Protein AF-0000000074696873 (afdb_homodimer)

pLDDT: mean 76.99, std 21.58, range [28.96, 98.85]

Organism: Acropora cervicornis (NCBI:txid6130)

Solvent-accessible surface area (backbone atoms only — not comparable to full-atom values): 29644 Å² total; per-residue (Å²): 134,85,76,78,78,77,78,72,78,77,78,76,76,78,76,74,78,72,74,72,72,75,68,78,69,75,52,55,65,52,45,53,50,51,39,44,51,41,12,48,31,48,15,49,30,44,26,42,43,36,47,22,47,66,48,51,38,34,47,81,70,32,45,66,37,48,51,47,34,54,52,46,50,48,52,37,67,73,37,89,39,22,52,67,62,44,68,68,33,88,77,33,49,57,56,52,54,50,46,51,54,52,48,53,44,54,75,39,24,31,68,56,38,33,43,54,49,100,84,64,49,74,73,44,72,35,67,70,56,55,52,46,53,53,38,45,50,51,35,51,50,42,40,49,75,49,31,97,60,74,51,74,60,53,74,52,83,72,71,79,78,74,68,63,45,76,52,33,43,66,73,34,38,66,48,45,51,52,38,53,48,52,52,46,55,63,58,58,50,72,65,86,81,60,60,59,22,34,39,55,53,46,47,52,42,52,48,50,46,42,40,40,69,72,50,53,49,56,67,70,60,64,49,56,56,48,47,48,50,47,48,52,52,54,63,44,46,59,55,53,51,53,52,52,49,52,58,53,53,56,57,54,57,55,59,62,59,60,57,63,59,59,73,75,104,134,85,78,78,78,78,79,72,79,77,79,76,76,78,76,74,77,72,73,72,72,74,68,77,69,73,51,52,64,52,45,52,49,52,41,44,51,42,14,49,33,48,14,49,29,43,26,41,43,38,49,21,48,68,50,52,40,34,48,80,71,32,45,67,36,49,51,47,34,54,54,45,51,50,51,37,69,73,38,89,40,22,54,67,62,45,69,68,31,89,76,33,49,56,57,52,54,50,47,51,54,51,49,53,43,52,77,39,24,30,67,56,38,34,44,53,50,100,85,65,48,74,74,44,73,34,67,71,56,54,50,46,52,52,40,46,51,52,34,51,51,42,40,50,75,49,32,96,63,74,52,75,62,59,73,55,85,72,71,80,79,74,66,62,44,76,50,33,42,67,73,33,40,66,48,45,51,52,39,53,48,53,51,46,56,63,59,57,52,72,65,84,83,59,61,58,22,34,38,56,54,45,47,53,44,53,48,51,47,42,41,39,70,72,50,53,50,57,69,71,59,64,49,55,56,46,48,50,50,48,50,53,52,55,62,44,46,60,56,55,52,53,53,52,50,52,57,53,54,56,56,55,58,56,60,65,59,60,60,63,60,61,74,73,108

Sequence (530 aa):
MAYFYSVTPTFLGILLLVSQTKTDSLSVSDCTELLKNFADVVSNFTFCAVSNSRPFRFCIRCKHEYTAVINKHRHIVTGDCHKDLVMAEKNQLVESAFQFVEDLWKSCNCPDCFKTDKHGIPIAVKQEIKTFFHKLQEVELCINNNSKICPFPLVVNISQANTTAKTVCNDCERLYRSLAQSYKNMTNSDSIEYKVCGDVSASMNYTRQCWSKTLKCTKIHTDLVSVLSLTIFFCFLPVIFYTSVKMQGDSKNRNTGSFLVESQNMAYFYSVTPTFLGILLLVSQTKTDSLSVSDCTELLKNFADVVSNFTFCAVSNSRPFRFCIRCKHEYTAVINKHRHIVTGDCHKDLVMAEKNQLVESAFQFVEDLWKSCNCPDCFKTDKHGIPIAVKQEIKTFFHKLQEVELCINNNSKICPFPLVVNISQANTTAKTVCNDCERLYRSLAQSYKNMTNSDSIEYKVCGDVSASMNYTRQCWSKTLKCTKIHTDLVSVLSLTIFFCFLPVIFYTSVKMQGDSKNRNTGSFLVESQN

Structure (mmCIF, N/CA/C/O backbone):
data_AF-0000000074696873-model_v1
#
loop_
_entity.id
_entity.type
_entity.pdbx_description
1 polymer 'Osteopetrosis-associated transmembrane protein 1'
#
loop_
_atom_site.group_PDB
_atom_site.id
_atom_site.type_symbol
_atom_site.label_atom_id
_atom_site.label_alt_id
_atom_site.label_comp_id
_atom_site.label_asym_id
_atom_site.label_entity_id
_atom_site.label_seq_id
_atom_site.pdbx_PDB_ins_code
_atom_site.Cartn_x
_atom_site.Cartn_y
_atom_site.Cartn_z
_atom_site.occupancy
_atom_site.B_iso_or_equiv
_atom_site.auth_seq_id
_atom_site.auth_comp_id
_atom_site.auth_asym_id
_atom_site.auth_atom_id
_atom_site.pdbx_PDB_model_num
ATOM 1 N N . MET A 1 1 ? -65.098 56.856 6.452 1 28.96 1 MET A N 1
ATOM 2 C CA . MET A 1 1 ? -63.984 56.856 7.396 1 28.96 1 MET A CA 1
ATOM 3 C C . MET A 1 1 ? -63.289 55.498 7.418 1 28.96 1 MET A C 1
ATOM 5 O O . MET A 1 1 ? -63.791 54.549 8.022 1 28.96 1 MET A O 1
ATOM 9 N N . ALA A 1 2 ? -62.739 55.103 6.205 1 36.4 2 ALA A N 1
ATOM 10 C CA . ALA A 1 2 ? -61.977 53.894 5.902 1 36.4 2 ALA A CA 1
ATOM 11 C C . ALA A 1 2 ? -60.758 53.771 6.811 1 36.4 2 ALA A C 1
ATOM 13 O O . ALA A 1 2 ? -59.878 54.636 6.8 1 36.4 2 ALA A O 1
ATOM 14 N N . TYR A 1 3 ? -60.97 53.308 8.097 1 32.42 3 TYR A N 1
ATOM 15 C CA . TYR A 1 3 ? -59.918 53.038 9.07 1 32.42 3 TYR A CA 1
ATOM 16 C C . TYR A 1 3 ? -58.901 52.049 8.513 1 32.42 3 TYR A C 1
ATOM 18 O O . TYR A 1 3 ? -59.268 50.971 8.039 1 32.42 3 TYR A O 1
ATOM 26 N N . PHE A 1 4 ? -57.808 52.547 7.914 1 35.45 4 PHE A N 1
ATOM 27 C CA . PHE A 1 4 ? -56.593 51.842 7.522 1 35.45 4 PHE A CA 1
ATOM 28 C C . PHE A 1 4 ? -55.98 51.116 8.713 1 35.45 4 PHE A C 1
ATOM 30 O O . PHE A 1 4 ? -55.536 51.751 9.672 1 35.45 4 PHE A O 1
ATOM 37 N N . TYR A 1 5 ? -56.61 49.97 9.141 1 33.74 5 TYR A N 1
ATOM 38 C CA . TYR A 1 5 ? -55.958 49.134 10.143 1 33.74 5 TYR A CA 1
ATOM 39 C C . TYR A 1 5 ? -54.53 48.801 9.729 1 33.74 5 TYR A C 1
ATOM 41 O O . TYR A 1 5 ? -54.288 48.377 8.596 1 33.74 5 TYR A O 1
ATOM 49 N N . SER A 1 6 ? -53.536 49.556 10.216 1 34.3 6 SER A N 1
ATOM 50 C CA . SER A 1 6 ? -52.108 49.264 10.151 1 34.3 6 SER A CA 1
ATOM 51 C C . SER A 1 6 ? -51.799 47.882 10.716 1 34.3 6 SER A C 1
ATOM 53 O O . SER A 1 6 ? -52.144 47.583 11.861 1 34.3 6 SER A O 1
ATOM 55 N N . VAL A 1 7 ? -51.789 46.8 9.899 1 38.62 7 VAL A N 1
ATOM 56 C CA . VAL A 1 7 ? -51.329 45.445 10.186 1 38.62 7 VAL A CA 1
ATOM 57 C C . VAL A 1 7 ? -49.898 45.487 10.718 1 38.62 7 VAL A C 1
ATOM 59 O O . VAL A 1 7 ? -48.978 45.899 10.008 1 38.62 7 VAL A O 1
ATOM 62 N N . THR A 1 8 ? -49.797 45.842 12.011 1 40.09 8 THR A N 1
ATOM 63 C CA . THR A 1 8 ? -48.463 45.684 12.579 1 40.09 8 THR A CA 1
ATOM 64 C C . THR A 1 8 ? -48.001 44.233 12.48 1 40.09 8 THR A C 1
ATOM 66 O O . THR A 1 8 ? -48.717 43.319 12.895 1 40.09 8 THR A O 1
ATOM 69 N N . PRO A 1 9 ? -47.257 43.794 11.492 1 42.46 9 PRO A N 1
ATOM 70 C CA . PRO A 1 9 ? -46.708 42.437 11.519 1 42.46 9 PRO A CA 1
ATOM 71 C C . PRO A 1 9 ? -45.891 42.155 12.779 1 42.46 9 PRO A C 1
ATOM 73 O O . PRO A 1 9 ? -45.029 42.955 13.151 1 42.46 9 PRO A O 1
ATOM 76 N N . THR A 1 10 ? -46.525 41.643 13.848 1 42.67 10 THR A N 1
ATOM 77 C CA . THR A 1 10 ? -45.775 41.073 14.962 1 42.67 10 THR A CA 1
ATOM 78 C C . THR A 1 10 ? -44.734 40.077 14.46 1 42.67 10 THR A C 1
ATOM 80 O O . THR A 1 10 ? -45.08 39.076 13.829 1 42.67 10 THR A O 1
ATOM 83 N N . PHE A 1 11 ? -43.533 40.516 14.208 1 39.25 11 PHE A N 1
ATOM 84 C CA . PHE A 1 11 ? -42.382 39.638 14.032 1 39.25 11 PHE A CA 1
ATOM 85 C C . PHE A 1 11 ? -42.16 38.781 15.272 1 39.25 11 PHE A C 1
ATOM 87 O O . PHE A 1 11 ? -41.783 39.293 16.328 1 39.25 11 PHE A O 1
ATOM 94 N N . LEU A 1 12 ? -43.023 37.704 15.524 1 42.37 12 LEU A N 1
ATOM 95 C CA . LEU A 1 12 ? -42.655 36.654 16.468 1 42.37 12 LEU A CA 1
ATOM 96 C C . LEU A 1 12 ? -41.22 36.193 16.235 1 42.37 12 LEU A C 1
ATOM 98 O O . LEU A 1 12 ? -40.906 35.635 15.181 1 42.37 12 LEU A O 1
ATOM 102 N N . GLY A 1 13 ? -40.307 36.771 16.975 1 37.04 13 GLY A N 1
ATOM 103 C CA . GLY A 1 13 ? -38.955 36.248 17.089 1 37.04 13 GLY A CA 1
ATOM 104 C C . GLY A 1 13 ? -38.91 34.806 17.558 1 37.04 13 GLY A C 1
ATOM 105 O O . GLY A 1 13 ? -39.305 34.502 18.685 1 37.04 13 GLY A O 1
ATOM 106 N N . ILE A 1 14 ? -39.108 33.789 16.707 1 41.5 14 ILE A N 1
ATOM 107 C CA . ILE A 1 14 ? -38.768 32.402 17.004 1 41.5 14 ILE A CA 1
ATOM 108 C C . ILE A 1 14 ? -37.369 32.332 17.612 1 41.5 14 ILE A C 1
ATOM 110 O O . ILE A 1 14 ? -36.382 32.663 16.951 1 41.5 14 ILE A O 1
ATOM 114 N N . LEU A 1 15 ? -37.338 32.38 18.945 1 40.24 15 LEU A N 1
ATOM 115 C CA . LEU A 1 15 ? -36.139 31.948 19.656 1 40.24 15 LEU A CA 1
ATOM 116 C C . LEU A 1 15 ? -35.831 30.484 19.362 1 40.24 15 LEU A C 1
ATOM 118 O O . LEU A 1 15 ? -36.541 29.59 19.829 1 40.24 15 LEU A O 1
ATOM 122 N N . LEU A 1 16 ? -35.322 30.224 18.238 1 36.91 16 LEU A N 1
ATOM 123 C CA . LEU A 1 16 ? -34.709 28.919 18.019 1 36.91 16 LEU A CA 1
ATOM 124 C C . LEU A 1 16 ? -33.674 28.616 19.098 1 36.91 16 LEU A C 1
ATOM 126 O O . LEU A 1 16 ? -32.626 29.263 19.157 1 36.91 16 LEU A O 1
ATOM 130 N N . LEU A 1 17 ? -34.102 28.058 20.191 1 38.95 17 LEU A N 1
ATOM 131 C CA . LEU A 1 17 ? -33.203 27.337 21.086 1 38.95 17 LEU A CA 1
ATOM 132 C C . LEU A 1 17 ? -32.377 26.312 20.316 1 38.95 17 LEU A C 1
ATOM 134 O O . LEU A 1 17 ? -32.886 25.252 19.942 1 38.95 17 LEU A O 1
ATOM 138 N N . VAL A 1 18 ? -31.353 26.722 19.635 1 37.83 18 VAL A N 1
ATOM 139 C CA . VAL A 1 18 ? -30.325 25.782 19.2 1 37.83 18 VAL A CA 1
ATOM 140 C C . VAL A 1 18 ? -29.732 25.067 20.412 1 37.83 18 VAL A C 1
ATOM 142 O O . VAL A 1 18 ? -29.062 25.688 21.241 1 37.83 18 VAL A O 1
ATOM 145 N N . SER A 1 19 ? -30.39 23.998 20.899 1 39.8 19 SER A N 1
ATOM 146 C CA . SER A 1 19 ? -29.649 23.055 21.73 1 39.8 19 SER A CA 1
ATOM 147 C C . SER A 1 19 ? -28.241 22.831 21.19 1 39.8 19 SER A C 1
ATOM 149 O O . SER A 1 19 ? -28.068 22.435 20.036 1 39.8 19 SER A O 1
ATOM 151 N N . GLN A 1 20 ? -27.348 23.495 21.737 1 36.39 20 GLN A N 1
ATOM 152 C CA . GLN A 1 20 ? -25.958 23.094 21.549 1 36.39 20 GLN A CA 1
ATOM 153 C C . GLN A 1 20 ? -25.759 21.62 21.891 1 36.39 20 GLN A C 1
ATOM 155 O O . GLN A 1 20 ? -25.844 21.231 23.058 1 36.39 20 GLN A O 1
ATOM 160 N N . THR A 1 21 ? -26.235 20.678 21.133 1 37.03 21 THR A N 1
ATOM 161 C CA . THR A 1 21 ? -25.649 19.357 21.326 1 37.03 21 THR A CA 1
ATOM 162 C C . THR A 1 21 ? -24.139 19.459 21.525 1 37.03 21 THR A C 1
ATOM 164 O O . THR A 1 21 ? -23.446 20.101 20.734 1 37.03 21 THR A O 1
ATOM 167 N N . LYS A 1 22 ? -23.755 19.485 22.724 1 39.57 22 LYS A N 1
ATOM 168 C CA . LYS A 1 22 ? -22.362 19.259 23.099 1 39.57 22 LYS A CA 1
ATOM 169 C C . LYS A 1 22 ? -21.73 18.171 22.236 1 39.57 22 LYS A C 1
ATOM 171 O O . LYS A 1 22 ? -22.064 16.992 22.372 1 39.57 22 LYS A O 1
ATOM 176 N N . THR A 1 23 ? -21.558 18.215 20.993 1 39.39 23 THR A N 1
ATOM 177 C CA . THR A 1 23 ? -20.694 17.255 20.315 1 39.39 23 THR A CA 1
ATOM 178 C C . THR A 1 23 ? -19.443 16.976 21.143 1 39.39 23 THR A C 1
ATOM 180 O O . THR A 1 23 ? -18.711 17.9 21.504 1 39.39 23 THR A O 1
ATOM 183 N N . ASP A 1 24 ? -19.507 16.154 22.058 1 38.58 24 ASP A N 1
ATOM 184 C CA . ASP A 1 24 ? -18.301 15.641 22.7 1 38.58 24 ASP A CA 1
ATOM 185 C C . ASP A 1 24 ? -17.112 15.674 21.743 1 38.58 24 ASP A C 1
ATOM 187 O O . ASP A 1 24 ? -17.104 14.971 20.73 1 38.58 24 ASP A O 1
ATOM 191 N N . SER A 1 25 ? -16.558 16.75 21.395 1 45.12 25 SER A N 1
ATOM 192 C CA . SER A 1 25 ? -15.368 17.038 20.601 1 45.12 25 SER A CA 1
ATOM 193 C C . SER A 1 25 ? -14.291 15.979 20.814 1 45.12 25 SER A C 1
ATOM 195 O O . SER A 1 25 ? -13.885 15.719 21.948 1 45.12 25 SER A O 1
ATOM 197 N N . LEU A 1 26 ? -14.398 14.808 20.168 1 52.63 26 LEU A N 1
ATOM 198 C CA . LEU A 1 26 ? -13.314 13.835 20.245 1 52.63 26 LEU A CA 1
ATOM 199 C C . LEU A 1 26 ? -11.975 14.529 20.471 1 52.63 26 LEU A C 1
ATOM 201 O O . LEU A 1 26 ? -11.675 15.534 19.823 1 52.63 26 LEU A O 1
ATOM 205 N N . SER A 1 27 ? -11.338 14.235 21.613 1 59.91 27 SER A N 1
ATOM 206 C CA . SER A 1 27 ? -10.028 14.754 21.992 1 59.91 27 SER A CA 1
ATOM 207 C C . SER A 1 27 ? -8.971 14.397 20.953 1 59.91 27 SER A C 1
ATOM 209 O O . SER A 1 27 ? -9.175 13.497 20.136 1 59.91 27 SER A O 1
ATOM 211 N N . VAL A 1 28 ? -8.064 15.203 20.625 1 60.46 28 VAL A N 1
ATOM 212 C CA . VAL A 1 28 ? -6.866 14.988 19.819 1 60.46 28 VAL A CA 1
ATOM 213 C C . VAL A 1 28 ? -6.351 13.566 20.028 1 60.46 28 VAL A C 1
ATOM 215 O O . VAL A 1 28 ? -5.946 12.899 19.073 1 60.46 28 VAL A O 1
ATOM 218 N N . SER A 1 29 ? -6.62 13.075 21.185 1 69.76 29 SER A N 1
ATOM 219 C CA . SER A 1 29 ? -6.137 11.743 21.533 1 69.76 29 SER A CA 1
ATOM 220 C C . SER A 1 29 ? -6.958 10.659 20.842 1 69.76 29 SER A C 1
ATOM 222 O O . SER A 1 29 ? -6.414 9.643 20.406 1 69.76 29 SER A O 1
ATOM 224 N N . ASP A 1 30 ? -8.173 10.971 20.617 1 80.14 30 ASP A N 1
ATOM 225 C CA . ASP A 1 30 ? -9.039 9.964 20.01 1 80.14 30 ASP A CA 1
ATOM 226 C C . ASP A 1 30 ? -8.712 9.78 18.53 1 80.14 30 ASP A C 1
ATOM 228 O O . ASP A 1 30 ? -8.649 8.652 18.038 1 80.14 30 ASP A O 1
ATOM 232 N N . CYS A 1 31 ? -8.345 10.763 17.854 1 86.92 31 CYS A N 1
ATOM 233 C CA . CYS A 1 31 ? -8.071 10.682 16.424 1 86.92 31 CYS A CA 1
ATOM 234 C C . CYS A 1 31 ? -6.7 10.069 16.164 1 86.92 31 CYS A C 1
ATOM 236 O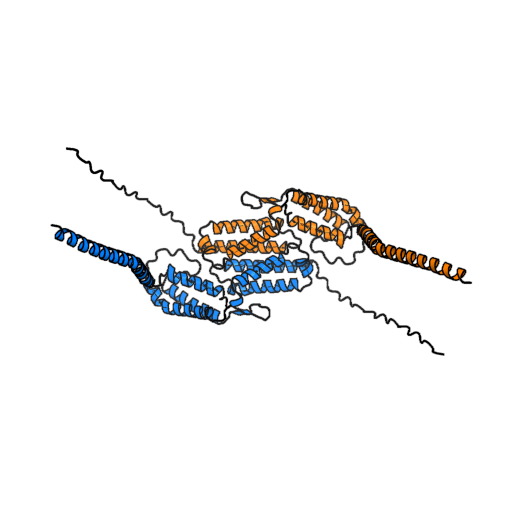 O . CYS A 1 31 ? -6.517 9.335 15.192 1 86.92 31 CYS A O 1
ATOM 238 N N . THR A 1 32 ? -5.81 10.391 17.104 1 88.27 32 THR A N 1
ATOM 239 C CA . THR A 1 32 ? -4.491 9.776 17.002 1 88.27 32 THR A CA 1
ATOM 240 C C . THR A 1 32 ? -4.588 8.26 17.15 1 88.27 32 THR A C 1
ATOM 242 O O . THR A 1 32 ? -3.916 7.517 16.433 1 88.27 32 THR A O 1
ATOM 245 N N . GLU A 1 33 ? -5.424 7.866 18.08 1 92.13 33 GLU A N 1
ATOM 246 C CA . GLU A 1 33 ? -5.616 6.433 18.277 1 92.13 33 GLU A CA 1
ATOM 247 C C . GLU A 1 33 ? -6.286 5.794 17.064 1 92.13 33 GLU A C 1
ATOM 249 O O . GLU A 1 33 ? -5.914 4.695 16.649 1 92.13 33 GLU A O 1
ATOM 254 N N . LEU A 1 34 ? -7.264 6.465 16.561 1 94.47 34 LEU A N 1
ATOM 255 C CA . LEU A 1 34 ? -7.948 5.981 15.367 1 94.47 34 LEU A CA 1
ATOM 256 C C . LEU A 1 34 ? -6.976 5.854 14.199 1 94.47 34 LEU A C 1
ATOM 258 O O . LEU A 1 34 ? -7.019 4.872 13.454 1 94.47 34 LEU A O 1
ATOM 262 N N . LEU A 1 35 ? -6.091 6.799 14.053 1 94.71 35 LEU A N 1
ATOM 263 C CA . LEU A 1 35 ? -5.072 6.784 13.009 1 94.71 35 LEU A CA 1
ATOM 264 C C . LEU A 1 35 ? -4.126 5.601 13.19 1 94.71 35 LEU A C 1
ATOM 266 O O . LEU A 1 35 ? -3.806 4.904 12.225 1 94.71 35 LEU A O 1
ATOM 270 N N . LYS A 1 36 ? -3.695 5.386 14.378 1 96.4 36 LYS A N 1
ATOM 271 C CA . LYS A 1 36 ? -2.796 4.272 14.667 1 96.4 36 LYS A CA 1
ATOM 272 C C . LYS A 1 36 ? -3.472 2.934 14.384 1 96.4 36 LYS A C 1
ATOM 274 O O . LYS A 1 36 ? -2.837 2.008 13.874 1 96.4 36 LYS A O 1
ATOM 279 N N . ASN A 1 37 ? -4.722 2.846 14.754 1 97.41 37 ASN A N 1
ATOM 280 C CA . ASN A 1 37 ? -5.471 1.628 14.464 1 97.41 37 ASN A CA 1
ATOM 281 C C . ASN A 1 37 ? -5.581 1.382 12.962 1 97.41 37 ASN A C 1
ATOM 283 O O . ASN A 1 37 ? -5.464 0.243 12.505 1 97.41 37 ASN A O 1
ATOM 287 N N . PHE A 1 38 ? -5.864 2.467 12.278 1 98.13 38 PHE A N 1
ATOM 288 C CA . PHE A 1 38 ? -5.911 2.333 10.827 1 98.13 38 PHE A CA 1
ATOM 289 C C . PHE A 1 38 ? -4.552 1.916 10.277 1 98.13 38 PHE A C 1
ATOM 291 O O . PHE A 1 38 ? -4.471 1.071 9.382 1 98.13 38 PHE A O 1
ATOM 298 N N . ALA A 1 39 ? -3.477 2.508 10.763 1 98.61 39 ALA A N 1
ATOM 299 C CA . ALA A 1 39 ? -2.124 2.125 10.367 1 98.61 39 ALA A CA 1
ATOM 300 C C . ALA A 1 39 ? -1.885 0.636 10.6 1 98.61 39 ALA A C 1
ATOM 302 O O . ALA A 1 39 ? -1.285 -0.042 9.763 1 98.61 39 ALA A O 1
ATOM 303 N N . ASP A 1 40 ? -2.362 0.091 11.662 1 98.71 40 ASP A N 1
ATOM 304 C CA . ASP A 1 40 ? -2.188 -1.314 12.018 1 98.71 40 ASP A CA 1
ATOM 305 C C . ASP A 1 40 ? -2.898 -2.225 11.019 1 98.71 40 ASP A C 1
ATOM 307 O O . ASP A 1 40 ? -2.316 -3.198 10.535 1 98.71 40 ASP A O 1
ATOM 311 N N . VAL A 1 41 ? -4.1 -1.878 10.734 1 98.78 41 VAL A N 1
ATOM 312 C CA . VAL A 1 41 ? -4.884 -2.79 9.907 1 98.78 41 VAL A CA 1
ATOM 313 C C . VAL A 1 41 ? -4.379 -2.745 8.467 1 98.78 41 VAL A C 1
ATOM 315 O O . VAL A 1 41 ? -4.364 -3.766 7.775 1 98.78 41 VAL A O 1
ATOM 318 N N . VAL A 1 42 ? -3.981 -1.599 7.962 1 98.84 42 VAL A N 1
ATOM 319 C CA . VAL A 1 42 ? -3.46 -1.526 6.601 1 98.84 42 VAL A CA 1
ATOM 320 C C . VAL A 1 42 ? -2.115 -2.244 6.523 1 98.84 42 VAL A C 1
ATOM 322 O O . VAL A 1 42 ? -1.818 -2.913 5.53 1 98.84 42 VAL A O 1
ATOM 325 N N .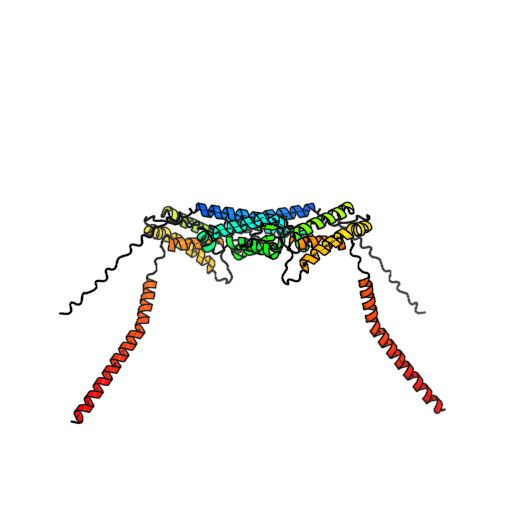 SER A 1 43 ? -1.3 -2.054 7.536 1 98.83 43 SER A N 1
ATOM 326 C CA . SER A 1 43 ? -0.033 -2.773 7.62 1 98.83 43 SER A CA 1
ATOM 327 C C . SER A 1 43 ? -0.252 -4.282 7.604 1 98.83 43 SER A C 1
ATOM 329 O O . SER A 1 43 ? 0.447 -5.008 6.895 1 98.83 43 SER A O 1
ATOM 331 N N . ASN A 1 44 ? -1.182 -4.781 8.346 1 98.79 44 ASN A N 1
ATOM 332 C CA . ASN A 1 44 ? -1.496 -6.205 8.39 1 98.79 44 ASN A CA 1
ATOM 333 C C . ASN A 1 44 ? -1.988 -6.712 7.038 1 98.79 44 ASN A C 1
ATOM 335 O O . ASN A 1 44 ? -1.646 -7.821 6.623 1 98.79 44 ASN A O 1
ATOM 339 N N . PHE A 1 45 ? -2.839 -5.928 6.449 1 98.85 45 PHE A N 1
ATOM 340 C CA . PHE A 1 45 ? -3.299 -6.289 5.113 1 98.85 45 PHE A CA 1
ATOM 341 C C . PHE A 1 45 ? -2.124 -6.417 4.152 1 98.85 45 PHE A C 1
ATOM 343 O O . PHE A 1 45 ? -2.06 -7.362 3.363 1 98.85 45 PHE A O 1
ATOM 350 N N . THR A 1 46 ? -1.199 -5.439 4.172 1 98.77 46 THR A N 1
ATOM 351 C CA . THR A 1 46 ? -0.045 -5.428 3.279 1 98.77 46 THR A CA 1
ATOM 352 C C . THR A 1 46 ? 0.835 -6.651 3.518 1 98.77 46 THR A C 1
ATOM 354 O O . THR A 1 46 ? 1.281 -7.297 2.567 1 98.77 46 THR A O 1
ATOM 357 N N . PHE A 1 47 ? 1.04 -6.986 4.763 1 98.73 47 PHE A N 1
ATOM 358 C CA . PHE A 1 47 ? 1.8 -8.182 5.11 1 98.73 47 PHE A CA 1
ATOM 359 C C . PHE A 1 47 ? 1.118 -9.433 4.569 1 98.73 47 PHE A C 1
ATOM 361 O O . PHE A 1 47 ? 1.771 -10.296 3.979 1 98.73 47 PHE A O 1
ATOM 368 N N . CYS A 1 48 ? -0.176 -9.484 4.803 1 98.57 48 CYS A N 1
ATOM 369 C CA . CYS A 1 48 ? -0.947 -10.641 4.364 1 98.57 48 CYS A CA 1
ATOM 370 C C . CYS A 1 48 ? -0.882 -10.798 2.85 1 98.57 48 CYS A C 1
ATOM 372 O O . CYS A 1 48 ? -0.664 -11.901 2.345 1 98.57 48 CYS A O 1
ATOM 374 N N . ALA A 1 49 ? -1.119 -9.68 2.151 1 98.2 49 ALA A N 1
ATOM 375 C CA . ALA A 1 49 ? -1.153 -9.694 0.691 1 98.2 49 ALA A CA 1
ATOM 376 C C . ALA A 1 49 ? 0.155 -10.232 0.117 1 98.2 49 ALA A C 1
ATOM 378 O O . ALA A 1 49 ? 0.149 -11.161 -0.694 1 98.2 49 ALA A O 1
ATOM 379 N N . VAL A 1 50 ? 1.287 -9.705 0.575 1 97.28 50 VAL A N 1
ATOM 380 C CA . VAL A 1 50 ? 2.586 -10.08 0.027 1 97.28 50 VAL A CA 1
ATOM 381 C C . VAL A 1 50 ? 2.937 -11.503 0.455 1 97.28 50 VAL A C 1
ATOM 383 O O . VAL A 1 50 ? 3.434 -12.296 -0.349 1 97.28 50 VAL A O 1
ATOM 386 N N . SER A 1 51 ? 2.616 -11.917 1.672 1 96.07 51 SER A N 1
ATOM 387 C CA . SER A 1 51 ? 2.971 -13.231 2.199 1 96.07 51 SER A CA 1
ATOM 388 C C . SER A 1 51 ? 2.196 -14.338 1.492 1 96.07 51 SER A C 1
ATOM 390 O O . SER A 1 51 ? 2.657 -15.479 1.423 1 96.07 51 SER A O 1
ATOM 392 N N . ASN A 1 52 ? 1.03 -13.929 0.989 1 94.76 52 ASN A N 1
ATOM 393 C CA . ASN A 1 52 ? 0.192 -14.942 0.357 1 94.76 52 ASN A CA 1
ATOM 394 C C . ASN A 1 52 ? 0.208 -14.815 -1.164 1 94.76 52 ASN A C 1
ATOM 396 O O . ASN A 1 52 ? -0.708 -15.287 -1.84 1 94.76 52 ASN A O 1
ATOM 400 N N . SER A 1 53 ? 1.242 -14.171 -1.615 1 93.43 53 SER A N 1
ATOM 401 C CA . SER A 1 53 ? 1.37 -14.004 -3.059 1 93.43 53 SER A CA 1
ATOM 402 C C . SER A 1 53 ? 1.953 -15.253 -3.711 1 93.43 53 SER A C 1
ATOM 404 O O . SER A 1 53 ? 1.836 -15.438 -4.924 1 93.43 53 SER A O 1
ATOM 406 N N . ARG A 1 54 ? 2.608 -16.18 -2.887 1 87.38 54 ARG A N 1
ATOM 407 C CA . ARG A 1 54 ? 3.172 -17.42 -3.411 1 87.38 54 ARG A CA 1
ATOM 408 C C . ARG A 1 54 ? 3.034 -18.555 -2.402 1 87.38 54 ARG A C 1
ATOM 410 O O . ARG A 1 54 ? 3.642 -18.518 -1.33 1 87.38 54 ARG A O 1
ATOM 417 N N . PRO A 1 55 ? 2.416 -19.594 -2.681 1 87.42 55 PRO A N 1
ATOM 418 C CA . PRO A 1 55 ? 1.439 -19.637 -3.77 1 87.42 55 PRO A CA 1
ATOM 419 C C . PRO A 1 55 ? 0.306 -18.629 -3.586 1 87.42 55 PRO A C 1
ATOM 421 O O . PRO A 1 55 ? -0.048 -18.293 -2.454 1 87.42 55 PRO A O 1
ATOM 424 N N . PHE A 1 56 ? -0.232 -18.177 -4.678 1 91.21 56 PHE A N 1
ATOM 425 C CA . PHE A 1 56 ? -1.25 -17.134 -4.643 1 91.21 56 PHE A CA 1
ATOM 426 C C . PHE A 1 56 ? -2.526 -17.644 -3.983 1 91.21 56 PHE A C 1
ATOM 428 O O . PHE A 1 56 ? -3.196 -18.53 -4.518 1 91.21 56 PHE A O 1
ATOM 435 N N . ARG A 1 57 ? -2.802 -17.178 -2.821 1 93.45 57 ARG A N 1
ATOM 436 C CA . ARG A 1 57 ? -4.016 -17.444 -2.056 1 93.45 57 ARG A CA 1
ATOM 437 C C . ARG A 1 57 ? -4.467 -16.202 -1.295 1 93.45 57 ARG A C 1
ATOM 439 O O . ARG A 1 57 ? -4.915 -16.298 -0.15 1 93.45 57 ARG A O 1
ATOM 446 N N . PHE A 1 58 ? -4.2 -15.103 -1.906 1 96.14 58 PHE A N 1
ATOM 447 C CA . PHE A 1 58 ? -4.357 -13.775 -1.325 1 96.14 58 PHE A CA 1
ATOM 448 C C . PHE A 1 58 ? -5.82 -13.493 -1.005 1 96.14 58 PHE A C 1
ATOM 450 O O . PHE A 1 58 ? -6.145 -13.051 0.099 1 96.14 58 PHE A O 1
ATOM 457 N N . CYS A 1 59 ? -6.767 -13.765 -1.889 1 96.98 59 CYS A N 1
ATOM 458 C CA . CYS A 1 59 ? -8.154 -13.341 -1.728 1 96.98 59 CYS A CA 1
ATOM 459 C C . CYS A 1 59 ? -8.803 -14.039 -0.538 1 96.98 59 CYS A C 1
ATOM 461 O O . CYS A 1 59 ? -9.298 -13.38 0.378 1 96.98 59 CYS A O 1
ATOM 463 N N . ILE A 1 60 ? -8.695 -15.317 -0.509 1 97.26 60 ILE A N 1
ATOM 464 C CA . ILE A 1 60 ? -9.399 -16.087 0.511 1 97.26 60 ILE A CA 1
ATOM 465 C C . ILE A 1 60 ? -8.691 -15.934 1.855 1 97.26 60 ILE A C 1
ATOM 467 O O . ILE A 1 60 ? -9.34 -15.807 2.895 1 97.26 60 ILE A O 1
ATOM 471 N N . ARG A 1 61 ? -7.387 -15.841 1.845 1 97.36 61 ARG A N 1
ATOM 472 C CA . ARG A 1 61 ? -6.624 -15.85 3.089 1 97.36 61 ARG A CA 1
ATOM 473 C C . ARG A 1 61 ? -6.609 -14.468 3.733 1 97.36 61 ARG A C 1
ATOM 475 O O . ARG A 1 61 ? -6.367 -14.339 4.935 1 97.36 61 ARG A O 1
ATOM 482 N N . CYS A 1 62 ? -6.858 -13.385 2.962 1 98.31 62 CYS A N 1
ATOM 483 C CA . CYS A 1 62 ? -6.693 -12.042 3.506 1 98.31 62 CYS A CA 1
ATOM 484 C C . CYS A 1 62 ? -8.028 -11.31 3.567 1 98.31 62 CYS A C 1
ATOM 486 O O . CYS A 1 62 ? -8.065 -10.079 3.605 1 98.31 62 CYS A O 1
ATOM 488 N N . LYS A 1 63 ? -9.128 -12.107 3.54 1 98.24 63 LYS A N 1
ATOM 489 C CA . LYS A 1 63 ? -10.468 -11.535 3.627 1 98.24 63 LYS A CA 1
ATOM 490 C C . LYS A 1 63 ? -10.639 -10.727 4.909 1 98.24 63 LYS A C 1
ATOM 492 O O . LYS A 1 63 ? -11.193 -9.626 4.886 1 98.24 63 LYS A O 1
ATOM 497 N N . HIS A 1 64 ? -10.163 -11.259 6.043 1 98.08 64 HIS A N 1
ATOM 498 C CA . HIS A 1 64 ? -10.328 -10.6 7.333 1 98.08 64 HIS A CA 1
ATOM 499 C C . HIS A 1 64 ? -9.54 -9.296 7.39 1 98.08 64 HIS A C 1
ATOM 501 O O . HIS A 1 64 ? -10.036 -8.287 7.898 1 98.08 64 HIS A O 1
ATOM 507 N N . GLU A 1 65 ? -8.306 -9.305 6.917 1 98.57 65 GLU A N 1
ATOM 508 C CA . GLU A 1 65 ? -7.479 -8.103 6.886 1 98.57 65 GLU A CA 1
ATOM 509 C C . GLU A 1 65 ? -8.095 -7.031 5.991 1 98.57 65 GLU A C 1
ATOM 511 O O . GLU A 1 65 ? -8.085 -5.847 6.334 1 98.57 65 GLU A O 1
ATOM 516 N N . TYR A 1 66 ? -8.658 -7.488 4.897 1 98.46 66 TYR A N 1
ATOM 517 C CA . TYR A 1 66 ? -9.315 -6.555 3.988 1 98.46 66 TYR A CA 1
ATOM 518 C C . TYR A 1 66 ? -10.505 -5.883 4.662 1 98.46 66 TYR A C 1
ATOM 520 O O . TYR A 1 66 ? -10.64 -4.658 4.622 1 98.46 66 TYR A O 1
ATOM 528 N N . THR A 1 67 ? -11.332 -6.66 5.241 1 98.22 67 THR A N 1
ATOM 529 C CA . THR A 1 67 ? -12.537 -6.16 5.894 1 98.22 67 THR A CA 1
ATOM 530 C C . THR A 1 67 ? -12.18 -5.207 7.031 1 98.22 67 THR A C 1
ATOM 532 O O . THR A 1 67 ? -12.871 -4.211 7.253 1 98.22 67 THR A O 1
ATOM 535 N N . ALA A 1 68 ? -11.116 -5.478 7.73 1 98.4 68 ALA A N 1
ATOM 536 C CA . ALA A 1 68 ? -10.67 -4.621 8.825 1 98.4 68 ALA A CA 1
ATOM 537 C C . ALA A 1 68 ? -10.301 -3.23 8.318 1 98.4 68 ALA A C 1
ATOM 539 O O . ALA A 1 68 ? -10.622 -2.224 8.957 1 98.4 68 ALA A O 1
ATOM 540 N N . VAL A 1 69 ? -9.621 -3.184 7.172 1 98.66 69 VAL A N 1
ATOM 541 C CA . VAL A 1 69 ? -9.223 -1.899 6.607 1 98.66 69 VAL A CA 1
ATOM 542 C C . VAL A 1 69 ? -10.465 -1.098 6.221 1 98.66 69 VAL A C 1
ATOM 544 O O . VAL A 1 69 ? -10.559 0.095 6.52 1 98.66 69 VAL A O 1
ATOM 547 N N . ILE A 1 70 ? -11.418 -1.784 5.555 1 97.88 70 ILE A N 1
ATOM 548 C CA . ILE A 1 70 ? -12.636 -1.121 5.1 1 97.88 70 ILE A CA 1
ATOM 549 C C . ILE A 1 70 ? -13.385 -0.54 6.297 1 97.88 70 ILE A C 1
ATOM 551 O O . ILE A 1 70 ? -13.814 0.616 6.267 1 97.88 70 ILE A O 1
ATOM 555 N N . ASN A 1 71 ? -13.533 -1.313 7.29 1 96.79 71 ASN A N 1
ATOM 556 C CA . ASN A 1 71 ? -14.282 -0.886 8.467 1 96.79 71 ASN A CA 1
ATOM 557 C C . ASN A 1 71 ? -13.608 0.292 9.163 1 96.79 71 ASN A C 1
ATOM 559 O O . ASN A 1 71 ? -14.275 1.25 9.558 1 96.79 71 ASN A O 1
ATOM 563 N N . LYS A 1 72 ? -12.29 0.223 9.348 1 97.63 72 LYS A N 1
ATOM 564 C CA . LYS A 1 72 ? -11.58 1.302 10.029 1 97.63 72 LYS A CA 1
ATOM 565 C C . LYS A 1 72 ? -11.615 2.588 9.209 1 97.63 72 LYS A C 1
ATOM 567 O O . LYS A 1 72 ? -11.735 3.682 9.764 1 97.63 72 LYS A O 1
ATOM 572 N N . HIS A 1 73 ? -11.473 2.435 7.901 1 97.01 73 HIS A N 1
ATOM 573 C CA . HIS A 1 73 ? -11.555 3.604 7.033 1 97.01 73 HIS A CA 1
ATOM 574 C C . HIS A 1 73 ? -12.934 4.25 7.108 1 97.01 73 HIS A C 1
ATOM 576 O O . HIS A 1 73 ? -13.047 5.476 7.171 1 97.01 73 HIS A O 1
ATOM 582 N N . ARG A 1 74 ? -13.96 3.42 7.091 1 95.39 74 ARG A N 1
ATOM 583 C CA . ARG A 1 74 ? -15.326 3.919 7.208 1 95.39 74 ARG A CA 1
ATOM 584 C C . ARG A 1 74 ? -15.517 4.69 8.51 1 95.39 74 ARG A C 1
ATOM 586 O O . ARG A 1 74 ? -16.164 5.739 8.527 1 95.39 74 ARG A O 1
ATOM 593 N N . HIS A 1 75 ? -14.958 4.194 9.561 1 95 75 HIS A N 1
ATOM 594 C CA . HIS A 1 75 ? -15.046 4.867 10.852 1 95 75 HIS A CA 1
ATOM 595 C C . HIS A 1 75 ? -14.383 6.239 10.805 1 95 75 HIS A C 1
ATOM 597 O O . HIS A 1 75 ? -14.868 7.189 11.424 1 95 75 HIS A O 1
ATOM 603 N N . ILE A 1 76 ? -13.338 6.388 10.072 1 94.39 76 ILE A N 1
ATOM 604 C CA . ILE A 1 76 ? -12.613 7.649 9.953 1 94.39 76 ILE A CA 1
ATOM 605 C C . ILE A 1 76 ? -13.436 8.641 9.134 1 94.39 76 ILE A C 1
ATOM 607 O O . ILE A 1 76 ? -13.639 9.783 9.553 1 94.39 76 ILE A O 1
ATOM 611 N N . VAL A 1 77 ? -13.954 8.181 8.025 1 93.33 77 VAL A N 1
ATOM 612 C CA . VAL A 1 77 ? -14.546 9.107 7.065 1 93.33 77 VAL A CA 1
ATOM 613 C C . VAL A 1 77 ? -15.956 9.484 7.514 1 93.33 77 VAL A C 1
ATOM 615 O O . VAL A 1 77 ? -16.487 10.522 7.11 1 93.33 77 VAL A O 1
ATOM 618 N N . THR A 1 78 ? -16.568 8.624 8.321 1 92.18 78 THR A N 1
ATOM 619 C CA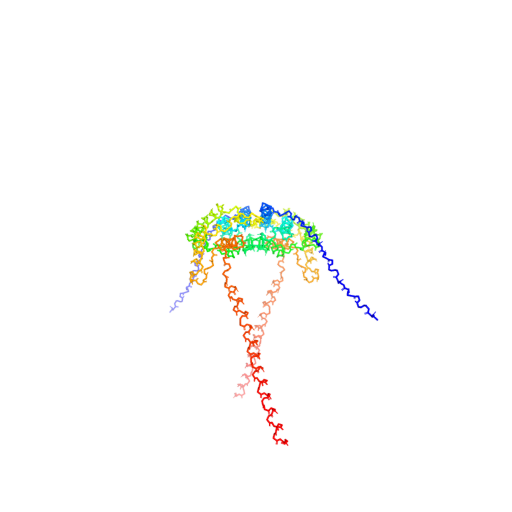 . THR A 1 78 ? -17.918 8.929 8.782 1 92.18 78 THR A CA 1
ATOM 620 C C . THR A 1 78 ? -17.887 9.537 10.181 1 92.18 78 THR A C 1
ATOM 622 O O . THR A 1 78 ? -18.92 9.961 10.702 1 92.18 78 THR A O 1
ATOM 625 N N . GLY A 1 79 ? -16.721 9.556 10.732 1 89.6 79 GLY A N 1
ATOM 626 C CA . GLY A 1 79 ? -16.62 10.019 12.107 1 89.6 79 GLY A CA 1
ATOM 627 C C . GLY A 1 79 ? -16.1 11.44 12.221 1 89.6 79 GLY A C 1
ATOM 628 O O . GLY A 1 79 ? -15.878 12.108 11.209 1 89.6 79 GLY A O 1
ATOM 629 N N . ASP A 1 80 ? -15.857 11.899 13.446 1 85.84 80 ASP A N 1
ATOM 630 C CA . ASP A 1 80 ? -15.468 13.265 13.781 1 85.84 80 ASP A CA 1
ATOM 631 C C . ASP A 1 80 ? -14.015 13.533 13.393 1 85.84 80 ASP A C 1
ATOM 633 O O . ASP A 1 80 ? -13.605 14.688 13.262 1 85.84 80 ASP A O 1
ATOM 637 N N . CYS A 1 81 ? -13.328 12.458 13.092 1 87.61 81 CYS A N 1
ATOM 638 C CA . CYS A 1 81 ? -11.903 12.632 12.833 1 87.61 81 CYS A CA 1
ATOM 639 C C . CYS A 1 81 ? -11.638 12.812 11.343 1 87.61 81 CYS A C 1
ATOM 641 O O . CYS A 1 81 ? -10.493 13.01 10.932 1 87.61 81 CYS A O 1
ATOM 643 N N . HIS A 1 82 ? -12.647 12.775 10.533 1 89.67 82 HIS A N 1
ATOM 644 C CA . HIS A 1 82 ? -12.496 12.884 9.086 1 89.67 82 HIS A CA 1
ATOM 645 C C . HIS A 1 82 ? -11.75 14.158 8.704 1 89.67 82 HIS A C 1
ATOM 647 O O . HIS A 1 82 ? -10.832 14.122 7.881 1 89.67 82 HIS A O 1
ATOM 653 N N . LYS A 1 83 ? -12.121 15.244 9.267 1 82.82 83 LYS A N 1
ATOM 654 C CA . LYS A 1 83 ? -11.538 16.543 8.942 1 82.82 83 LYS A CA 1
ATOM 655 C C . LYS A 1 83 ? -10.047 16.574 9.267 1 82.82 83 LYS A C 1
ATOM 657 O O . LYS A 1 83 ? -9.239 17.024 8.453 1 82.82 83 LYS A O 1
ATOM 662 N N . ASP A 1 84 ? -9.705 16.011 10.328 1 82.27 84 ASP A N 1
ATOM 663 C CA . ASP A 1 84 ? -8.328 16.091 10.807 1 82.27 84 ASP A CA 1
ATOM 664 C C . ASP A 1 84 ? -7.439 15.073 10.096 1 82.27 84 ASP A C 1
ATOM 666 O O . ASP A 1 84 ? -6.287 15.367 9.772 1 82.27 84 ASP A O 1
ATOM 670 N N . LEU A 1 85 ? -7.971 13.944 9.882 1 86.81 85 LEU A N 1
ATOM 671 C CA . LEU A 1 85 ? -7.129 12.847 9.415 1 86.81 85 LEU A CA 1
ATOM 672 C C . LEU A 1 85 ? -7.114 12.786 7.891 1 86.81 85 LEU A C 1
ATOM 674 O O . LEU A 1 85 ? -6.174 12.254 7.296 1 86.81 85 LEU A O 1
ATOM 678 N N . VAL A 1 86 ? -8.151 13.301 7.248 1 85.53 86 VAL A N 1
ATOM 679 C CA . VAL A 1 86 ? -8.248 13.135 5.801 1 85.53 86 VAL A CA 1
ATOM 680 C C . VAL A 1 86 ? -8.298 14.503 5.126 1 85.53 86 VAL A C 1
ATOM 682 O O . VAL A 1 86 ? -7.444 14.824 4.295 1 85.53 86 VAL A O 1
ATOM 685 N N . MET A 1 87 ? -9.045 15.404 5.588 1 77.41 87 MET A N 1
ATOM 686 C CA . MET A 1 87 ? -9.299 16.651 4.872 1 77.41 87 MET A CA 1
ATOM 687 C C . MET A 1 87 ? -8.159 17.642 5.084 1 77.41 87 MET A C 1
ATOM 689 O O . MET A 1 87 ? -7.796 18.382 4.168 1 77.41 87 MET A O 1
ATOM 693 N N . ALA A 1 88 ? -7.618 17.645 6.242 1 73.09 88 ALA A N 1
ATOM 694 C CA . ALA A 1 88 ? -6.602 18.632 6.601 1 73.09 88 ALA A CA 1
ATOM 695 C C . ALA A 1 88 ? -5.23 18.224 6.071 1 73.09 88 ALA A C 1
ATOM 697 O O . ALA A 1 88 ? -4.285 19.015 6.103 1 73.09 88 ALA A O 1
ATOM 698 N N . GLU A 1 89 ? -5.209 17.009 5.542 1 73.42 89 GLU A N 1
ATOM 699 C CA . GLU A 1 89 ? -3.91 16.493 5.119 1 73.42 89 GLU A CA 1
ATOM 700 C C . GLU A 1 89 ? -3.734 16.612 3.608 1 73.42 89 GLU A C 1
ATOM 702 O O . GLU A 1 89 ? -4.422 15.934 2.842 1 73.42 89 GLU A O 1
ATOM 707 N N . LYS A 1 90 ? -2.836 17.359 3.183 1 75.59 90 LYS A N 1
ATOM 708 C CA . LYS A 1 90 ? -2.619 17.652 1.769 1 75.59 90 LYS A CA 1
ATOM 709 C C . LYS A 1 90 ? -2.129 16.416 1.021 1 75.59 90 LYS A C 1
ATOM 711 O O . LYS A 1 90 ? -2.503 16.193 -0.132 1 75.59 90 LYS A O 1
ATOM 716 N N . ASN A 1 91 ? -1.391 15.673 1.661 1 83.65 91 ASN A N 1
ATOM 717 C CA . ASN A 1 91 ? -0.773 14.546 0.97 1 83.65 91 ASN A CA 1
ATOM 718 C C . ASN A 1 91 ? -1.67 13.313 0.994 1 83.65 91 ASN A C 1
ATOM 720 O O . ASN A 1 91 ? -1.396 12.327 0.308 1 83.65 91 ASN A O 1
ATOM 724 N N . GLN A 1 92 ? -2.734 13.326 1.758 1 87.65 92 GLN A N 1
ATOM 725 C CA . GLN A 1 92 ? -3.805 12.335 1.774 1 87.65 92 GLN A CA 1
ATOM 726 C C . GLN A 1 92 ? -3.245 10.922 1.911 1 87.65 92 GLN A C 1
ATOM 728 O O . GLN A 1 92 ? -3.619 10.024 1.153 1 87.65 92 GLN A O 1
ATOM 733 N N . LEU A 1 93 ? -2.377 10.695 2.871 1 94.32 93 LEU A N 1
ATOM 734 C CA . LEU A 1 93 ? -1.723 9.405 3.064 1 94.32 93 LEU A CA 1
ATOM 735 C C . LEU A 1 93 ? -2.735 8.336 3.461 1 94.32 93 LEU A C 1
ATOM 737 O O . LEU A 1 93 ? -2.651 7.194 3.002 1 94.32 93 LEU A O 1
ATOM 741 N N . VAL A 1 94 ? -3.711 8.702 4.306 1 95.5 94 VAL A N 1
ATOM 742 C CA . VAL A 1 94 ? -4.743 7.761 4.731 1 95.5 94 VAL A CA 1
ATOM 743 C C . VAL A 1 94 ? -5.53 7.274 3.516 1 95.5 94 VAL A C 1
ATOM 745 O O . VAL A 1 94 ? -5.729 6.07 3.341 1 95.5 94 VAL A O 1
ATOM 748 N N . GLU A 1 95 ? -5.884 8.179 2.636 1 96.1 95 GLU A N 1
ATOM 749 C CA . GLU A 1 95 ? -6.634 7.826 1.434 1 96.1 95 GLU A CA 1
ATOM 750 C C . GLU A 1 95 ? -5.78 7.005 0.472 1 96.1 95 GLU A C 1
ATOM 752 O O . GLU A 1 95 ? -6.274 6.071 -0.162 1 96.1 95 GLU A O 1
ATOM 757 N N . SER A 1 96 ? -4.543 7.411 0.328 1 97 96 SER A N 1
ATOM 758 C CA . SER A 1 96 ? -3.647 6.679 -0.561 1 97 96 SER A CA 1
ATOM 759 C C . SER A 1 96 ? -3.488 5.229 -0.116 1 97 96 SER A C 1
ATOM 761 O O . SER A 1 96 ? -3.48 4.317 -0.944 1 97 96 SER A O 1
ATOM 763 N N . ALA A 1 97 ? -3.346 5.026 1.206 1 97.92 97 ALA A N 1
ATOM 764 C CA . ALA A 1 97 ? -3.235 3.672 1.741 1 97.92 97 ALA A CA 1
ATOM 765 C C . ALA A 1 97 ? -4.522 2.884 1.509 1 97.92 97 ALA A C 1
ATOM 767 O O . ALA A 1 97 ? -4.479 1.71 1.132 1 97.92 97 ALA A O 1
ATOM 768 N N . PHE A 1 98 ? -5.63 3.565 1.716 1 98.15 98 PHE A N 1
ATOM 769 C CA . PHE A 1 98 ? -6.917 2.915 1.5 1 98.15 98 PHE A CA 1
ATOM 770 C C . PHE A 1 98 ? -7.096 2.542 0.033 1 98.15 98 PHE A C 1
ATOM 772 O O . PHE A 1 98 ? -7.548 1.44 -0.283 1 98.15 98 PHE A O 1
ATOM 779 N N . GLN A 1 99 ? -6.729 3.407 -0.822 1 97.62 99 GLN A N 1
ATOM 780 C CA . GLN A 1 99 ? -6.848 3.165 -2.256 1 97.62 99 GLN A CA 1
ATOM 781 C C . GLN A 1 99 ? -5.955 2.008 -2.694 1 97.62 99 GLN A C 1
ATOM 783 O O . GLN A 1 99 ? -6.334 1.218 -3.561 1 97.62 99 GLN A O 1
ATOM 788 N N . PHE A 1 100 ? -4.8 1.988 -2.178 1 98.06 100 PHE A N 1
ATOM 789 C CA . PHE A 1 100 ? -3.923 0.86 -2.471 1 98.06 100 PHE A CA 1
ATOM 790 C C . PHE A 1 100 ? -4.616 -0.46 -2.153 1 98.06 100 PHE A C 1
ATOM 792 O O . PHE A 1 100 ? -4.588 -1.391 -2.96 1 98.06 100 PHE A O 1
ATOM 799 N N . VAL A 1 101 ? -5.25 -0.585 -0.977 1 98.43 101 VAL A N 1
ATOM 800 C CA . VAL A 1 101 ? -5.93 -1.795 -0.527 1 98.43 101 VAL A CA 1
ATOM 801 C C . VAL A 1 101 ? -7.076 -2.129 -1.48 1 98.43 101 VAL A C 1
ATOM 803 O O . VAL A 1 101 ? -7.194 -3.265 -1.944 1 98.43 101 VAL A O 1
ATOM 806 N N . GLU A 1 102 ? -7.863 -1.134 -1.798 1 97.41 102 GLU A N 1
ATOM 807 C CA . GLU A 1 102 ? -9.028 -1.347 -2.651 1 97.41 102 GLU A CA 1
ATOM 808 C C . GLU A 1 102 ? -8.614 -1.762 -4.059 1 97.41 102 GLU A C 1
ATOM 810 O O . GLU A 1 102 ? -9.188 -2.69 -4.633 1 97.41 102 GLU A O 1
ATOM 815 N N . ASP A 1 103 ? -7.653 -1.09 -4.562 1 96.89 103 ASP A N 1
ATOM 816 C CA . ASP A 1 103 ? -7.193 -1.372 -5.919 1 96.89 103 ASP A CA 1
ATOM 817 C C . ASP A 1 103 ? -6.598 -2.775 -6.017 1 96.89 103 ASP A C 1
ATOM 819 O O . ASP A 1 103 ? -6.824 -3.483 -7.001 1 96.89 103 ASP A O 1
ATOM 823 N N . LEU A 1 104 ? -5.798 -3.123 -5.05 1 97.45 104 LEU A N 1
ATOM 824 C CA . LEU A 1 104 ? -5.193 -4.451 -5.061 1 97.45 104 LEU A CA 1
ATOM 825 C C . LEU A 1 104 ? -6.263 -5.536 -4.992 1 97.45 104 LEU A C 1
ATOM 827 O O . LEU A 1 104 ? -6.203 -6.521 -5.732 1 97.45 104 LEU A O 1
ATOM 831 N N . TRP A 1 105 ? -7.247 -5.361 -4.142 1 96.89 105 TRP A N 1
ATOM 832 C CA . TRP A 1 105 ? -8.339 -6.311 -3.954 1 96.89 105 TRP A CA 1
ATOM 833 C C . TRP A 1 105 ? -9.126 -6.498 -5.246 1 96.89 105 TRP A C 1
ATOM 835 O O . TRP A 1 105 ? -9.427 -7.628 -5.639 1 96.89 105 TRP A O 1
ATOM 845 N N . LYS A 1 106 ? -9.359 -5.429 -5.959 1 95.41 106 LYS A N 1
ATOM 846 C CA . LYS A 1 106 ? -10.15 -5.449 -7.185 1 95.41 106 LYS A CA 1
ATOM 847 C C . LYS A 1 106 ? -9.331 -5.977 -8.36 1 95.41 106 LYS A C 1
ATOM 849 O O . LYS A 1 106 ? -9.838 -6.74 -9.184 1 95.41 106 LYS A O 1
ATOM 854 N N . SER A 1 107 ? -8.101 -5.577 -8.398 1 93.71 107 SER A N 1
ATOM 855 C CA . SER A 1 107 ? -7.265 -5.968 -9.528 1 93.71 107 SER A CA 1
ATOM 856 C C . SER A 1 107 ? -6.988 -7.468 -9.519 1 93.71 107 SER A C 1
ATOM 858 O O . SER A 1 107 ? -6.721 -8.061 -10.566 1 93.71 107 SER A O 1
ATOM 860 N N . CYS A 1 108 ? -7.109 -8.081 -8.359 1 94.53 108 CYS A N 1
ATOM 861 C CA . CYS A 1 108 ? -6.888 -9.517 -8.235 1 94.53 108 CYS A CA 1
ATOM 862 C C . CYS A 1 108 ? -8.2 -10.283 -8.351 1 94.53 108 CYS A C 1
ATOM 864 O O . CYS A 1 108 ? -8.256 -11.478 -8.052 1 94.53 108 CYS A O 1
ATOM 866 N N . ASN A 1 109 ? -9.305 -9.542 -8.674 1 93.21 109 ASN A N 1
ATOM 867 C CA . ASN A 1 109 ? -10.632 -10.122 -8.847 1 93.21 109 ASN A CA 1
ATOM 868 C C . ASN A 1 109 ? -11.114 -10.811 -7.573 1 93.21 109 ASN A C 1
ATOM 870 O O . ASN A 1 109 ? -11.76 -11.858 -7.635 1 93.21 109 ASN A O 1
ATOM 874 N N . CYS A 1 110 ? -10.777 -10.332 -6.429 1 95.87 110 CYS A N 1
ATOM 875 C CA . CYS A 1 110 ? -11.134 -10.959 -5.161 1 95.87 110 CYS A CA 1
ATOM 876 C C . CYS A 1 110 ? -12.635 -10.872 -4.913 1 95.87 110 CYS A C 1
ATOM 878 O O . CYS A 1 110 ? -13.22 -11.765 -4.297 1 95.87 110 CYS A O 1
ATOM 880 N N . PRO A 1 111 ? -13.307 -9.779 -5.367 1 94.98 111 PRO A N 1
ATOM 881 C CA . PRO A 1 111 ? -14.758 -9.742 -5.17 1 94.98 111 PRO A CA 1
ATOM 882 C C . PRO A 1 111 ? -15.467 -10.951 -5.777 1 94.98 111 PRO A C 1
ATOM 884 O O . PRO A 1 111 ? -16.518 -11.368 -5.282 1 94.98 111 PRO A O 1
ATOM 887 N N . ASP A 1 112 ? -14.899 -11.555 -6.733 1 93.71 112 ASP A N 1
ATOM 888 C CA . ASP A 1 112 ? -15.523 -12.67 -7.437 1 93.71 112 ASP A CA 1
ATOM 889 C C . ASP A 1 112 ? -15.373 -13.97 -6.65 1 93.71 112 ASP A C 1
ATOM 891 O O . ASP A 1 112 ? -15.99 -14.982 -6.988 1 93.71 112 ASP A O 1
ATOM 895 N N . CYS A 1 113 ? -14.674 -13.886 -5.625 1 95.92 113 CYS A N 1
ATOM 896 C CA . CYS A 1 113 ? -14.459 -15.073 -4.805 1 95.92 113 CYS A CA 1
ATOM 897 C C . CYS A 1 113 ? -15.548 -15.21 -3.747 1 95.92 113 CYS A C 1
ATOM 899 O O . CYS A 1 113 ? -15.722 -16.281 -3.164 1 95.92 113 CYS A O 1
ATOM 901 N N . PHE A 1 114 ? -16.272 -14.118 -3.504 1 96.88 114 PHE A N 1
ATOM 902 C CA . PHE A 1 114 ? -17.107 -14.084 -2.309 1 96.88 114 PHE A CA 1
ATOM 903 C C . PHE A 1 114 ? -18.528 -13.657 -2.653 1 96.88 114 PHE A C 1
ATOM 905 O O . PHE A 1 114 ? -18.75 -12.958 -3.643 1 96.88 114 PHE A O 1
ATOM 912 N N . LYS A 1 115 ? -19.429 -14.147 -1.807 1 96.03 115 LYS A N 1
ATOM 913 C CA . LYS A 1 115 ? -20.698 -13.446 -1.631 1 96.03 115 LYS A CA 1
ATOM 914 C C . LYS A 1 115 ? -20.516 -12.178 -0.801 1 96.03 115 LYS A C 1
ATOM 916 O O . LYS A 1 115 ? -19.841 -12.197 0.23 1 96.03 115 LYS A O 1
ATOM 921 N N . THR A 1 116 ? -21.046 -11.063 -1.26 1 93.39 116 THR A N 1
ATOM 922 C CA . THR A 1 116 ? -20.815 -9.788 -0.589 1 93.39 116 THR A CA 1
ATOM 923 C C . THR A 1 116 ? -22.117 -9.234 -0.019 1 93.39 116 THR A C 1
ATOM 925 O O . THR A 1 116 ? -23.205 -9.606 -0.465 1 93.39 116 THR A O 1
ATOM 928 N N . ASP A 1 117 ? -21.992 -8.435 0.969 1 92.93 117 ASP A N 1
ATOM 929 C CA . ASP A 1 117 ? -23.158 -7.732 1.495 1 92.93 117 ASP A CA 1
ATOM 930 C C . ASP A 1 117 ? -23.508 -6.525 0.628 1 92.93 117 ASP A C 1
ATOM 932 O O . ASP A 1 117 ? -22.966 -6.362 -0.467 1 92.93 117 ASP A O 1
ATOM 936 N N . LYS A 1 118 ? -24.487 -5.73 1.114 1 89.91 118 LYS A N 1
ATOM 937 C CA . LYS A 1 118 ? -24.987 -4.588 0.355 1 89.91 118 LYS A CA 1
ATOM 938 C C . LYS A 1 118 ? -23.888 -3.553 0.131 1 89.91 118 LYS A C 1
ATOM 940 O O . LYS A 1 118 ? -23.951 -2.768 -0.818 1 89.91 118 LYS A O 1
ATOM 945 N N . HIS A 1 119 ? -22.809 -3.664 0.96 1 87.01 119 HIS A N 1
ATOM 946 C CA . HIS A 1 119 ? -21.744 -2.671 0.872 1 87.01 119 HIS A CA 1
ATOM 947 C C . HIS A 1 119 ? -20.512 -3.243 0.178 1 87.01 119 HIS A C 1
ATOM 949 O O . HIS A 1 119 ? -19.466 -2.592 0.124 1 87.01 119 HIS A O 1
ATOM 955 N N . GLY A 1 120 ? -20.621 -4.476 -0.3 1 87.19 120 GLY A N 1
ATOM 956 C CA . GLY A 1 120 ? -19.503 -5.068 -1.018 1 87.19 120 GLY A CA 1
ATOM 957 C C . GLY A 1 120 ? -18.513 -5.769 -0.107 1 87.19 120 GLY A C 1
ATOM 958 O O . GLY A 1 120 ? -17.427 -6.157 -0.543 1 87.19 120 GLY A O 1
ATOM 959 N N . ILE A 1 121 ? -18.819 -5.917 1.138 1 93.39 121 ILE A N 1
ATOM 960 C CA . ILE A 1 121 ? -17.962 -6.59 2.109 1 93.39 121 ILE A CA 1
ATOM 961 C C . ILE A 1 121 ? -18.099 -8.103 1.956 1 93.39 121 ILE A C 1
ATOM 963 O O . ILE A 1 121 ? -19.213 -8.633 1.933 1 93.39 121 ILE A O 1
ATOM 967 N N . PRO A 1 122 ? -16.998 -8.779 1.827 1 96.81 122 PRO A N 1
ATOM 968 C CA . PRO A 1 122 ? -17.066 -10.234 1.672 1 96.81 122 PRO A CA 1
ATOM 969 C C . PRO A 1 122 ? -17.628 -10.933 2.908 1 96.81 122 PRO A C 1
ATOM 971 O O . PRO A 1 122 ? -17.175 -10.676 4.027 1 96.81 122 PRO A O 1
ATOM 974 N N . ILE A 1 123 ? -18.595 -11.776 2.686 1 95.73 123 ILE A N 1
ATOM 975 C CA . ILE A 1 123 ? -19.244 -12.495 3.777 1 95.73 123 ILE A CA 1
ATOM 976 C C . ILE A 1 123 ? -18.766 -13.945 3.797 1 95.73 123 ILE A C 1
ATOM 978 O O . ILE A 1 123 ? -18.288 -14.434 4.824 1 95.73 123 ILE A O 1
ATOM 982 N N . ALA A 1 124 ? -18.913 -14.656 2.614 1 96.46 124 ALA A N 1
ATOM 983 C CA . ALA A 1 124 ? -18.559 -16.071 2.537 1 96.46 124 ALA A CA 1
ATOM 984 C C . ALA A 1 124 ? -18.024 -16.428 1.153 1 96.46 124 ALA A C 1
ATOM 986 O O . ALA A 1 124 ? -18.4 -15.807 0.156 1 96.46 124 ALA A O 1
ATOM 987 N N . VAL A 1 125 ? -17.173 -17.398 1.16 1 97.28 125 VAL A N 1
ATOM 988 C CA . VAL A 1 125 ? -16.666 -17.905 -0.111 1 97.28 125 VAL A CA 1
ATOM 989 C C . VAL A 1 125 ? -17.802 -18.55 -0.901 1 97.28 125 VAL A C 1
ATOM 991 O O . VAL A 1 125 ? -18.621 -19.281 -0.338 1 97.28 125 VAL A O 1
ATOM 994 N N . LYS A 1 126 ? -17.871 -18.268 -2.178 1 96.03 126 LYS A N 1
ATOM 995 C CA . LYS A 1 126 ? -18.883 -18.871 -3.041 1 96.03 126 LYS A CA 1
ATOM 996 C C . LYS A 1 126 ? -18.731 -20.389 -3.088 1 96.03 126 LYS A C 1
ATOM 998 O O . LYS A 1 126 ? -17.612 -20.907 -3.066 1 96.03 126 LYS A O 1
ATOM 1003 N N . GLN A 1 127 ? -19.798 -21.118 -3.244 1 95.28 127 GLN A N 1
ATOM 1004 C CA . GLN A 1 127 ? -19.805 -22.577 -3.227 1 95.28 127 GLN A CA 1
ATOM 1005 C C . GLN A 1 127 ? -19.005 -23.145 -4.395 1 95.28 127 GLN A C 1
ATOM 1007 O O . GLN A 1 127 ? -18.333 -24.169 -4.254 1 95.28 127 GLN A O 1
ATOM 1012 N N . GLU A 1 128 ? -19.129 -22.527 -5.531 1 94.12 128 GLU A N 1
ATOM 1013 C CA . GLU A 1 128 ? -18.407 -23.009 -6.704 1 94.12 128 GLU A CA 1
ATOM 1014 C C . GLU A 1 128 ? -16.898 -22.955 -6.484 1 94.12 128 GLU A C 1
ATOM 1016 O O . GLU A 1 128 ? -16.162 -23.812 -6.977 1 94.12 128 GLU A O 1
ATOM 1021 N N . ILE A 1 129 ? -16.485 -21.932 -5.726 1 96.01 129 ILE A N 1
ATOM 1022 C CA . ILE A 1 129 ? -15.065 -21.782 -5.427 1 96.01 129 ILE A CA 1
ATOM 1023 C C . ILE A 1 129 ? -14.623 -22.875 -4.457 1 96.01 129 ILE A C 1
ATOM 1025 O O . ILE A 1 129 ? -13.553 -23.466 -4.623 1 96.01 129 ILE A O 1
ATOM 1029 N N . LYS A 1 130 ? -15.394 -23.149 -3.444 1 96.67 130 LYS A N 1
ATOM 1030 C CA . LYS A 1 130 ? -15.103 -24.23 -2.507 1 96.67 130 LYS A CA 1
ATOM 1031 C C . LYS A 1 130 ? -14.969 -25.566 -3.232 1 96.67 130 LYS A C 1
ATOM 1033 O O . LYS A 1 130 ? -14.056 -26.343 -2.948 1 96.67 130 LYS A O 1
ATOM 1038 N N . THR A 1 131 ? -15.866 -25.788 -4.122 1 96.57 131 THR A N 1
ATOM 1039 C CA . THR A 1 131 ? -15.854 -27.026 -4.894 1 96.57 131 THR A CA 1
ATOM 1040 C C . THR A 1 131 ? -14.575 -27.137 -5.718 1 96.57 131 THR A C 1
ATOM 1042 O O . THR A 1 131 ? -13.97 -28.208 -5.794 1 96.57 131 THR A O 1
ATOM 1045 N N . PHE A 1 132 ? -14.25 -26.021 -6.338 1 96.36 132 PHE A N 1
ATOM 1046 C CA . PHE A 1 132 ? -13.02 -25.995 -7.121 1 96.36 132 PHE A CA 1
ATOM 1047 C C . PHE A 1 132 ? -11.825 -26.397 -6.264 1 96.36 132 PHE A C 1
ATOM 1049 O O . PHE A 1 132 ? -11.012 -27.228 -6.675 1 96.36 132 PHE A O 1
ATOM 1056 N N . PHE A 1 133 ? -11.688 -25.836 -5.123 1 96.66 133 PHE A N 1
ATOM 1057 C CA . PHE A 1 133 ? -10.511 -26.087 -4.3 1 96.66 133 PHE A CA 1
ATOM 1058 C C . PHE A 1 133 ? -10.54 -27.5 -3.729 1 96.66 133 PHE A C 1
ATOM 1060 O O . PHE A 1 133 ? -9.491 -28.104 -3.499 1 96.66 133 PHE A O 1
ATOM 1067 N N . HIS A 1 134 ? -11.703 -28.114 -3.515 1 96.86 134 HIS A N 1
ATOM 1068 C CA . HIS A 1 134 ? -11.781 -29.526 -3.156 1 96.86 134 HIS A CA 1
ATOM 1069 C C . HIS A 1 134 ? -11.224 -30.409 -4.267 1 96.86 134 HIS A C 1
ATOM 1071 O O . HIS A 1 134 ? -10.459 -31.339 -4.002 1 96.86 134 HIS A O 1
ATOM 1077 N N . LYS A 1 135 ? -11.638 -30.073 -5.501 1 97.26 135 LYS A N 1
ATOM 1078 C CA . LYS A 1 135 ? -11.13 -30.821 -6.647 1 97.26 135 LYS A CA 1
ATOM 1079 C C . LYS A 1 135 ? -9.623 -30.64 -6.799 1 97.26 135 LYS A C 1
ATOM 1081 O O . LYS A 1 135 ? -8.91 -31.586 -7.139 1 97.26 135 LYS A O 1
ATOM 1086 N N . LEU A 1 136 ? -9.22 -29.408 -6.598 1 95.74 136 LEU A N 1
ATOM 1087 C CA . LEU A 1 136 ? -7.788 -29.139 -6.673 1 95.74 136 LEU A CA 1
ATOM 1088 C C . LEU A 1 136 ? -7.022 -29.993 -5.668 1 95.74 136 LEU A C 1
ATOM 1090 O O . LEU A 1 136 ? -5.966 -30.541 -5.991 1 95.74 136 LEU A O 1
ATOM 1094 N N . GLN A 1 137 ? -7.523 -30.058 -4.458 1 94.28 137 GLN A N 1
ATOM 1095 C CA . GLN A 1 137 ? -6.885 -30.854 -3.416 1 94.28 137 GLN A CA 1
ATOM 1096 C C . GLN A 1 137 ? -6.779 -32.319 -3.83 1 94.28 137 GLN A C 1
ATOM 1098 O O . GLN A 1 137 ? -5.774 -32.977 -3.551 1 94.28 137 GLN A O 1
ATOM 1103 N N . GLU A 1 138 ? -7.752 -32.832 -4.506 1 94.57 138 GLU A N 1
ATOM 1104 C CA . GLU A 1 138 ? -7.743 -34.209 -4.99 1 94.57 138 GLU A CA 1
ATOM 1105 C C . GLU A 1 138 ? -6.657 -34.418 -6.041 1 94.57 138 GLU A C 1
ATOM 1107 O O . GLU A 1 138 ? -5.968 -35.44 -6.034 1 94.57 138 GLU A O 1
ATOM 1112 N N . VAL A 1 139 ? -6.572 -33.474 -6.904 1 93.03 139 VAL A N 1
ATOM 1113 C CA . VAL A 1 139 ? -5.545 -33.548 -7.938 1 93.03 139 VAL A CA 1
ATOM 1114 C C . VAL A 1 139 ? -4.16 -33.509 -7.295 1 93.03 139 VAL A C 1
ATOM 1116 O O . VAL A 1 139 ? -3.279 -34.293 -7.655 1 93.03 139 VAL A O 1
ATOM 1119 N N . GLU A 1 140 ? -4 -32.596 -6.373 1 89.63 140 GLU A N 1
ATOM 1120 C CA . GLU A 1 140 ? -2.713 -32.458 -5.698 1 89.63 140 GLU A CA 1
ATOM 1121 C C . GLU A 1 140 ? -2.344 -33.734 -4.945 1 89.63 140 GLU A C 1
ATOM 1123 O O . GLU A 1 140 ? -1.187 -34.156 -4.959 1 89.63 140 GLU A O 1
ATOM 1128 N N . LEU A 1 141 ? -3.274 -34.282 -4.279 1 89.24 141 LEU A N 1
ATOM 1129 C CA . LEU A 1 141 ? -3.039 -35.528 -3.557 1 89.24 141 LEU A CA 1
ATOM 1130 C C . LEU A 1 141 ? -2.659 -36.649 -4.518 1 89.24 141 LEU A C 1
ATOM 1132 O O . LEU A 1 141 ? -1.772 -37.453 -4.22 1 89.24 141 LEU A O 1
ATOM 1136 N N . CYS A 1 142 ? -3.367 -36.721 -5.667 1 90.16 142 CYS A N 1
ATOM 1137 C CA . CYS A 1 142 ? -3.059 -37.732 -6.672 1 90.16 142 CYS A CA 1
ATOM 1138 C C . CYS A 1 142 ? -1.635 -37.57 -7.19 1 90.16 142 CYS A C 1
ATOM 1140 O O . CYS A 1 142 ? -0.88 -38.542 -7.258 1 90.16 142 CYS A O 1
ATOM 1142 N N . ILE A 1 143 ? -1.288 -36.378 -7.531 1 87.18 143 ILE A N 1
ATOM 1143 C CA . ILE A 1 143 ? 0.035 -36.106 -8.08 1 87.18 143 ILE A CA 1
ATOM 1144 C C . ILE A 1 143 ? 1.102 -36.418 -7.033 1 87.18 143 ILE A C 1
ATOM 1146 O O . ILE A 1 143 ? 2.132 -37.019 -7.348 1 87.18 143 ILE A O 1
ATOM 1150 N N . ASN A 1 144 ? 0.844 -35.959 -5.81 1 84.24 144 ASN A N 1
ATOM 1151 C CA . ASN A 1 144 ? 1.796 -36.213 -4.734 1 84.24 144 ASN A CA 1
ATOM 1152 C C . ASN A 1 144 ? 1.989 -37.708 -4.498 1 84.24 144 ASN A C 1
ATOM 1154 O O . ASN A 1 144 ? 3.091 -38.152 -4.17 1 84.24 144 ASN A O 1
ATOM 1158 N N . ASN A 1 145 ? 0.944 -38.425 -4.586 1 84.43 145 ASN A N 1
ATOM 1159 C CA . ASN A 1 145 ? 1.005 -39.863 -4.347 1 84.43 145 ASN A CA 1
ATOM 1160 C C . ASN A 1 145 ? 1.705 -40.592 -5.49 1 84.43 145 ASN A C 1
ATOM 1162 O O . ASN A 1 145 ? 2.239 -41.686 -5.3 1 84.43 145 ASN A O 1
ATOM 1166 N N . ASN A 1 146 ? 1.67 -39.964 -6.676 1 81.83 146 ASN A N 1
ATOM 1167 C CA . ASN A 1 146 ? 2.199 -40.656 -7.846 1 81.83 146 ASN A CA 1
ATOM 1168 C C . ASN A 1 146 ? 3.509 -40.033 -8.321 1 81.83 146 ASN A C 1
ATOM 1170 O O . ASN A 1 146 ? 4.148 -40.546 -9.241 1 81.83 146 ASN A O 1
ATOM 1174 N N . SER A 1 147 ? 3.728 -38.808 -7.86 1 72.54 147 SER A N 1
ATOM 1175 C CA . SER A 1 147 ? 4.962 -38.147 -8.272 1 72.54 147 SER A CA 1
ATOM 1176 C C . SER A 1 147 ? 5.644 -37.464 -7.092 1 72.54 147 SER A C 1
ATOM 1178 O O . SER A 1 147 ? 4.987 -37.092 -6.118 1 72.54 147 SER A O 1
ATOM 1180 N N . LYS A 1 148 ? 6.798 -37.658 -6.713 1 62.34 148 LYS A N 1
ATOM 1181 C CA . LYS A 1 148 ? 7.466 -36.919 -5.644 1 62.34 148 LYS A CA 1
ATOM 1182 C C . LYS A 1 148 ? 7.739 -35.477 -6.061 1 62.34 148 LYS A C 1
ATOM 1184 O O . LYS A 1 148 ? 8.576 -34.8 -5.46 1 62.34 148 LYS A O 1
ATOM 1189 N N . ILE A 1 149 ? 7.121 -35.043 -7.209 1 57.12 149 ILE A N 1
ATOM 1190 C CA . ILE A 1 149 ? 7.687 -33.854 -7.836 1 57.12 149 ILE A CA 1
ATOM 1191 C C . ILE A 1 149 ? 6.821 -32.638 -7.513 1 57.12 149 ILE A C 1
ATOM 1193 O O . ILE A 1 149 ? 7.34 -31.545 -7.271 1 57.12 149 ILE A O 1
ATOM 1197 N N . CYS A 1 150 ? 5.473 -32.629 -7.837 1 52.82 150 CYS A N 1
ATOM 1198 C CA . CYS A 1 150 ? 4.837 -31.34 -8.089 1 52.82 150 CYS A CA 1
ATOM 1199 C C . CYS A 1 150 ? 4.599 -30.585 -6.786 1 52.82 150 CYS A C 1
ATOM 1201 O O . CYS A 1 150 ? 3.673 -30.904 -6.039 1 52.82 150 CYS A O 1
ATOM 1203 N N . PRO A 1 151 ? 5.833 -30.206 -6.235 1 49.89 151 PRO A N 1
ATOM 1204 C CA . PRO A 1 151 ? 5.463 -29.388 -5.078 1 49.89 151 PRO A CA 1
ATOM 1205 C C . PRO A 1 151 ? 4.584 -28.198 -5.453 1 49.89 151 PRO A C 1
ATOM 1207 O O . PRO A 1 151 ? 4.991 -27.353 -6.255 1 49.89 151 PRO A O 1
ATOM 1210 N N . PHE A 1 152 ? 3.374 -28.397 -5.955 1 46.39 152 PHE A N 1
ATOM 1211 C CA . PHE A 1 152 ? 2.55 -27.229 -6.241 1 46.39 152 PHE A CA 1
ATOM 1212 C C . PHE A 1 152 ? 3.067 -26.005 -5.495 1 46.39 152 PHE A C 1
ATOM 1214 O O . PHE A 1 152 ? 3.666 -26.131 -4.424 1 46.39 152 PHE A O 1
ATOM 1221 N N . PRO A 1 153 ? 3.006 -24.737 -5.382 1 49.29 153 PRO A N 1
ATOM 1222 C CA . PRO A 1 153 ? 3.366 -23.317 -5.371 1 49.29 153 PRO A CA 1
ATOM 1223 C C . PRO A 1 153 ? 4.866 -23.088 -5.541 1 49.29 153 PRO A C 1
ATOM 1225 O O . PRO A 1 153 ? 5.277 -22.101 -6.157 1 49.29 153 PRO A O 1
ATOM 1228 N N . LEU A 1 154 ? 5.815 -23.346 -4.603 1 45.64 154 LEU A N 1
ATOM 1229 C CA . LEU A 1 154 ? 7.221 -23.019 -4.818 1 45.64 154 LEU A CA 1
ATOM 1230 C C . LEU A 1 154 ? 7.818 -23.887 -5.92 1 45.64 154 LEU A C 1
ATOM 1232 O O . LEU A 1 154 ? 7.911 -25.107 -5.774 1 45.64 154 LEU A O 1
ATOM 1236 N N . VAL A 1 155 ? 7.55 -23.57 -7.083 1 41.91 155 VAL A N 1
ATOM 1237 C CA . VAL A 1 155 ? 7.985 -24.404 -8.198 1 41.91 155 VAL A CA 1
ATOM 1238 C C . VAL A 1 155 ? 9.443 -24.812 -8.001 1 41.91 155 VAL A C 1
ATOM 1240 O O . VAL A 1 155 ? 10.339 -23.964 -8.017 1 41.91 155 VAL A O 1
ATOM 1243 N N . VAL A 1 156 ? 9.8 -25.681 -7.144 1 37.71 156 VAL A N 1
ATOM 1244 C CA . VAL A 1 156 ? 11.079 -26.345 -6.913 1 37.71 156 VAL A CA 1
ATOM 1245 C C . VAL A 1 156 ? 11.669 -26.807 -8.244 1 37.71 156 VAL A C 1
ATOM 1247 O O . VAL A 1 156 ? 10.934 -27.196 -9.154 1 37.71 156 VAL A O 1
ATOM 1250 N N . ASN A 1 157 ? 12.837 -26.228 -8.462 1 36.32 157 ASN A N 1
ATOM 1251 C CA . ASN A 1 157 ? 13.746 -26.779 -9.461 1 36.32 157 ASN A CA 1
ATOM 1252 C C . ASN A 1 157 ? 13.683 -28.303 -9.497 1 36.32 157 ASN A C 1
ATOM 1254 O O . ASN A 1 157 ? 14.154 -28.97 -8.574 1 36.32 157 ASN A O 1
ATOM 1258 N N . ILE A 1 158 ? 12.671 -28.861 -10.005 1 36.16 158 ILE A N 1
ATOM 1259 C CA . ILE A 1 158 ? 12.528 -30.302 -10.179 1 36.16 158 ILE A CA 1
ATOM 1260 C C . ILE A 1 158 ? 13.748 -30.857 -10.911 1 36.16 158 ILE A C 1
ATOM 1262 O O . ILE A 1 158 ? 13.974 -30.54 -12.082 1 36.16 158 ILE A O 1
ATOM 1266 N N . SER A 1 159 ? 14.894 -30.922 -10.265 1 36.06 159 SER A N 1
ATOM 1267 C CA . SER A 1 159 ? 15.865 -31.83 -10.866 1 36.06 159 SER A CA 1
ATOM 1268 C C . SER A 1 159 ? 15.181 -33.056 -11.461 1 36.06 159 SER A C 1
ATOM 1270 O O . SER A 1 159 ? 14.003 -33.305 -11.198 1 36.06 159 SER A O 1
ATOM 1272 N N . GLN A 1 160 ? 16.016 -34.305 -11.574 1 36.9 160 GLN A N 1
ATOM 1273 C CA . GLN A 1 160 ? 16.227 -35.539 -12.324 1 36.9 160 GLN A CA 1
ATOM 1274 C C . GLN A 1 160 ? 15.151 -36.571 -11.998 1 36.9 160 GLN A C 1
ATOM 1276 O O . GLN A 1 160 ? 15.352 -37.77 -12.201 1 36.9 160 GLN A O 1
ATOM 1281 N N . ALA A 1 161 ? 14.225 -36.341 -11.04 1 40.15 161 ALA A N 1
ATOM 1282 C CA . ALA A 1 161 ? 13.773 -37.69 -10.709 1 40.15 161 ALA A CA 1
ATOM 1283 C C . ALA A 1 161 ? 13.083 -38.346 -11.901 1 40.15 161 ALA A C 1
ATOM 1285 O O . ALA A 1 161 ? 12.189 -37.755 -12.512 1 40.15 161 ALA A O 1
ATOM 1286 N N . ASN A 1 162 ? 13.706 -39.166 -12.635 1 38.48 162 ASN A N 1
ATOM 1287 C CA . ASN A 1 162 ? 13.432 -40.206 -13.621 1 38.48 162 ASN A CA 1
ATOM 1288 C C . ASN A 1 162 ? 12.085 -40.877 -13.368 1 38.48 162 ASN A C 1
ATOM 1290 O O . ASN A 1 162 ? 11.779 -41.91 -13.966 1 38.48 162 ASN A O 1
ATOM 1294 N N . THR A 1 163 ? 11.699 -40.923 -12.05 1 43.79 163 THR A N 1
ATOM 1295 C CA . THR A 1 163 ? 10.7 -41.981 -11.952 1 43.79 163 THR A CA 1
ATOM 1296 C C . THR A 1 163 ? 9.547 -41.728 -12.919 1 43.79 163 THR A C 1
ATOM 1298 O O . THR A 1 163 ? 9.359 -40.603 -13.388 1 43.79 163 THR A O 1
ATOM 1301 N N . THR A 1 164 ? 8.376 -42.623 -13.057 1 47.57 164 THR A N 1
ATOM 1302 C CA . THR A 1 164 ? 7.297 -43.095 -13.917 1 47.57 164 THR A CA 1
ATOM 1303 C C . THR A 1 164 ? 6.285 -41.983 -14.176 1 47.57 164 THR A C 1
ATOM 1305 O O . THR A 1 164 ? 5.298 -41.852 -13.449 1 47.57 164 THR A O 1
ATOM 1308 N N . ALA A 1 165 ? 6.619 -40.68 -14.361 1 52.6 165 ALA A N 1
ATOM 1309 C CA . ALA A 1 165 ? 5.83 -39.591 -14.931 1 52.6 165 ALA A CA 1
ATOM 1310 C C . ALA A 1 165 ? 4.702 -40.132 -15.805 1 52.6 165 ALA A C 1
ATOM 1312 O O . ALA A 1 165 ? 3.595 -39.588 -15.807 1 52.6 165 ALA A O 1
ATOM 1313 N N . LYS A 1 166 ? 5.08 -41.165 -16.587 1 56.83 166 LYS A N 1
ATOM 1314 C CA . LYS A 1 166 ? 4.121 -41.746 -17.523 1 56.83 166 LYS A CA 1
ATOM 1315 C C . LYS A 1 166 ? 2.88 -42.253 -16.794 1 56.83 166 LYS A C 1
ATOM 1317 O O . LYS A 1 166 ? 1.759 -42.09 -17.279 1 56.83 166 LYS A O 1
ATOM 1322 N N . THR A 1 167 ? 3.113 -42.609 -15.365 1 79.35 167 THR A N 1
ATOM 1323 C CA . THR A 1 167 ? 1.961 -43.212 -14.704 1 79.35 167 THR A CA 1
ATOM 1324 C C . THR A 1 167 ? 1.106 -42.145 -14.027 1 79.35 167 THR A C 1
ATOM 1326 O O . THR A 1 167 ? -0.118 -42.275 -13.956 1 79.35 167 THR A O 1
ATOM 1329 N N . VAL A 1 168 ? 1.624 -40.92 -13.714 1 85.97 168 VAL A N 1
ATOM 1330 C CA . VAL A 1 168 ? 0.861 -39.877 -13.036 1 85.97 168 VAL A CA 1
ATOM 1331 C C . VAL A 1 168 ? -0.173 -39.289 -13.993 1 85.97 168 VAL A C 1
ATOM 1333 O O . VAL A 1 168 ? -1.308 -39.012 -13.596 1 85.97 168 VAL A O 1
ATOM 1336 N N . CYS A 1 169 ? 0.221 -39.12 -15.253 1 88.34 169 CYS A N 1
ATOM 1337 C CA . CYS A 1 169 ? -0.683 -38.535 -16.238 1 88.34 169 CYS A CA 1
ATOM 1338 C C . CYS A 1 169 ? -1.933 -39.389 -16.406 1 88.34 169 CYS A C 1
ATOM 1340 O O . CYS A 1 169 ? -3.049 -38.866 -16.428 1 88.34 169 CYS A O 1
ATOM 1342 N N . ASN A 1 170 ? -1.613 -40.677 -16.478 1 89.31 170 ASN A N 1
ATOM 1343 C CA . ASN A 1 170 ? -2.741 -41.589 -16.636 1 89.31 170 ASN A CA 1
ATOM 1344 C C . ASN A 1 170 ? -3.535 -41.728 -15.341 1 89.31 170 ASN A C 1
ATOM 1346 O O . ASN A 1 170 ? -4.767 -41.759 -15.363 1 89.31 170 ASN A O 1
ATOM 1350 N N . ASP A 1 171 ? -2.899 -41.808 -14.239 1 91.06 171 ASP A N 1
ATOM 1351 C CA . ASP A 1 171 ? -3.534 -42.084 -12.954 1 91.06 171 ASP A CA 1
ATOM 1352 C C . ASP A 1 171 ? -4.337 -40.88 -12.468 1 91.06 171 ASP A C 1
ATOM 1354 O O . ASP A 1 171 ? -5.354 -41.037 -11.79 1 91.06 171 ASP A O 1
ATOM 1358 N N . CYS A 1 172 ? -3.917 -39.686 -12.865 1 92.86 172 CYS A N 1
ATOM 1359 C CA . CYS A 1 172 ? -4.537 -38.489 -12.309 1 92.86 172 CYS A CA 1
ATOM 1360 C C . CYS A 1 172 ? -5.311 -37.728 -13.379 1 92.86 172 CYS A C 1
ATOM 1362 O O . CYS A 1 172 ? -5.832 -36.642 -13.12 1 92.86 172 CYS A O 1
ATOM 1364 N N . GLU A 1 173 ? -5.412 -38.215 -14.56 1 94.06 173 GLU A N 1
ATOM 1365 C CA . GLU A 1 173 ? -6.017 -37.525 -15.695 1 94.06 173 GLU A CA 1
ATOM 1366 C C . GLU A 1 173 ? -7.483 -37.2 -15.425 1 94.06 173 GLU A C 1
ATOM 1368 O O . GLU A 1 173 ? -7.947 -36.099 -15.732 1 94.06 173 GLU A O 1
ATOM 1373 N N . ARG A 1 174 ? -8.168 -38.225 -14.888 1 95.37 174 ARG A N 1
ATOM 1374 C CA . ARG A 1 174 ? -9.59 -38.022 -14.632 1 95.37 174 ARG A CA 1
ATOM 1375 C C . ARG A 1 174 ? -9.812 -36.873 -13.654 1 95.37 174 ARG A C 1
ATOM 1377 O O . ARG A 1 174 ? -10.703 -36.045 -13.854 1 95.37 174 ARG A O 1
ATOM 1384 N N . LEU A 1 175 ? -9.062 -36.88 -12.554 1 96.05 175 LEU A N 1
ATOM 1385 C CA . LEU A 1 175 ? -9.172 -35.819 -11.56 1 96.05 175 LEU A CA 1
ATOM 1386 C C . LEU A 1 175 ? -8.804 -34.468 -12.163 1 96.05 175 LEU A C 1
ATOM 1388 O O . LEU A 1 175 ? -9.477 -33.466 -11.91 1 96.05 175 LEU A O 1
ATOM 1392 N N . TYR A 1 176 ? -7.803 -34.422 -12.989 1 94.97 176 TYR A N 1
ATOM 1393 C CA . TYR A 1 176 ? -7.37 -33.188 -13.635 1 94.97 176 TYR A CA 1
ATOM 1394 C C . TYR A 1 176 ? -8.444 -32.66 -14.579 1 94.97 176 TYR A C 1
ATOM 1396 O O . TYR A 1 176 ? -8.72 -31.458 -14.606 1 94.97 176 TYR A O 1
ATOM 1404 N N . ARG A 1 177 ? -9.008 -33.548 -15.389 1 96.38 177 ARG A N 1
ATOM 1405 C CA . ARG A 1 177 ? -10.067 -33.155 -16.314 1 96.38 177 ARG A CA 1
ATOM 1406 C C . ARG A 1 177 ? -11.274 -32.604 -15.563 1 96.38 177 ARG A C 1
ATOM 1408 O O . ARG A 1 177 ? -11.916 -31.657 -16.02 1 96.38 177 ARG A O 1
ATOM 1415 N N . SER A 1 178 ? -11.576 -33.24 -14.472 1 97.07 178 SER A N 1
ATOM 1416 C CA . SER A 1 178 ? -12.683 -32.761 -13.65 1 97.07 178 SER A CA 1
ATOM 1417 C C . SER A 1 178 ? -12.416 -31.353 -13.129 1 97.07 178 SER A C 1
ATOM 1419 O O . SER A 1 178 ? -13.319 -30.516 -13.098 1 97.07 178 SER A O 1
ATOM 1421 N N . LEU A 1 179 ? -11.217 -31.118 -12.682 1 96.71 179 LEU A N 1
ATOM 1422 C CA . LEU A 1 179 ? -10.812 -29.791 -12.229 1 96.71 179 LEU A CA 1
ATOM 1423 C C . LEU A 1 179 ? -10.9 -28.778 -13.366 1 96.71 179 LEU A C 1
ATOM 1425 O O . LEU A 1 179 ? -11.445 -27.686 -13.189 1 96.71 179 LEU A O 1
ATOM 1429 N N . ALA A 1 180 ? -10.371 -29.115 -14.512 1 94.86 180 ALA A N 1
ATOM 1430 C CA . ALA A 1 180 ? -10.363 -28.236 -15.679 1 94.86 180 ALA A CA 1
ATOM 1431 C C . ALA A 1 180 ? -11.785 -27.884 -16.109 1 94.86 180 ALA A C 1
ATOM 1433 O O . ALA A 1 180 ? -12.054 -26.751 -16.513 1 94.86 180 ALA A O 1
ATOM 1434 N N . GLN A 1 181 ? -12.62 -28.875 -16.009 1 94.01 181 GLN A N 1
ATOM 1435 C CA . GLN A 1 181 ? -14.018 -28.65 -16.359 1 94.01 181 GLN A CA 1
ATOM 1436 C C . GLN A 1 181 ? -14.687 -27.702 -15.368 1 94.01 181 GLN A C 1
ATOM 1438 O O . GLN A 1 181 ? -15.497 -26.858 -15.758 1 94.01 181 GLN A O 1
ATOM 1443 N N . SER A 1 182 ? -14.393 -27.942 -14.113 1 93.71 182 SER A N 1
ATOM 1444 C CA . SER A 1 182 ? -14.918 -27.033 -13.099 1 93.71 182 SER A CA 1
ATOM 1445 C C . SER A 1 182 ? -14.503 -25.593 -13.381 1 93.71 182 SER A C 1
ATOM 1447 O O . SER A 1 182 ? -15.309 -24.67 -13.244 1 93.71 182 SER A O 1
ATOM 1449 N N . TYR A 1 183 ? -13.343 -25.341 -13.73 1 93.27 183 TYR A N 1
ATOM 1450 C CA . TYR A 1 183 ? -12.826 -24.021 -14.071 1 93.27 183 TYR A CA 1
ATOM 1451 C C . TYR A 1 183 ? -13.528 -23.462 -15.304 1 93.27 183 TYR A C 1
ATOM 1453 O O . TYR A 1 183 ? -13.921 -22.294 -15.326 1 93.27 183 TYR A O 1
ATOM 1461 N N . LYS A 1 184 ? -13.645 -24.262 -16.328 1 90.49 184 LYS A N 1
ATOM 1462 C CA . LYS A 1 184 ? -14.305 -23.853 -17.564 1 90.49 184 LYS A CA 1
ATOM 1463 C C . LYS A 1 184 ? -15.746 -23.424 -17.302 1 90.49 184 LYS A C 1
ATOM 1465 O O . LYS A 1 184 ? -16.227 -22.453 -17.89 1 90.49 184 LYS A O 1
ATOM 1470 N N . ASN A 1 185 ? -16.403 -24.096 -16.466 1 89.09 185 ASN A N 1
ATOM 1471 C CA . ASN A 1 185 ? -17.784 -23.776 -16.121 1 89.09 185 ASN A CA 1
ATOM 1472 C C . ASN A 1 185 ? -17.895 -22.404 -15.463 1 89.09 185 ASN A C 1
ATOM 1474 O O . ASN A 1 185 ? -18.892 -21.703 -15.644 1 89.09 185 ASN A O 1
ATOM 1478 N N . MET A 1 186 ? -16.85 -22.104 -14.704 1 89.15 186 MET A N 1
ATOM 1479 C CA . MET A 1 186 ? -16.848 -20.818 -14.014 1 89.15 186 MET A CA 1
ATOM 1480 C C . MET A 1 186 ? -16.529 -19.682 -14.98 1 89.15 186 MET A C 1
ATOM 1482 O O . MET A 1 186 ? -16.999 -18.557 -14.799 1 89.15 186 MET A O 1
ATOM 1486 N N . THR A 1 187 ? -15.685 -19.939 -15.961 1 84.78 187 THR A N 1
ATOM 1487 C CA . THR A 1 187 ? -15.235 -18.905 -16.886 1 84.78 187 THR A CA 1
ATOM 1488 C C . THR A 1 187 ? -16.227 -18.738 -18.034 1 84.78 187 THR A C 1
ATOM 1490 O O . THR A 1 187 ? -16.285 -17.679 -18.662 1 84.78 187 THR A O 1
ATOM 1493 N N . ASN A 1 188 ? -16.788 -19.803 -18.733 1 70.83 188 ASN A N 1
ATOM 1494 C CA . ASN A 1 188 ? -17.748 -19.77 -19.832 1 70.83 188 ASN A CA 1
ATOM 1495 C C . ASN A 1 188 ? -19.113 -19.268 -19.369 1 70.83 188 ASN A C 1
ATOM 1497 O O . ASN A 1 188 ? -19.975 -18.954 -20.192 1 70.83 188 ASN A O 1
ATOM 1501 N N . SER A 1 189 ? -19.382 -19.536 -18.23 1 56.1 189 SER A N 1
ATOM 1502 C CA . SER A 1 189 ? -20.707 -19.019 -17.904 1 56.1 189 SER A CA 1
ATOM 1503 C C . SER A 1 189 ? -20.881 -17.59 -18.407 1 56.1 189 SER A C 1
ATOM 1505 O O . SER A 1 189 ? -19.977 -16.764 -18.271 1 56.1 189 SER A O 1
ATOM 1507 N N . ASP A 1 190 ? -21.468 -17.497 -19.76 1 44.98 190 ASP A N 1
ATOM 1508 C CA . ASP A 1 190 ? -21.83 -16.42 -20.676 1 44.98 190 ASP A CA 1
ATOM 1509 C C . ASP A 1 190 ? -21.874 -15.075 -19.953 1 44.98 190 ASP A C 1
ATOM 1511 O O . ASP A 1 190 ? -22.194 -14.05 -20.557 1 44.98 190 ASP A O 1
ATOM 1515 N N . SER A 1 191 ? -22.288 -14.996 -18.768 1 42.97 191 SER A N 1
ATOM 1516 C CA . SER A 1 191 ? -22.458 -13.567 -18.527 1 42.97 191 SER A CA 1
ATOM 1517 C C . SER A 1 191 ? -21.13 -12.825 -18.639 1 42.97 191 SER A C 1
ATOM 1519 O O . SER A 1 191 ? -20.101 -13.309 -18.162 1 42.97 191 SER A O 1
ATOM 1521 N N . ILE A 1 192 ? -20.848 -12.092 -19.733 1 44.76 192 ILE A N 1
ATOM 1522 C CA . ILE A 1 192 ? -19.802 -11.186 -20.194 1 44.76 192 ILE A CA 1
ATOM 1523 C C . ILE A 1 192 ? -18.781 -10.968 -19.08 1 44.76 192 ILE A C 1
ATOM 1525 O O . ILE A 1 192 ? -17.572 -11.002 -19.322 1 44.76 192 ILE A O 1
ATOM 1529 N N . GLU A 1 193 ? -19.158 -10.269 -17.991 1 46.22 193 GLU A N 1
ATOM 1530 C CA . GLU A 1 193 ? -18.225 -9.531 -17.145 1 46.22 193 GLU A CA 1
ATOM 1531 C C . GLU A 1 193 ? -17.552 -10.451 -16.132 1 46.22 193 GLU A C 1
ATOM 1533 O O . GLU A 1 193 ? -17.119 -10.002 -15.069 1 46.22 193 GLU A O 1
ATOM 1538 N N . TYR A 1 194 ? -17.8 -11.91 -16.106 1 52.45 194 TYR A N 1
ATOM 1539 C CA . TYR A 1 194 ? -17.453 -12.57 -14.852 1 52.45 194 TYR A CA 1
ATOM 1540 C C . TYR A 1 194 ? -15.945 -12.755 -14.732 1 52.45 194 TYR A C 1
ATOM 1542 O O . TYR A 1 194 ? -15.352 -13.556 -15.458 1 52.45 194 TYR A O 1
ATOM 1550 N N . LYS A 1 195 ? -15.198 -11.853 -14.165 1 72.55 195 LYS A N 1
ATOM 1551 C CA . LYS A 1 195 ? -13.833 -11.98 -13.662 1 72.55 195 LYS A CA 1
ATOM 1552 C C . LYS A 1 195 ? -13.732 -13.09 -12.619 1 72.55 195 LYS A C 1
ATOM 1554 O O . LYS A 1 195 ? -14.69 -13.352 -11.889 1 72.55 195 LYS A O 1
ATOM 1559 N N . VAL A 1 196 ? -13.029 -14.238 -12.975 1 88.56 196 VAL A N 1
ATOM 1560 C CA . VAL A 1 196 ? -12.811 -15.397 -12.116 1 88.56 196 VAL A CA 1
ATOM 1561 C C . VAL A 1 196 ? -11.978 -14.992 -10.902 1 88.56 196 VAL A C 1
ATOM 1563 O O . VAL A 1 196 ? -11.078 -14.156 -11.01 1 88.56 196 VAL A O 1
ATOM 1566 N N . CYS A 1 197 ? -12.428 -15.643 -9.809 1 93.7 197 CYS A N 1
ATOM 1567 C CA . CYS A 1 197 ? -11.698 -15.415 -8.567 1 93.7 197 CYS A CA 1
ATOM 1568 C C . CYS A 1 197 ? -10.194 -15.527 -8.79 1 93.7 197 CYS A C 1
ATOM 1570 O O . CYS A 1 197 ? -9.72 -16.503 -9.374 1 93.7 197 CYS A O 1
ATOM 1572 N N . GLY A 1 198 ? -9.51 -14.525 -8.289 1 93.41 198 GLY A N 1
ATOM 1573 C CA . GLY A 1 198 ? -8.068 -14.501 -8.482 1 93.41 198 GLY A CA 1
ATOM 1574 C C . GLY A 1 198 ? -7.374 -15.738 -7.945 1 93.41 198 GLY A C 1
ATOM 1575 O O . GLY A 1 198 ? -6.421 -16.233 -8.55 1 93.41 198 GLY A O 1
ATOM 1576 N N . ASP A 1 199 ? -7.856 -16.27 -6.825 1 94.96 199 ASP A N 1
ATOM 1577 C CA . ASP A 1 199 ? -7.26 -17.466 -6.237 1 94.96 199 ASP A CA 1
ATOM 1578 C C . ASP A 1 199 ? -7.459 -18.679 -7.142 1 94.96 199 ASP A C 1
ATOM 1580 O O . ASP A 1 199 ? -6.572 -19.528 -7.254 1 94.96 199 ASP A O 1
ATOM 1584 N N . VAL A 1 200 ? -8.584 -18.765 -7.768 1 94.42 200 VAL A N 1
ATOM 1585 C CA . VAL A 1 200 ? -8.906 -19.883 -8.648 1 94.42 200 VAL A CA 1
ATOM 1586 C C . VAL A 1 200 ? -8.051 -19.81 -9.911 1 94.42 200 VAL A C 1
ATOM 1588 O O . VAL A 1 200 ? -7.444 -20.804 -10.316 1 94.42 200 VAL A O 1
ATOM 1591 N N . SER A 1 201 ? -8.044 -18.627 -10.497 1 92.27 201 SER A N 1
ATOM 1592 C CA . SER A 1 201 ? -7.278 -18.439 -11.725 1 92.27 201 SER A CA 1
ATOM 1593 C C . SER A 1 201 ? -5.802 -18.758 -11.509 1 92.27 201 SER A C 1
ATOM 1595 O O . SER A 1 201 ? -5.182 -19.437 -12.33 1 92.27 201 SER A O 1
ATOM 1597 N N . ALA A 1 202 ? -5.254 -18.279 -10.438 1 91.16 202 ALA A N 1
ATOM 1598 C CA . ALA A 1 202 ? -3.848 -18.534 -10.136 1 91.16 202 ALA A CA 1
ATOM 1599 C C . ALA A 1 202 ? -3.597 -20.023 -9.914 1 91.16 202 ALA A C 1
ATOM 1601 O O . ALA A 1 202 ? -2.614 -20.574 -10.414 1 91.16 202 ALA A O 1
ATOM 1602 N N . SER A 1 203 ? -4.476 -20.664 -9.179 1 92.53 203 SER A N 1
ATOM 1603 C CA . SER A 1 203 ? -4.315 -22.083 -8.879 1 92.53 203 SER A CA 1
ATOM 1604 C C . SER A 1 203 ? -4.41 -22.929 -10.145 1 92.53 203 SER A C 1
ATOM 1606 O O . SER A 1 203 ? -3.673 -23.905 -10.302 1 92.53 203 SER A O 1
ATOM 1608 N N . MET A 1 204 ? -5.332 -22.503 -10.954 1 91.77 204 MET A N 1
ATOM 1609 C CA . MET A 1 204 ? -5.445 -23.23 -12.216 1 91.77 204 MET A CA 1
ATOM 1610 C C . MET A 1 204 ? -4.195 -23.039 -13.068 1 91.77 204 MET A C 1
ATOM 1612 O O . MET A 1 204 ? -3.724 -23.982 -13.706 1 91.77 204 MET A O 1
ATOM 1616 N N . ASN A 1 205 ? -3.79 -21.731 -12.459 1 87.66 205 ASN A N 1
ATOM 1617 C CA . ASN A 1 205 ? -2.565 -21.465 -13.206 1 87.66 205 ASN A CA 1
ATOM 1618 C C . ASN A 1 205 ? -1.396 -22.291 -12.679 1 87.66 205 ASN A C 1
ATOM 1620 O O . ASN A 1 205 ? -0.622 -22.848 -13.46 1 87.66 205 ASN A O 1
ATOM 1624 N N . TYR A 1 206 ? -1.181 -22.517 -11.979 1 87.05 206 TYR A N 1
ATOM 1625 C CA . TYR A 1 206 ? -0.127 -23.331 -11.385 1 87.05 206 TYR A CA 1
ATOM 1626 C C . TYR A 1 206 ? -0.301 -24.801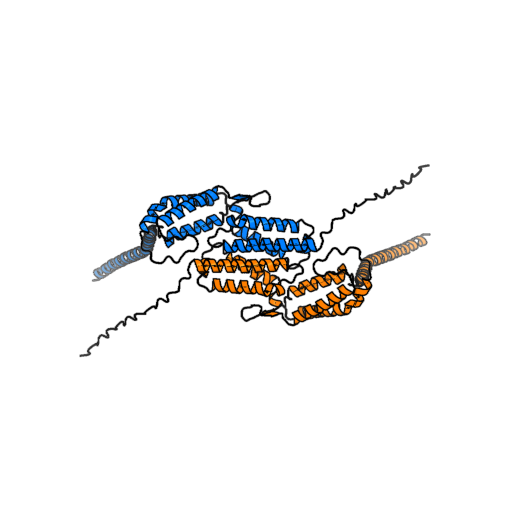 -11.749 1 87.05 206 TYR A C 1
ATOM 1628 O O . TYR A 1 206 ? 0.671 -25.485 -12.076 1 87.05 206 TYR A O 1
ATOM 1636 N N . THR A 1 207 ? -1.483 -25.19 -11.721 1 88.31 207 THR A N 1
ATOM 1637 C CA . THR A 1 207 ? -1.777 -26.594 -11.989 1 88.31 207 THR A CA 1
ATOM 1638 C C . THR A 1 207 ? -1.516 -26.931 -13.454 1 88.31 207 THR A C 1
ATOM 1640 O O . THR A 1 207 ? -0.963 -27.988 -13.765 1 88.31 207 THR A O 1
ATOM 1643 N N . ARG A 1 208 ? -1.875 -26.01 -14.363 1 88.45 208 ARG A N 1
ATOM 1644 C CA . ARG A 1 208 ? -1.651 -26.219 -15.79 1 88.45 208 ARG A CA 1
ATOM 1645 C C . ARG A 1 208 ? -0.161 -26.281 -16.107 1 88.45 208 ARG A C 1
ATOM 1647 O O . ARG A 1 208 ? 0.274 -27.106 -16.913 1 88.45 208 ARG A O 1
ATOM 1654 N N . GLN A 1 209 ? 0.516 -25.454 -15.478 1 85.32 209 GLN A N 1
ATOM 1655 C CA . GLN A 1 209 ? 1.96 -25.457 -15.692 1 85.32 209 GLN A CA 1
ATOM 1656 C C . GLN A 1 209 ? 2.588 -26.751 -15.183 1 85.32 209 GLN A C 1
ATOM 1658 O O . GLN A 1 209 ? 3.469 -27.317 -15.833 1 85.32 209 GLN A O 1
ATOM 1663 N N . CYS A 1 210 ? 2.155 -27.192 -14.046 1 85.16 210 CYS A N 1
ATOM 1664 C CA . CYS A 1 210 ? 2.653 -28.448 -13.496 1 85.16 210 CYS A CA 1
ATOM 1665 C C . CYS A 1 210 ? 2.289 -29.621 -14.398 1 85.16 210 CYS A C 1
ATOM 1667 O O . CYS A 1 210 ? 3.133 -30.468 -14.694 1 85.16 210 CYS A O 1
ATOM 1669 N N . TRP A 1 211 ? 1.141 -29.642 -14.874 1 87.57 211 TRP A N 1
ATOM 1670 C CA . TRP A 1 211 ? 0.613 -30.726 -15.695 1 87.57 211 TRP A CA 1
ATOM 1671 C C . TRP A 1 211 ? 1.332 -30.791 -17.039 1 87.57 211 TRP A C 1
ATOM 1673 O O . TRP A 1 211 ? 1.756 -31.865 -17.472 1 87.57 211 TRP A O 1
ATOM 1683 N N . SER A 1 212 ? 1.58 -29.615 -17.632 1 85.41 212 SER A N 1
ATOM 1684 C CA . SER A 1 212 ? 2.092 -29.569 -18.997 1 85.41 212 SER A CA 1
ATOM 1685 C C . SER A 1 212 ? 3.616 -29.518 -19.015 1 85.41 212 SER A C 1
ATOM 1687 O O . SER A 1 212 ? 4.257 -30.243 -19.778 1 85.41 212 SER A O 1
ATOM 1689 N N . LYS A 1 213 ? 4.178 -28.672 -18.185 1 81.42 213 LYS A N 1
ATOM 1690 C CA . LYS A 1 213 ? 5.613 -28.417 -18.274 1 81.42 213 LYS A CA 1
ATOM 1691 C C . LYS A 1 213 ? 6.394 -29.347 -17.35 1 81.42 213 LYS A C 1
ATOM 1693 O O . LYS A 1 213 ? 7.447 -29.865 -17.727 1 81.42 213 LYS A O 1
ATOM 1698 N N . THR A 1 214 ? 5.814 -29.608 -16.174 1 80.75 214 THR A N 1
ATOM 1699 C CA . THR A 1 214 ? 6.567 -30.388 -15.199 1 80.75 214 THR A CA 1
ATOM 1700 C C . THR A 1 214 ? 6.317 -31.881 -15.39 1 80.75 214 THR A C 1
ATOM 1702 O O . THR A 1 214 ? 7.261 -32.669 -15.473 1 80.75 214 THR A O 1
ATOM 1705 N N . LEU A 1 215 ? 5.078 -32.293 -15.562 1 83.71 215 LEU A N 1
ATOM 1706 C CA . LEU A 1 215 ? 4.721 -33.704 -15.66 1 83.71 215 LEU A CA 1
ATOM 1707 C C . LEU A 1 215 ? 4.68 -34.153 -17.117 1 83.71 215 LEU A C 1
ATOM 1709 O O . LEU A 1 215 ? 4.68 -35.353 -17.401 1 83.71 215 LEU A O 1
ATOM 1713 N N . LYS A 1 216 ? 4.643 -33.076 -18.006 1 83.47 216 LYS A N 1
ATOM 1714 C CA . LYS A 1 216 ? 4.662 -33.329 -19.444 1 83.47 216 LYS A CA 1
ATOM 1715 C C . LYS A 1 216 ? 3.474 -34.188 -19.867 1 83.47 216 LYS A C 1
ATOM 1717 O O . LYS A 1 216 ? 3.626 -35.12 -20.659 1 83.47 216 LYS A O 1
ATOM 1722 N N . CYS A 1 217 ? 2.399 -33.999 -19.202 1 84.47 217 CYS A N 1
ATOM 1723 C CA . CYS A 1 217 ? 1.192 -34.77 -19.476 1 84.47 217 CYS A CA 1
ATOM 1724 C C . CYS A 1 217 ? 0.459 -34.222 -20.695 1 84.47 217 CYS A C 1
ATOM 1726 O O . CYS A 1 217 ? -0.487 -34.841 -21.186 1 84.47 217 CYS A O 1
ATOM 1728 N N . THR A 1 218 ? 0.595 -33.018 -21.112 1 77.28 218 THR A N 1
ATOM 1729 C CA . THR A 1 218 ? -0.113 -32.487 -22.272 1 77.28 218 THR A CA 1
ATOM 1730 C C . THR A 1 218 ? 0.406 -33.121 -23.559 1 77.28 218 THR A C 1
ATOM 1732 O O . THR A 1 218 ? 1.613 -33.135 -23.807 1 77.28 218 THR A O 1
ATOM 1735 N N . LYS A 1 219 ? -0.212 -34.274 -23.862 1 60.22 219 LYS A N 1
ATOM 1736 C CA . LYS A 1 219 ? 0.116 -34.92 -25.13 1 60.22 219 LYS A CA 1
ATOM 1737 C C . LYS A 1 219 ? 0.199 -33.899 -26.261 1 60.22 219 LYS A C 1
ATOM 1739 O O . LYS A 1 219 ? -0.717 -33.096 -26.449 1 60.22 219 LYS A O 1
ATOM 1744 N N . ILE A 1 220 ? 1.371 -33.261 -26.425 1 51.91 220 ILE A N 1
ATOM 1745 C CA . ILE A 1 220 ? 1.501 -32.482 -27.652 1 51.91 220 ILE A CA 1
ATOM 1746 C C . ILE A 1 220 ? 0.574 -33.05 -28.724 1 51.91 220 ILE A C 1
ATOM 1748 O O . ILE A 1 220 ? 0.701 -34.214 -29.111 1 51.91 220 ILE A O 1
ATOM 1752 N N . HIS A 1 221 ? -0.595 -32.902 -28.624 1 45.31 221 HIS A N 1
ATOM 1753 C CA . HIS A 1 221 ? -1.289 -33.366 -29.82 1 45.31 221 HIS A CA 1
ATOM 1754 C C . HIS A 1 221 ? -0.368 -33.344 -31.036 1 45.31 221 HIS A C 1
ATOM 1756 O O . HIS A 1 221 ? 0.374 -32.381 -31.24 1 45.31 221 HIS A O 1
ATOM 1762 N N . THR A 1 222 ? 0.115 -34.377 -31.526 1 46.2 222 THR A N 1
ATOM 1763 C CA . THR A 1 222 ? 0.584 -34.636 -32.883 1 46.2 222 THR A CA 1
ATOM 1764 C C . THR A 1 222 ? -0.051 -33.661 -33.87 1 46.2 222 THR A C 1
ATOM 1766 O O . THR A 1 222 ? 0.185 -33.75 -35.077 1 46.2 222 THR A O 1
ATOM 1769 N N . ASP A 1 223 ? -0.875 -32.86 -33.484 1 48.95 223 ASP A N 1
ATOM 1770 C CA . ASP A 1 223 ? -1.46 -31.911 -34.427 1 48.95 223 ASP A CA 1
ATOM 1771 C C . ASP A 1 223 ? -0.442 -30.851 -34.843 1 48.95 223 ASP A C 1
ATOM 1773 O O . ASP A 1 223 ? -0.557 -30.261 -35.919 1 48.95 223 ASP A O 1
ATOM 1777 N N . LEU A 1 224 ? 0.411 -30.485 -34.018 1 52.49 224 LEU A N 1
ATOM 1778 C CA . LEU A 1 224 ? 1.496 -29.651 -34.522 1 52.49 224 LEU A CA 1
ATOM 1779 C C . LEU A 1 224 ? 2.273 -30.373 -35.618 1 52.49 224 LEU A C 1
ATOM 1781 O O . LEU A 1 224 ? 2.67 -29.759 -36.611 1 52.49 224 LEU A O 1
ATOM 1785 N N . VAL A 1 225 ? 2.445 -31.652 -35.377 1 54.24 225 VAL A N 1
ATOM 1786 C CA . VAL A 1 225 ? 2.976 -32.458 -36.471 1 54.24 225 VAL A CA 1
ATOM 1787 C C . VAL A 1 225 ? 2.023 -32.404 -37.663 1 54.24 225 VAL A C 1
ATOM 1789 O O . VAL A 1 225 ? 2.458 -32.252 -38.807 1 54.24 225 VAL A O 1
ATOM 1792 N N . SER A 1 226 ? 0.717 -32.462 -37.3 1 55.11 226 SER A N 1
ATOM 1793 C CA . SER A 1 226 ? -0.231 -32.312 -38.399 1 55.11 226 SER A CA 1
ATOM 1794 C C . SER A 1 226 ? -0.227 -30.886 -38.941 1 55.11 226 SER A C 1
ATOM 1796 O O . SER A 1 226 ? -0.253 -30.678 -40.156 1 55.11 226 SER A O 1
ATOM 1798 N N . VAL A 1 227 ? -0.104 -29.953 -38.101 1 65.67 227 VAL A N 1
ATOM 1799 C CA . VAL A 1 227 ? -0.101 -28.561 -38.537 1 65.67 227 VAL A CA 1
ATOM 1800 C C . VAL A 1 227 ? 1.243 -28.222 -39.177 1 65.67 227 VAL A C 1
ATOM 1802 O O . VAL A 1 227 ? 1.294 -27.567 -40.221 1 65.67 227 VAL A O 1
ATOM 1805 N N . LEU A 1 228 ? 2.253 -28.69 -38.724 1 62.89 228 LEU A N 1
ATOM 1806 C CA . LEU A 1 228 ? 3.55 -28.516 -39.369 1 62.89 228 LEU A CA 1
ATOM 1807 C C . LEU A 1 228 ? 3.62 -29.306 -40.672 1 62.89 228 LEU A C 1
ATOM 1809 O O . LEU A 1 228 ? 4.125 -28.807 -41.679 1 62.89 228 LEU A O 1
ATOM 1813 N N . SER A 1 229 ? 3.071 -30.536 -40.606 1 65.89 229 SER A N 1
ATOM 1814 C CA . SER A 1 229 ? 2.996 -31.313 -41.838 1 65.89 229 SER A CA 1
ATOM 1815 C C . SER A 1 229 ? 2.085 -30.641 -42.861 1 65.89 229 SER A C 1
ATOM 1817 O O . SER A 1 229 ? 2.424 -30.563 -44.044 1 65.89 229 SER A O 1
ATOM 1819 N N . LEU A 1 230 ? 1.005 -30.022 -42.292 1 72.79 230 LEU A N 1
ATOM 1820 C CA . LEU A 1 230 ? 0.084 -29.333 -43.189 1 72.79 230 LEU A CA 1
ATOM 1821 C C . LEU A 1 230 ? 0.673 -28.008 -43.661 1 72.79 230 LEU A C 1
ATOM 1823 O O . LEU A 1 230 ? 0.529 -27.64 -44.829 1 72.79 230 LEU A O 1
ATOM 1827 N N . THR A 1 231 ? 1.459 -27.33 -42.942 1 72.73 231 THR A N 1
ATOM 1828 C CA . THR A 1 231 ? 2.107 -26.085 -43.337 1 72.73 231 THR A CA 1
ATOM 1829 C C . THR A 1 231 ? 3.239 -26.355 -44.325 1 72.73 231 THR A C 1
ATOM 1831 O O . THR A 1 231 ? 3.39 -25.637 -45.315 1 72.73 231 THR A O 1
ATOM 1834 N N . ILE A 1 232 ? 3.96 -27.388 -44.065 1 73.9 232 ILE A N 1
ATOM 1835 C CA . ILE A 1 232 ? 5.002 -27.791 -45.003 1 73.9 232 ILE A CA 1
ATOM 1836 C C . ILE A 1 232 ? 4.368 -28.236 -46.319 1 73.9 232 ILE A C 1
ATOM 1838 O O . ILE A 1 232 ? 4.835 -27.862 -47.398 1 73.9 232 ILE A O 1
ATOM 1842 N N . PHE A 1 233 ? 3.22 -28.983 -46.234 1 70.84 233 PHE A N 1
ATOM 1843 C CA . PHE A 1 233 ? 2.485 -29.432 -47.409 1 70.84 233 PHE A CA 1
ATOM 1844 C C . PHE A 1 233 ? 1.945 -28.245 -48.197 1 70.84 233 PHE A C 1
ATOM 1846 O O . PHE A 1 233 ? 2.074 -28.195 -49.422 1 70.84 233 PHE A O 1
ATOM 1853 N N . PHE A 1 234 ? 1.528 -27.205 -47.557 1 75.5 234 PHE A N 1
ATOM 1854 C CA . PHE A 1 234 ? 0.962 -26.032 -48.212 1 75.5 234 PHE A CA 1
ATOM 1855 C C . PHE A 1 234 ? 2.064 -25.126 -48.746 1 75.5 234 PHE A C 1
ATOM 1857 O O . PHE A 1 234 ? 1.922 -24.532 -49.817 1 75.5 234 PHE A O 1
ATOM 1864 N N . CYS A 1 235 ? 3.208 -25.103 -48.159 1 77.37 235 CYS A N 1
ATOM 1865 C CA . CYS A 1 235 ? 4.347 -24.316 -48.617 1 77.37 235 CYS A CA 1
ATOM 1866 C C . CYS A 1 235 ? 5.013 -24.97 -49.821 1 77.37 235 CYS A C 1
ATOM 1868 O O . CYS A 1 235 ? 5.582 -24.282 -50.671 1 77.37 235 CYS A O 1
ATOM 1870 N N . PHE A 1 236 ? 4.766 -26.244 -49.875 1 74.35 236 PHE A N 1
ATOM 1871 C CA . PHE A 1 236 ? 5.315 -26.995 -50.998 1 74.35 236 PHE A CA 1
ATOM 1872 C C . PHE A 1 236 ? 4.358 -26.972 -52.184 1 74.35 236 PHE A C 1
ATOM 1874 O O . PHE A 1 236 ? 4.776 -27.153 -53.329 1 74.35 236 PHE A O 1
ATOM 1881 N N . LEU A 1 237 ? 3.05 -26.548 -51.819 1 75.73 237 LEU A N 1
ATOM 1882 C CA . LEU A 1 237 ? 2.036 -26.466 -52.865 1 75.73 237 LEU A CA 1
ATOM 1883 C C . LEU A 1 237 ? 2.422 -25.429 -53.915 1 75.73 237 LEU A C 1
ATOM 1885 O O . LEU A 1 237 ? 2.336 -25.695 -55.116 1 75.73 237 LEU A O 1
ATOM 1889 N N . PRO A 1 238 ? 2.92 -24.265 -53.655 1 77.48 238 PRO A N 1
ATOM 1890 C CA . PRO A 1 238 ? 3.305 -23.329 -54.715 1 77.48 238 PRO A CA 1
ATOM 1891 C C . PRO A 1 238 ? 4.552 -23.776 -55.473 1 77.48 238 PRO A C 1
ATOM 1893 O O . PRO A 1 238 ? 4.645 -23.58 -56.687 1 77.48 238 PRO A O 1
ATOM 1896 N N . VAL A 1 239 ? 5.465 -24.418 -54.918 1 75.15 239 VAL A N 1
ATOM 1897 C CA . VAL A 1 239 ? 6.707 -24.88 -55.531 1 75.15 239 VAL A CA 1
ATOM 1898 C C . VAL A 1 239 ? 6.405 -25.984 -56.542 1 75.15 239 VAL A C 1
ATOM 1900 O O . VAL A 1 239 ? 6.926 -25.97 -57.66 1 75.15 239 VAL A O 1
ATOM 1903 N N . ILE A 1 240 ? 5.489 -26.889 -56.209 1 75.85 240 ILE A N 1
ATOM 1904 C CA . ILE A 1 240 ? 5.073 -27.965 -57.103 1 75.85 240 ILE A CA 1
ATOM 1905 C C . ILE A 1 240 ? 4.311 -27.383 -58.291 1 75.85 240 ILE A C 1
ATOM 1907 O O . ILE A 1 240 ? 4.537 -27.781 -59.436 1 75.85 240 ILE A O 1
ATOM 1911 N N . PHE A 1 241 ? 3.518 -26.372 -58.037 1 74.56 241 PHE A N 1
ATOM 1912 C CA . PHE A 1 241 ? 2.726 -25.74 -59.086 1 74.56 241 PHE A CA 1
ATOM 1913 C C . PHE A 1 241 ? 3.623 -24.994 -60.067 1 74.56 241 PHE A C 1
ATOM 1915 O O . PHE A 1 241 ? 3.466 -25.126 -61.282 1 74.56 241 PHE A O 1
ATOM 1922 N N . TYR A 1 242 ? 4.598 -24.316 -59.615 1 80.07 242 TYR A N 1
ATOM 1923 C CA . TYR A 1 242 ? 5.458 -23.516 -60.481 1 80.07 242 TYR A CA 1
ATOM 1924 C C . TYR A 1 242 ? 6.412 -24.403 -61.271 1 80.07 242 TYR A C 1
ATOM 1926 O O . TYR A 1 242 ? 6.682 -24.142 -62.446 1 80.07 242 TYR A O 1
ATOM 1934 N N . THR A 1 243 ? 6.826 -25.423 -60.688 1 77.94 243 THR A N 1
ATOM 1935 C CA . THR A 1 243 ? 7.712 -26.351 -61.38 1 77.94 243 THR A CA 1
ATOM 1936 C C . THR A 1 243 ? 6.947 -27.144 -62.436 1 77.94 243 THR A C 1
ATOM 1938 O O . THR A 1 243 ? 7.474 -27.42 -63.516 1 77.94 243 THR A O 1
ATOM 1941 N N . SER A 1 244 ? 5.651 -27.388 -62.192 1 75.17 244 SER A N 1
ATOM 1942 C CA . SER A 1 244 ? 4.803 -28.099 -63.144 1 75.17 244 SER A CA 1
ATOM 1943 C C . SER A 1 244 ? 4.458 -27.221 -64.341 1 75.17 244 SER A C 1
ATOM 1945 O O . SER A 1 244 ? 4.455 -27.689 -65.481 1 75.17 244 SER A O 1
ATOM 1947 N N . VAL A 1 245 ? 4.296 -25.98 -64.066 1 75.43 245 VAL A N 1
ATOM 1948 C CA . VAL A 1 245 ? 3.979 -25.036 -65.132 1 75.43 245 VAL A CA 1
ATOM 1949 C C . VAL A 1 245 ? 5.209 -24.812 -66.008 1 75.43 245 VAL A C 1
ATOM 1951 O O . VAL A 1 245 ? 5.106 -24.776 -67.236 1 75.43 245 VAL A O 1
ATOM 1954 N N . LYS A 1 246 ? 6.317 -24.649 -65.496 1 72.59 246 LYS A N 1
ATOM 1955 C CA . LYS A 1 246 ? 7.55 -24.425 -66.246 1 72.59 246 LYS A CA 1
ATOM 1956 C C . LYS A 1 246 ? 7.916 -25.65 -67.08 1 72.59 246 LYS A C 1
ATOM 1958 O O . LYS A 1 246 ? 8.363 -25.519 -68.222 1 72.59 246 LYS A O 1
ATOM 1963 N N . MET A 1 247 ? 7.724 -26.795 -66.562 1 70.34 247 MET A N 1
ATOM 1964 C CA . MET A 1 247 ? 8.027 -28.031 -67.277 1 70.34 247 MET A CA 1
ATOM 1965 C C . MET A 1 247 ? 7.072 -28.231 -68.449 1 70.34 247 MET A C 1
ATOM 1967 O O . MET A 1 247 ? 7.475 -28.719 -69.507 1 70.34 247 MET A O 1
ATOM 1971 N N . GLN A 1 248 ? 5.813 -27.725 -68.257 1 74.48 248 GLN A N 1
ATOM 1972 C CA . GLN A 1 248 ? 4.845 -27.812 -69.345 1 74.48 248 GLN A CA 1
ATOM 1973 C C . GLN A 1 248 ? 5.106 -26.742 -70.401 1 74.48 248 GLN A C 1
ATOM 1975 O O . GLN A 1 248 ? 4.895 -26.974 -71.593 1 74.48 248 GLN A O 1
ATOM 1980 N N . GLY A 1 249 ? 5.503 -25.583 -70.001 1 64.75 249 GLY A N 1
ATOM 1981 C CA . GLY A 1 249 ? 5.829 -24.529 -70.948 1 64.75 249 GLY A CA 1
ATOM 1982 C C . GLY A 1 249 ? 7.034 -24.853 -71.811 1 64.75 249 GLY A C 1
ATOM 1983 O O . GLY A 1 249 ? 7.052 -24.541 -73.004 1 64.75 249 GLY A O 1
ATOM 1984 N N . ASP A 1 250 ? 8.055 -25.399 -71.186 1 62.48 250 ASP A N 1
ATOM 1985 C CA . ASP A 1 250 ? 9.27 -25.717 -71.931 1 62.48 250 ASP A CA 1
ATOM 1986 C C . ASP A 1 250 ? 9.029 -26.863 -72.911 1 62.48 250 ASP A C 1
ATOM 1988 O O . ASP A 1 250 ? 9.658 -26.924 -73.969 1 62.48 250 ASP A O 1
ATOM 1992 N N . SER A 1 251 ? 8.089 -27.729 -72.673 1 58.91 251 SER A N 1
ATOM 1993 C CA . SER A 1 251 ? 7.801 -28.813 -73.607 1 58.91 251 SER A CA 1
ATOM 1994 C C . SER A 1 251 ? 7.093 -28.295 -74.854 1 58.91 251 SER A C 1
ATOM 1996 O O . SER A 1 251 ? 7.244 -28.859 -75.94 1 58.91 251 SER A O 1
ATOM 1998 N N . LYS A 1 252 ? 6.414 -27.126 -74.602 1 57.5 252 LYS A N 1
ATOM 1999 C CA . LYS A 1 252 ? 5.718 -26.592 -75.769 1 57.5 252 LYS A CA 1
ATOM 2000 C C . LYS A 1 252 ? 6.684 -25.863 -76.699 1 57.5 252 LYS A C 1
ATOM 2002 O O . LYS A 1 252 ? 6.54 -25.922 -77.922 1 57.5 252 LYS A O 1
ATOM 2007 N N . ASN A 1 253 ? 7.684 -25.359 -76.251 1 54.19 253 ASN A N 1
ATOM 2008 C CA . ASN A 1 253 ? 8.604 -24.634 -77.121 1 54.19 253 ASN A CA 1
ATOM 2009 C C . ASN A 1 253 ? 9.542 -25.584 -77.861 1 54.19 253 ASN A C 1
ATOM 2011 O O . ASN A 1 253 ? 10.025 -25.265 -78.948 1 54.19 253 ASN A O 1
ATOM 2015 N N . ARG A 1 254 ? 9.726 -26.742 -77.413 1 56.7 254 ARG A N 1
ATOM 2016 C CA . ARG A 1 254 ? 10.609 -27.644 -78.146 1 56.7 254 ARG A CA 1
ATOM 2017 C C . ARG A 1 254 ? 9.913 -28.207 -79.381 1 56.7 254 ARG A C 1
ATOM 2019 O O . ARG A 1 254 ? 10.548 -28.414 -80.417 1 56.7 254 ARG A O 1
ATOM 2026 N N . ASN A 1 255 ? 8.614 -28.374 -79.343 1 54.07 255 ASN A N 1
ATOM 2027 C CA . ASN A 1 255 ? 7.985 -28.985 -80.509 1 54.07 255 ASN A CA 1
ATOM 2028 C C . ASN A 1 255 ? 7.817 -27.982 -81.646 1 54.07 255 ASN A C 1
ATOM 2030 O O . ASN A 1 255 ? 7.889 -28.349 -82.82 1 54.07 255 ASN A O 1
ATOM 2034 N N . THR A 1 256 ? 7.678 -26.731 -81.383 1 54.91 256 THR A N 1
ATOM 2035 C CA . THR A 1 256 ? 7.46 -25.803 -82.488 1 54.91 256 THR A CA 1
ATOM 2036 C C . THR A 1 256 ? 8.768 -25.516 -83.22 1 54.91 256 THR A C 1
ATOM 2038 O O . THR A 1 256 ? 8.762 -25.197 -84.41 1 54.91 256 THR A O 1
ATOM 2041 N N . GLY A 1 257 ? 9.868 -25.672 -82.526 1 49.83 257 GLY A N 1
ATOM 2042 C CA . GLY A 1 257 ? 11.105 -25.338 -83.212 1 49.83 257 GLY A CA 1
ATOM 2043 C C . GLY A 1 257 ? 11.526 -26.383 -84.228 1 49.83 257 GLY A C 1
ATOM 2044 O O . GLY A 1 257 ? 12.26 -26.08 -85.171 1 49.83 257 GLY A O 1
ATOM 2045 N N . SER A 1 258 ? 11.12 -27.587 -83.952 1 52.6 258 SER A N 1
ATOM 2046 C CA . SER A 1 258 ? 11.642 -28.607 -84.857 1 52.6 258 SER A CA 1
ATOM 2047 C C . SER A 1 258 ? 10.89 -28.606 -86.183 1 52.6 258 SER A C 1
ATOM 2049 O O . SER A 1 258 ? 11.41 -29.075 -87.198 1 52.6 258 SER A O 1
ATOM 2051 N N . PHE A 1 259 ? 9.684 -28.139 -86.219 1 52.55 259 PHE A N 1
ATOM 2052 C CA . PHE A 1 259 ? 8.961 -28.302 -87.475 1 52.55 259 PHE A CA 1
ATOM 2053 C C . PHE A 1 259 ? 9.439 -27.291 -88.51 1 52.55 259 PHE A C 1
ATOM 2055 O O . PHE A 1 259 ? 9.476 -27.59 -89.706 1 52.55 259 PHE A O 1
ATOM 2062 N N . LEU A 1 260 ? 9.879 -26.134 -88.115 1 48.9 260 LEU A N 1
ATOM 2063 C CA . LEU A 1 260 ? 10.157 -25.166 -89.171 1 48.9 260 LEU A CA 1
ATOM 2064 C C . LEU A 1 260 ? 11.466 -25.496 -89.88 1 48.9 260 LEU A C 1
ATOM 2066 O O . LEU A 1 260 ? 11.657 -25.131 -91.043 1 48.9 260 LEU A O 1
ATOM 2070 N N . VAL A 1 261 ? 12.317 -26.231 -89.224 1 52.94 261 VAL A N 1
ATOM 2071 C CA . VAL A 1 261 ? 13.594 -26.371 -89.917 1 52.94 261 VAL A CA 1
ATOM 2072 C C . VAL A 1 261 ? 13.468 -27.413 -91.027 1 52.94 261 VAL A C 1
ATOM 2074 O O . VAL A 1 261 ? 14.126 -27.306 -92.064 1 52.94 261 VAL A O 1
ATOM 2077 N N . GLU A 1 262 ? 12.564 -28.358 -90.909 1 52.52 262 GLU A N 1
ATOM 2078 C CA . GLU A 1 262 ? 12.605 -29.392 -91.939 1 52.52 262 GLU A CA 1
ATOM 2079 C C . GLU A 1 262 ? 11.989 -28.896 -93.244 1 52.52 262 GLU A C 1
ATOM 2081 O O . GLU A 1 262 ? 12.313 -29.401 -94.321 1 52.52 262 GLU A O 1
ATOM 2086 N N . SER A 1 263 ? 11.103 -27.937 -93.168 1 51.16 263 SER A N 1
ATOM 2087 C CA . SER A 1 263 ? 10.468 -27.644 -94.449 1 51.16 263 SER A CA 1
ATOM 2088 C C . SER A 1 263 ? 11.378 -26.801 -95.337 1 51.16 263 SER A C 1
ATOM 2090 O O . SER A 1 263 ? 11.063 -26.559 -96.504 1 51.16 263 SER A O 1
ATOM 2092 N N . GLN A 1 264 ? 12.39 -26.097 -94.779 1 46.41 264 GLN A N 1
ATOM 2093 C CA . GLN A 1 264 ? 13.129 -25.247 -95.706 1 46.41 264 GLN A CA 1
ATOM 2094 C C . GLN A 1 264 ? 14.242 -26.027 -96.401 1 46.41 264 GLN A C 1
ATOM 2096 O O . GLN A 1 264 ? 14.791 -25.572 -97.406 1 46.41 264 GLN A O 1
ATOM 2101 N N . ASN A 1 265 ? 14.662 -27.202 -95.819 1 37.22 265 ASN A N 1
ATOM 2102 C CA . ASN A 1 265 ? 15.572 -27.844 -96.761 1 37.22 265 ASN A CA 1
ATOM 2103 C C . ASN A 1 265 ? 14.817 -28.697 -97.776 1 37.22 265 ASN A C 1
ATOM 2105 O O . ASN A 1 265 ? 13.895 -29.43 -97.414 1 37.22 265 ASN A O 1
ATOM 2109 N N . MET B 1 1 ? 54.424 -32.246 -61.991 1 29.32 1 MET B N 1
ATOM 2110 C CA . MET B 1 1 ? 53.674 -33.115 -61.088 1 29.32 1 MET B CA 1
ATOM 2111 C C . MET B 1 1 ? 53.279 -32.369 -59.818 1 29.32 1 MET B C 1
ATOM 2113 O O . MET B 1 1 ? 54.099 -32.194 -58.915 1 29.32 1 MET B O 1
ATOM 2117 N N . ALA B 1 2 ? 52.452 -31.238 -60.008 1 37.1 2 ALA B N 1
ATOM 2118 C CA . ALA B 1 2 ? 51.91 -30.308 -59.021 1 37.1 2 ALA B CA 1
ATOM 2119 C C . ALA B 1 2 ? 51.061 -31.039 -57.985 1 37.1 2 ALA B C 1
ATOM 2121 O O . ALA B 1 2 ? 50.069 -31.685 -58.33 1 37.1 2 ALA B O 1
ATOM 2122 N N . TYR B 1 3 ? 51.702 -31.674 -56.953 1 33.54 3 TYR B N 1
ATOM 2123 C CA . TYR B 1 3 ? 51.068 -32.362 -55.834 1 33.54 3 TYR B CA 1
ATOM 2124 C C . TYR B 1 3 ? 50.139 -31.424 -55.073 1 33.54 3 TYR B C 1
ATOM 2126 O O . TYR B 1 3 ? 50.559 -30.355 -54.623 1 33.54 3 TYR B O 1
ATOM 2134 N N . PHE B 1 4 ? 48.86 -31.323 -55.451 1 36.32 4 PHE B N 1
ATOM 2135 C CA . PHE B 1 4 ? 47.774 -30.663 -54.735 1 36.32 4 PHE B CA 1
ATOM 2136 C C . PHE B 1 4 ? 47.635 -31.225 -53.325 1 36.32 4 PHE B C 1
ATOM 2138 O O . PHE B 1 4 ? 47.36 -32.414 -53.149 1 36.32 4 PHE B O 1
ATOM 2145 N N . TYR B 1 5 ? 48.498 -30.754 -52.373 1 34.19 5 TYR B N 1
ATOM 2146 C CA . TYR B 1 5 ? 48.333 -31.075 -50.959 1 34.19 5 TYR B CA 1
ATOM 2147 C C . TYR B 1 5 ? 46.918 -30.757 -50.49 1 34.19 5 TYR B C 1
ATOM 2149 O O . TYR B 1 5 ? 46.402 -29.668 -50.748 1 34.19 5 TYR B O 1
ATOM 2157 N N . SER B 1 6 ? 46.003 -31.749 -50.429 1 35.33 6 SER B N 1
ATOM 2158 C CA . SER B 1 6 ? 44.687 -31.723 -49.8 1 35.33 6 SER B CA 1
ATOM 2159 C C . SER B 1 6 ? 44.78 -31.291 -48.341 1 35.33 6 SER B C 1
ATOM 2161 O O . SER B 1 6 ? 45.499 -31.907 -47.55 1 35.33 6 SER B O 1
ATOM 2163 N N . VAL B 1 7 ? 44.684 -29.983 -48.017 1 38.81 7 VAL B N 1
ATOM 2164 C CA . VAL B 1 7 ? 44.572 -29.395 -46.687 1 38.81 7 VAL B CA 1
ATOM 2165 C C . VAL B 1 7 ? 43.382 -30.006 -45.95 1 38.81 7 VAL B C 1
ATOM 2167 O O . VAL B 1 7 ? 42.237 -29.873 -46.389 1 38.81 7 VAL B O 1
ATOM 2170 N N . THR B 1 8 ? 43.594 -31.197 -45.372 1 40.72 8 THR B N 1
ATOM 2171 C CA . THR B 1 8 ? 42.555 -31.713 -44.487 1 40.72 8 THR B CA 1
ATOM 2172 C C . THR B 1 8 ? 42.292 -30.742 -43.339 1 40.72 8 THR B C 1
ATOM 2174 O O . THR B 1 8 ? 43.224 -30.308 -42.66 1 40.72 8 THR B O 1
ATOM 2177 N N . PRO B 1 9 ? 41.28 -29.893 -43.352 1 42.93 9 PRO B N 1
ATOM 2178 C CA . PRO B 1 9 ? 40.965 -29.072 -42.18 1 42.93 9 PRO B CA 1
ATOM 2179 C C . PRO B 1 9 ? 40.714 -29.907 -40.926 1 42.93 9 PRO B C 1
ATOM 2181 O O . PRO B 1 9 ? 39.96 -30.882 -40.97 1 42.93 9 PRO B O 1
ATOM 2184 N N . THR B 1 10 ? 41.74 -30.163 -40.091 1 44.03 10 THR B N 1
ATOM 2185 C CA . THR B 1 10 ? 41.539 -30.691 -38.746 1 44.03 10 THR B CA 1
ATOM 2186 C C . THR B 1 10 ? 40.53 -29.843 -37.977 1 44.03 10 THR B C 1
ATOM 2188 O O . THR B 1 10 ? 40.76 -28.654 -37.743 1 44.03 10 THR B O 1
ATOM 2191 N N . PHE B 1 11 ? 39.263 -30.167 -38.032 1 40.1 11 PHE B N 1
ATOM 2192 C CA . PHE B 1 11 ? 38.261 -29.631 -37.119 1 40.1 11 PHE B CA 1
ATOM 2193 C C . PHE B 1 11 ? 38.62 -29.951 -35.673 1 40.1 11 PHE B C 1
ATOM 2195 O O . PHE B 1 11 ? 38.581 -31.112 -35.26 1 40.1 11 PHE B O 1
ATOM 2202 N N . LEU B 1 12 ? 39.636 -29.224 -35.043 1 42.59 12 LEU B N 1
ATOM 2203 C CA . LEU B 1 12 ? 39.791 -29.235 -33.592 1 42.59 12 LEU B CA 1
ATOM 2204 C C . LEU B 1 12 ? 38.452 -28.998 -32.901 1 42.59 12 LEU B C 1
ATOM 2206 O O . LEU B 1 12 ? 37.865 -27.922 -33.028 1 42.59 12 LEU B O 1
ATOM 2210 N N . GLY B 1 13 ? 37.796 -30.072 -32.514 1 37.76 13 GLY B N 1
ATOM 2211 C CA . GLY B 1 13 ? 36.666 -30.031 -31.599 1 37.76 13 GLY B CA 1
ATOM 2212 C C . GLY B 1 13 ? 36.992 -29.362 -30.278 1 37.76 13 GLY B C 1
ATOM 2213 O O . GLY B 1 13 ? 37.8 -29.873 -29.5 1 37.76 13 GLY B O 1
ATOM 2214 N N . ILE B 1 14 ? 36.967 -28.026 -30.177 1 41.97 14 ILE B N 1
ATOM 2215 C CA . ILE B 1 14 ? 36.959 -27.332 -28.894 1 41.97 14 ILE B CA 1
ATOM 2216 C C . ILE B 1 14 ? 35.916 -27.963 -27.974 1 41.97 14 ILE B C 1
ATOM 2218 O O . ILE B 1 14 ? 34.716 -27.904 -28.253 1 41.97 14 ILE B O 1
ATOM 2222 N N . LEU B 1 15 ? 36.379 -28.924 -27.173 1 41.59 15 LEU B N 1
ATOM 2223 C CA . LEU B 1 15 ? 35.611 -29.335 -26.003 1 41.59 15 LEU B CA 1
ATOM 2224 C C . LEU B 1 15 ? 35.421 -28.167 -25.04 1 41.59 15 LEU B C 1
ATOM 2226 O O . LEU B 1 15 ? 36.37 -27.744 -24.376 1 41.59 15 LEU B O 1
ATOM 2230 N N . LEU B 1 16 ? 34.559 -27.29 -25.372 1 37.9 16 LEU B N 1
ATOM 2231 C CA . LEU B 1 16 ? 34.101 -26.337 -24.367 1 37.9 16 LEU B CA 1
ATOM 2232 C C . LEU B 1 16 ? 33.613 -27.058 -23.116 1 37.9 16 LEU B C 1
ATOM 2234 O O . LEU B 1 16 ? 32.584 -27.738 -23.147 1 37.9 16 LEU B O 1
ATOM 2238 N N . LEU B 1 17 ? 34.508 -27.348 -22.201 1 40 17 LEU B N 1
ATOM 2239 C CA . LEU B 1 17 ? 34.145 -27.629 -20.816 1 40 17 LEU B CA 1
ATOM 2240 C C . LEU B 1 17 ? 33.245 -26.532 -20.257 1 40 17 LEU B C 1
ATOM 2242 O O . LEU B 1 17 ? 33.717 -25.44 -19.934 1 40 17 LEU B O 1
ATOM 2246 N N . VAL B 1 18 ? 31.997 -26.527 -20.571 1 38.47 18 VAL B N 1
ATOM 2247 C CA . VAL B 1 18 ? 31.039 -25.754 -19.789 1 38.47 18 VAL B CA 1
ATOM 2248 C C . VAL B 1 18 ? 31.071 -26.212 -18.333 1 38.47 18 VAL B C 1
ATOM 2250 O O . VAL B 1 18 ? 30.686 -27.342 -18.022 1 38.47 18 VAL B O 1
ATOM 2253 N N . SER B 1 19 ? 32.03 -25.694 -17.543 1 40.15 19 SER B N 1
ATOM 2254 C CA . SER B 1 19 ? 31.826 -25.757 -16.099 1 40.15 19 SER B CA 1
ATOM 2255 C C . SER B 1 19 ? 30.373 -25.478 -15.732 1 40.15 19 SER B C 1
ATOM 2257 O O . SER B 1 19 ? 29.835 -24.419 -16.065 1 40.15 19 SER B O 1
ATOM 2259 N N . GLN B 1 20 ? 29.661 -26.476 -15.557 1 36.9 20 GLN B N 1
ATOM 2260 C CA . GLN B 1 20 ? 28.392 -26.31 -14.856 1 36.9 20 GLN B CA 1
ATOM 2261 C C . GLN B 1 20 ? 28.589 -25.591 -13.525 1 36.9 20 GLN B C 1
ATOM 2263 O O . GLN B 1 20 ? 29.18 -26.145 -12.596 1 36.9 20 GLN B O 1
ATOM 2268 N N . THR B 1 21 ? 28.877 -24.309 -13.499 1 37.99 21 THR B N 1
ATOM 2269 C CA . THR B 1 21 ? 28.638 -23.644 -12.223 1 37.99 21 THR B CA 1
ATOM 2270 C C . THR B 1 21 ? 27.346 -24.147 -11.584 1 37.99 21 THR B C 1
ATOM 2272 O O . THR B 1 21 ? 26.292 -24.151 -12.224 1 37.99 21 THR B O 1
ATOM 2275 N N . LYS B 1 22 ? 27.486 -25.108 -10.762 1 39.77 22 LYS B N 1
ATOM 2276 C CA . LYS B 1 22 ? 26.429 -25.488 -9.83 1 39.77 22 LYS B CA 1
ATOM 2277 C C . LYS B 1 22 ? 25.705 -24.258 -9.288 1 39.77 22 LYS B C 1
ATOM 2279 O O . LYS B 1 22 ? 26.268 -23.499 -8.496 1 39.77 22 LYS B O 1
ATOM 2284 N N . THR B 1 23 ? 25.024 -23.434 -9.996 1 38.92 23 THR B N 1
ATOM 2285 C CA . THR B 1 23 ? 24.142 -22.469 -9.349 1 38.92 23 THR B CA 1
ATOM 2286 C C . THR B 1 23 ? 23.428 -23.102 -8.158 1 38.92 23 THR B C 1
ATOM 2288 O O . THR B 1 23 ? 22.765 -24.132 -8.3 1 38.92 23 THR B O 1
ATOM 2291 N N . ASP B 1 24 ? 24.007 -23.164 -7.088 1 38.37 24 ASP B N 1
ATOM 2292 C CA . ASP B 1 24 ? 23.3 -23.494 -5.855 1 38.37 24 ASP B CA 1
ATOM 2293 C C . ASP B 1 24 ? 21.834 -23.071 -5.933 1 38.37 24 ASP B C 1
ATOM 2295 O O . ASP B 1 24 ? 21.53 -21.879 -6.004 1 38.37 24 ASP B O 1
ATOM 2299 N N . SER B 1 25 ? 21.012 -23.666 -6.684 1 44.9 25 SER B N 1
ATOM 2300 C CA . SER B 1 25 ? 19.569 -23.528 -6.853 1 44.9 25 SER B CA 1
ATOM 2301 C C . SER B 1 25 ? 18.889 -23.179 -5.533 1 44.9 25 SER B C 1
ATOM 2303 O O . SER B 1 25 ? 19.051 -23.89 -4.539 1 44.9 25 SER B O 1
ATOM 2305 N N . LEU B 1 26 ? 18.922 -21.908 -5.114 1 51.91 26 LEU B N 1
ATOM 2306 C CA . LEU B 1 26 ? 18.164 -21.511 -3.932 1 51.91 26 LEU B CA 1
ATOM 2307 C C . LEU B 1 26 ? 16.939 -22.4 -3.748 1 51.91 26 LEU B C 1
ATOM 2309 O O . LEU B 1 26 ? 16.222 -22.683 -4.711 1 51.91 26 LEU B O 1
ATOM 2313 N N . SER B 1 27 ? 16.886 -23.147 -2.64 1 59.19 27 SER B N 1
ATOM 2314 C CA . SER B 1 27 ? 15.78 -24.018 -2.254 1 59.19 27 SER B CA 1
ATOM 2315 C C . SER B 1 27 ? 14.473 -23.239 -2.154 1 59.19 27 SER B C 1
ATOM 2317 O O . SER B 1 27 ? 14.481 -22.01 -2.066 1 59.19 27 SER B O 1
ATOM 2319 N N . VAL B 1 28 ? 13.369 -23.724 -2.543 1 59.97 28 VAL B N 1
ATOM 2320 C CA . VAL B 1 28 ? 12.008 -23.234 -2.355 1 59.97 28 VAL B CA 1
ATOM 2321 C C . VAL B 1 28 ? 11.899 -22.51 -1.014 1 59.97 28 VAL B C 1
ATOM 2323 O O . VAL B 1 28 ? 11.263 -21.458 -0.92 1 59.97 28 VAL B O 1
ATOM 2326 N N . SER B 1 29 ? 12.724 -22.93 -0.117 1 69.22 29 SER B N 1
ATOM 2327 C CA . SER B 1 29 ? 12.688 -22.36 1.226 1 69.22 29 SER B CA 1
ATOM 2328 C C . SER B 1 29 ? 13.335 -20.98 1.258 1 69.22 29 SER B C 1
ATOM 2330 O O . SER B 1 29 ? 12.856 -20.08 1.951 1 69.22 29 SER B O 1
ATOM 2332 N N . ASP B 1 30 ? 14.25 -20.802 0.404 1 79.83 30 ASP B N 1
ATOM 2333 C CA . ASP B 1 30 ? 14.956 -19.524 0.416 1 79.83 30 ASP B CA 1
ATOM 2334 C C . ASP B 1 30 ? 14.086 -18.411 -0.164 1 79.83 30 ASP B C 1
ATOM 2336 O O . ASP B 1 30 ? 14.034 -17.308 0.383 1 79.83 30 ASP B O 1
ATOM 2340 N N . CYS B 1 31 ? 13.299 -18.677 -1.094 1 86.71 31 CYS B N 1
ATOM 2341 C CA . CYS B 1 31 ? 12.476 -17.66 -1.739 1 86.71 31 CYS B CA 1
ATOM 2342 C C . CYS B 1 31 ? 11.263 -17.316 -0.883 1 86.71 31 CYS B C 1
ATOM 2344 O O . CYS B 1 31 ? 10.832 -16.162 -0.844 1 86.71 31 CYS B O 1
ATOM 2346 N N . THR B 1 32 ? 10.805 -18.368 -0.205 1 88.17 32 THR B N 1
ATOM 2347 C CA . THR B 1 32 ? 9.704 -18.124 0.72 1 88.17 32 THR B CA 1
ATOM 2348 C C . THR B 1 32 ? 10.134 -17.178 1.836 1 88.17 32 THR B C 1
ATOM 2350 O O . THR B 1 32 ? 9.375 -16.291 2.233 1 88.17 32 THR B O 1
ATOM 2353 N N . GLU B 1 33 ? 11.338 -17.41 2.295 1 91.93 33 GLU B N 1
ATOM 2354 C CA . GLU B 1 33 ? 11.858 -16.535 3.342 1 91.93 33 GLU B CA 1
ATOM 2355 C C . GLU B 1 33 ? 12.07 -15.116 2.82 1 91.93 33 GLU B C 1
ATOM 2357 O O . GLU B 1 33 ? 11.774 -14.143 3.516 1 91.93 33 GLU B O 1
ATOM 2362 N N . LEU B 1 34 ? 12.604 -15.032 1.648 1 94.41 34 LEU B N 1
ATOM 2363 C CA . LEU B 1 34 ? 12.807 -13.73 1.022 1 94.41 34 LEU B CA 1
ATOM 2364 C C . LEU B 1 34 ? 11.481 -12.998 0.848 1 94.41 34 LEU B C 1
ATOM 2366 O O . LEU B 1 34 ? 11.394 -11.794 1.097 1 94.41 34 LEU B O 1
ATOM 2370 N N . LEU B 1 35 ? 10.452 -13.701 0.472 1 94.63 35 LEU B N 1
ATOM 2371 C CA . LEU B 1 35 ? 9.114 -13.143 0.309 1 94.63 35 LEU B CA 1
ATOM 2372 C C . LEU B 1 35 ? 8.57 -12.638 1.641 1 94.63 35 LEU B C 1
ATOM 2374 O O . LEU B 1 35 ? 8.015 -11.54 1.714 1 94.63 35 LEU B O 1
ATOM 2378 N N . LYS B 1 36 ? 8.724 -13.411 2.654 1 96.26 36 LYS B N 1
ATOM 2379 C CA . LYS B 1 36 ? 8.253 -13.023 3.98 1 96.26 36 LYS B CA 1
ATOM 2380 C C . LYS B 1 36 ? 8.987 -11.783 4.483 1 96.26 36 LYS B C 1
ATOM 2382 O O . LYS B 1 36 ? 8.384 -10.91 5.111 1 96.26 36 LYS B O 1
ATOM 2387 N N . ASN B 1 37 ? 10.272 -11.753 4.239 1 97.36 37 ASN B N 1
ATOM 2388 C CA . ASN B 1 37 ? 11.046 -10.577 4.62 1 97.36 37 ASN B CA 1
ATOM 2389 C C . ASN B 1 37 ? 10.566 -9.327 3.888 1 97.36 37 ASN B C 1
ATOM 2391 O O . ASN B 1 37 ? 10.485 -8.249 4.478 1 97.36 37 ASN B O 1
ATOM 2395 N N . PHE B 1 38 ? 10.325 -9.536 2.611 1 98.1 38 PHE B N 1
ATOM 2396 C CA . PHE B 1 38 ? 9.791 -8.411 1.854 1 98.1 38 PHE B CA 1
ATOM 2397 C C . PHE B 1 38 ? 8.43 -7.989 2.396 1 98.1 38 PHE B C 1
ATOM 2399 O O . PHE B 1 38 ? 8.145 -6.796 2.512 1 98.1 38 PHE B O 1
ATOM 2406 N N . ALA B 1 39 ? 7.569 -8.938 2.71 1 98.6 39 ALA B N 1
ATOM 2407 C CA . ALA B 1 39 ? 6.27 -8.649 3.314 1 98.6 39 ALA B CA 1
ATOM 2408 C C . ALA B 1 39 ? 6.43 -7.841 4.598 1 98.6 39 ALA B C 1
ATOM 2410 O O . ALA B 1 39 ? 5.674 -6.898 4.844 1 98.6 39 ALA B O 1
ATOM 2411 N N . ASP B 1 40 ? 7.394 -8.129 5.392 1 98.71 40 ASP B N 1
ATOM 2412 C CA . ASP B 1 40 ? 7.649 -7.453 6.661 1 98.71 40 ASP B CA 1
ATOM 2413 C C . ASP B 1 40 ? 8.037 -5.994 6.437 1 98.71 40 ASP B C 1
ATOM 2415 O O . ASP B 1 40 ? 7.5 -5.096 7.089 1 98.71 40 ASP B O 1
ATOM 2419 N N . VAL B 1 41 ? 8.926 -5.8 5.523 1 98.78 41 VAL B N 1
ATOM 2420 C CA . VAL B 1 41 ? 9.452 -4.448 5.368 1 98.78 41 VAL B CA 1
ATOM 2421 C C . VAL B 1 41 ? 8.397 -3.554 4.72 1 98.78 41 VAL B C 1
ATOM 2423 O O . VAL B 1 41 ? 8.29 -2.371 5.05 1 98.78 41 VAL B O 1
ATOM 2426 N N . VAL B 1 42 ? 7.618 -4.057 3.785 1 98.84 42 VAL B N 1
ATOM 2427 C CA . VAL B 1 42 ? 6.577 -3.24 3.168 1 98.84 42 VAL B CA 1
ATOM 2428 C C . VAL B 1 42 ? 5.479 -2.945 4.187 1 98.84 42 VAL B C 1
ATOM 2430 O O . VAL B 1 42 ? 4.928 -1.842 4.214 1 98.84 42 VAL B O 1
ATOM 2433 N N . SER B 1 43 ? 5.137 -3.943 4.977 1 98.84 43 SER B N 1
ATOM 2434 C CA . SER B 1 43 ? 4.175 -3.748 6.056 1 98.84 43 SER B CA 1
ATOM 2435 C C . SER B 1 43 ? 4.644 -2.67 7.027 1 98.84 43 SER B C 1
ATOM 2437 O O . SER B 1 43 ? 3.862 -1.805 7.428 1 98.84 43 SER B O 1
ATOM 2439 N N . ASN B 1 44 ? 5.868 -2.675 7.414 1 98.78 44 ASN B N 1
ATOM 2440 C CA . ASN B 1 44 ? 6.435 -1.679 8.316 1 98.78 44 ASN B CA 1
ATOM 2441 C C . ASN B 1 44 ? 6.412 -0.284 7.697 1 98.78 44 ASN B C 1
ATOM 2443 O O . ASN B 1 44 ? 6.145 0.702 8.386 1 98.78 44 ASN B O 1
ATOM 2447 N N . PHE B 1 45 ? 6.778 -0.252 6.45 1 98.85 45 PHE B N 1
ATOM 2448 C CA . PHE B 1 45 ? 6.702 1.024 5.747 1 98.85 45 PHE B CA 1
ATOM 2449 C C . PHE B 1 45 ? 5.28 1.572 5.774 1 98.85 45 PHE B C 1
ATOM 2451 O O . PHE B 1 45 ? 5.073 2.764 6.014 1 98.85 45 PHE B O 1
ATOM 2458 N N . THR B 1 46 ? 4.28 0.715 5.491 1 98.77 46 THR B N 1
ATOM 2459 C CA . THR B 1 46 ? 2.88 1.121 5.448 1 98.77 46 THR B CA 1
ATOM 2460 C C . THR B 1 46 ? 2.421 1.626 6.813 1 98.77 46 THR B C 1
ATOM 2462 O O . THR B 1 46 ? 1.747 2.654 6.906 1 98.77 46 THR B O 1
ATOM 2465 N N . PHE B 1 47 ? 2.824 0.94 7.848 1 98.73 47 PHE B N 1
ATOM 2466 C CA . PHE B 1 47 ? 2.515 1.37 9.207 1 98.73 47 PHE B CA 1
ATOM 2467 C C . PHE B 1 47 ? 3.13 2.734 9.496 1 98.73 47 PHE B C 1
ATOM 2469 O O . PHE B 1 47 ? 2.466 3.618 10.04 1 98.73 47 PHE B O 1
ATOM 2476 N N . CYS B 1 48 ? 4.392 2.845 9.126 1 98.59 48 CYS B N 1
ATOM 2477 C CA . CYS B 1 48 ? 5.114 4.088 9.372 1 98.59 48 CYS B CA 1
ATOM 2478 C C . CYS B 1 48 ? 4.458 5.254 8.642 1 98.59 48 CYS B C 1
ATOM 2480 O O . CYS B 1 48 ? 4.262 6.324 9.221 1 98.59 48 CYS B O 1
ATOM 2482 N N . ALA B 1 49 ? 4.166 5.025 7.351 1 98.23 49 ALA B N 1
ATOM 2483 C CA . ALA B 1 49 ? 3.592 6.073 6.511 1 98.23 49 ALA B CA 1
ATOM 2484 C C . ALA B 1 49 ? 2.289 6.6 7.104 1 98.23 49 ALA B C 1
ATOM 2486 O O . ALA B 1 49 ? 2.13 7.808 7.296 1 98.23 49 ALA B O 1
ATOM 2487 N N . VAL B 1 50 ? 1.378 5.709 7.468 1 97.33 50 VAL B N 1
ATOM 2488 C CA . VAL B 1 50 ? 0.061 6.105 7.956 1 97.33 50 VAL B CA 1
ATOM 2489 C C . VAL B 1 50 ? 0.188 6.71 9.352 1 97.33 50 VAL B C 1
ATOM 2491 O O . VAL B 1 50 ? -0.443 7.726 9.654 1 97.33 50 VAL B O 1
ATOM 2494 N N . SER B 1 51 ? 1.052 6.192 10.211 1 96.18 51 SER B N 1
ATOM 2495 C CA . SER B 1 51 ? 1.195 6.653 11.588 1 96.18 51 SER B CA 1
ATOM 2496 C C . SER B 1 51 ? 1.8 8.052 11.642 1 96.18 51 SER B C 1
ATOM 2498 O O . SER B 1 51 ? 1.57 8.797 12.597 1 96.18 51 SER B O 1
ATOM 2500 N N . ASN B 1 52 ? 2.562 8.349 10.576 1 94.86 52 ASN B N 1
ATOM 2501 C CA . ASN B 1 52 ? 3.236 9.642 10.579 1 94.86 52 ASN B CA 1
ATOM 2502 C C . ASN B 1 52 ? 2.566 10.627 9.625 1 94.86 52 ASN B C 1
ATOM 2504 O O . ASN B 1 52 ? 3.188 11.596 9.187 1 94.86 52 ASN B O 1
ATOM 2508 N N . SER B 1 53 ? 1.321 10.314 9.35 1 93.47 53 SER B N 1
ATOM 2509 C CA . SER B 1 53 ? 0.576 11.195 8.456 1 93.47 53 SER B CA 1
ATOM 2510 C C . SER B 1 53 ? 0.017 12.399 9.206 1 93.47 53 SER B C 1
ATOM 2512 O O . SER B 1 53 ? -0.353 13.403 8.593 1 93.47 53 SER B O 1
ATOM 2514 N N . ARG B 1 54 ? -0.027 12.338 10.62 1 87.53 54 ARG B N 1
ATOM 2515 C CA . ARG B 1 54 ? -0.519 13.447 11.43 1 87.53 54 ARG B CA 1
ATOM 2516 C C . ARG B 1 54 ? 0.232 13.534 12.754 1 87.53 54 ARG B C 1
ATOM 2518 O O . ARG B 1 54 ? 0.123 12.64 13.596 1 87.53 54 ARG B O 1
ATOM 2525 N N . PRO B 1 55 ? 0.861 14.562 13.057 1 87.45 55 PRO B N 1
ATOM 2526 C CA . PRO B 1 55 ? 1.29 15.54 12.055 1 87.45 55 PRO B CA 1
ATOM 2527 C C . PRO B 1 55 ? 2.182 14.929 10.977 1 87.45 55 PRO B C 1
ATOM 2529 O O . PRO B 1 55 ? 2.903 13.963 11.242 1 87.45 55 PRO B O 1
ATOM 2532 N N . PHE B 1 56 ? 2.115 15.48 9.804 1 91.32 56 PHE B N 1
ATOM 2533 C CA . PHE B 1 56 ? 2.836 14.93 8.663 1 91.32 56 PHE B CA 1
ATOM 2534 C C . PHE B 1 56 ? 4.342 15.053 8.864 1 91.32 56 PHE B C 1
ATOM 2536 O O . PHE B 1 56 ? 4.881 16.161 8.893 1 91.32 56 PHE B O 1
ATOM 2543 N N . ARG B 1 57 ? 4.996 13.983 9.102 1 93.59 57 ARG B N 1
ATOM 2544 C CA . ARG B 1 57 ? 6.444 13.852 9.22 1 93.59 57 ARG B CA 1
ATOM 2545 C C . ARG B 1 57 ? 6.928 12.546 8.6 1 93.59 57 ARG B C 1
ATOM 2547 O O . ARG B 1 57 ? 7.799 11.874 9.156 1 93.59 57 ARG B O 1
ATOM 2554 N N . PHE B 1 58 ? 6.228 12.178 7.579 1 96.25 58 PHE B N 1
ATOM 2555 C CA . PHE B 1 58 ? 6.363 10.888 6.912 1 96.25 58 PHE B CA 1
ATOM 2556 C C . PHE B 1 58 ? 7.747 10.743 6.29 1 96.25 58 PHE B C 1
ATOM 2558 O O . PHE B 1 58 ? 8.416 9.725 6.483 1 96.25 58 PHE B O 1
ATOM 2565 N N . CYS B 1 59 ? 8.274 11.723 5.568 1 97.11 59 CYS B N 1
ATOM 2566 C CA . CYS B 1 59 ? 9.495 11.576 4.785 1 97.11 59 CYS B CA 1
ATOM 2567 C C . CYS B 1 59 ? 10.698 11.339 5.69 1 97.11 59 CYS B C 1
ATOM 2569 O O . CYS B 1 59 ? 11.402 10.337 5.545 1 97.11 59 CYS B O 1
ATOM 2571 N N . ILE B 1 60 ? 10.858 12.184 6.66 1 97.31 60 ILE B N 1
ATOM 2572 C CA . ILE B 1 60 ? 12.052 12.127 7.498 1 97.31 60 ILE B CA 1
ATOM 2573 C C . ILE B 1 60 ? 11.955 10.94 8.453 1 97.31 60 ILE B C 1
ATOM 2575 O O . ILE B 1 60 ? 12.945 10.243 8.688 1 97.31 60 ILE B O 1
ATOM 2579 N N . ARG B 1 61 ? 10.776 10.634 8.924 1 97.39 61 ARG B N 1
ATOM 2580 C CA . ARG B 1 61 ? 10.622 9.621 9.963 1 97.39 61 ARG B CA 1
ATOM 2581 C C . ARG B 1 61 ? 10.611 8.219 9.364 1 97.39 61 ARG B C 1
ATOM 2583 O O . ARG B 1 61 ? 10.863 7.237 10.065 1 97.39 61 ARG B O 1
ATOM 2590 N N . CYS B 1 62 ? 10.307 8.069 8.054 1 98.33 62 CYS B N 1
ATOM 2591 C CA . CYS B 1 62 ? 10.135 6.735 7.49 1 98.33 62 CYS B CA 1
ATOM 2592 C C . CYS B 1 62 ? 11.208 6.441 6.448 1 98.33 62 CYS B C 1
ATOM 2594 O O . CYS B 1 62 ? 11.023 5.581 5.586 1 98.33 62 CYS B O 1
ATOM 2596 N N . LYS B 1 63 ? 12.321 7.208 6.528 1 98.23 63 LYS B N 1
ATOM 2597 C CA . LYS B 1 63 ? 13.44 7.004 5.612 1 98.23 63 LYS B CA 1
ATOM 2598 C C . LYS B 1 63 ? 13.975 5.578 5.706 1 98.23 63 LYS B C 1
ATOM 2600 O O . LYS B 1 63 ? 14.25 4.944 4.686 1 98.23 63 LYS B O 1
ATOM 2605 N N . HIS B 1 64 ? 14.129 5.062 6.938 1 98.1 64 HIS B N 1
ATOM 2606 C CA . HIS B 1 64 ? 14.688 3.731 7.144 1 98.1 64 HIS B CA 1
ATOM 2607 C C . HIS B 1 64 ? 13.766 2.654 6.583 1 98.1 64 HIS B C 1
ATOM 2609 O O . HIS B 1 64 ? 14.23 1.698 5.956 1 98.1 64 HIS B O 1
ATOM 2615 N N . GLU B 1 65 ? 12.472 2.753 6.833 1 98.58 65 GLU B N 1
ATOM 2616 C CA . GLU B 1 65 ? 11.5 1.797 6.309 1 98.58 65 GLU B CA 1
ATOM 2617 C C . GLU B 1 65 ? 11.478 1.813 4.783 1 98.58 65 GLU B C 1
ATOM 2619 O O . GLU B 1 65 ? 11.393 0.76 4.147 1 98.58 65 GLU B O 1
ATOM 2624 N N . TYR B 1 66 ? 11.608 3.002 4.236 1 98.45 66 TYR B N 1
ATOM 2625 C CA . TYR B 1 66 ? 11.642 3.126 2.783 1 98.45 66 TYR B CA 1
ATOM 2626 C C . TYR B 1 66 ? 12.857 2.413 2.203 1 98.45 66 TYR B C 1
ATOM 2628 O O . TYR B 1 66 ? 12.732 1.628 1.26 1 98.45 66 TYR B O 1
ATOM 2636 N N . THR B 1 67 ? 13.984 2.692 2.744 1 98.24 67 THR B N 1
ATOM 2637 C CA . THR B 1 67 ? 15.233 2.113 2.263 1 98.24 67 THR B CA 1
ATOM 2638 C C . THR B 1 67 ? 15.21 0.593 2.392 1 98.24 67 THR B C 1
ATOM 2640 O O . THR B 1 67 ? 15.733 -0.117 1.53 1 98.24 67 THR B O 1
ATOM 2643 N N . ALA B 1 68 ? 14.602 0.087 3.424 1 98.39 68 ALA B N 1
ATOM 2644 C CA . ALA B 1 68 ? 14.498 -1.355 3.632 1 98.39 68 ALA B CA 1
ATOM 2645 C C . ALA B 1 68 ? 13.701 -2.016 2.511 1 98.39 68 ALA B C 1
ATOM 2647 O O . ALA B 1 68 ? 14.065 -3.093 2.033 1 98.39 68 ALA B O 1
ATOM 2648 N N . VAL B 1 69 ? 12.608 -1.368 2.105 1 98.65 69 VAL B N 1
ATOM 2649 C CA . VAL B 1 69 ? 11.781 -1.921 1.038 1 98.65 69 VAL B CA 1
ATOM 2650 C C . VAL B 1 69 ? 12.578 -1.965 -0.264 1 98.65 69 VAL B C 1
ATOM 2652 O O . VAL B 1 69 ? 12.567 -2.974 -0.972 1 98.65 69 VAL B O 1
ATOM 2655 N N . ILE B 1 70 ? 13.278 -0.84 -0.558 1 97.85 70 ILE B N 1
ATOM 2656 C CA . ILE B 1 70 ? 14.049 -0.746 -1.792 1 97.85 70 ILE B CA 1
ATOM 2657 C C . ILE B 1 70 ? 15.106 -1.849 -1.826 1 97.85 70 ILE B C 1
ATOM 2659 O O . ILE B 1 70 ? 15.261 -2.538 -2.836 1 97.85 70 ILE B O 1
ATOM 2663 N N . ASN B 1 71 ? 15.798 -1.992 -0.771 1 96.78 71 ASN B N 1
ATOM 2664 C CA . ASN B 1 71 ? 16.874 -2.975 -0.709 1 96.78 71 ASN B CA 1
ATOM 2665 C C . ASN B 1 71 ? 16.343 -4.398 -0.861 1 96.78 71 ASN B C 1
ATOM 2667 O O . ASN B 1 71 ? 16.921 -5.206 -1.589 1 96.78 71 ASN B O 1
ATOM 2671 N N . LYS B 1 72 ? 15.261 -4.731 -0.155 1 97.64 72 LYS B N 1
ATOM 2672 C CA . LYS B 1 72 ? 14.711 -6.082 -0.232 1 97.64 72 LYS B CA 1
ATOM 2673 C C . LYS B 1 72 ? 14.162 -6.373 -1.626 1 97.64 72 LYS B C 1
ATOM 2675 O O . LYS B 1 72 ? 14.295 -7.49 -2.131 1 97.64 72 LYS B O 1
ATOM 2680 N N . HIS B 1 73 ? 13.512 -5.383 -2.21 1 97 73 HIS B N 1
ATOM 2681 C CA . HIS B 1 73 ? 13.005 -5.554 -3.567 1 97 73 HIS B CA 1
ATOM 2682 C C . HIS B 1 73 ? 14.143 -5.791 -4.554 1 97 73 HIS B C 1
ATOM 2684 O O . HIS B 1 73 ? 14.041 -6.652 -5.431 1 97 73 HIS B O 1
ATOM 2690 N N . ARG B 1 74 ? 15.204 -5.004 -4.401 1 95.35 74 ARG B N 1
ATOM 2691 C CA . ARG B 1 74 ? 16.375 -5.174 -5.255 1 95.35 74 ARG B CA 1
ATOM 2692 C C . ARG B 1 74 ? 16.944 -6.583 -5.129 1 95.35 74 ARG B C 1
ATOM 2694 O O . ARG B 1 74 ? 17.335 -7.191 -6.128 1 95.35 74 ARG B O 1
ATOM 2701 N N . HIS B 1 75 ? 16.974 -7.093 -3.946 1 95.02 75 HIS B N 1
ATOM 2702 C CA . HIS B 1 75 ? 17.464 -8.448 -3.715 1 95.02 75 HIS B CA 1
ATOM 2703 C C . HIS B 1 75 ? 16.599 -9.477 -4.435 1 95.02 75 HIS B C 1
ATOM 2705 O O . HIS B 1 75 ? 17.112 -10.472 -4.953 1 95.02 75 HIS B O 1
ATOM 2711 N N . ILE B 1 76 ? 15.335 -9.253 -4.533 1 94.37 76 ILE B N 1
ATOM 2712 C CA . ILE B 1 76 ? 14.408 -10.167 -5.191 1 94.37 76 ILE B CA 1
ATOM 2713 C C . ILE B 1 76 ? 14.617 -10.114 -6.703 1 94.37 76 ILE B C 1
ATOM 2715 O O . ILE B 1 76 ? 14.76 -11.152 -7.353 1 94.37 76 ILE B O 1
ATOM 2719 N N . VAL B 1 77 ? 14.703 -8.921 -7.221 1 93.26 77 VAL B N 1
ATOM 2720 C CA . VAL B 1 77 ? 14.663 -8.767 -8.671 1 93.26 77 VAL B CA 1
ATOM 2721 C C . VAL B 1 77 ? 16.035 -9.082 -9.263 1 93.26 77 VAL B C 1
ATOM 2723 O O . VAL B 1 77 ? 16.148 -9.411 -10.446 1 93.26 77 VAL B O 1
ATOM 2726 N N . THR B 1 78 ? 17.08 -8.943 -8.46 1 92.1 78 THR B N 1
ATOM 2727 C CA . THR B 1 78 ? 18.417 -9.227 -8.969 1 92.1 78 THR B CA 1
ATOM 2728 C C . THR B 1 78 ? 18.856 -10.635 -8.578 1 92.1 78 THR B C 1
ATOM 2730 O O . THR B 1 78 ? 19.914 -11.102 -9.005 1 92.1 78 THR B O 1
ATOM 2733 N N . GLY B 1 79 ? 18.037 -11.253 -7.795 1 89.51 79 GLY B N 1
ATOM 2734 C CA . GLY B 1 79 ? 18.429 -12.559 -7.291 1 89.51 79 GLY B CA 1
ATOM 2735 C C . GLY B 1 79 ? 17.748 -13.707 -8.011 1 89.51 79 GLY B C 1
ATOM 2736 O O . GLY B 1 79 ? 17.012 -13.491 -8.977 1 89.51 79 GLY B O 1
ATOM 2737 N N . ASP B 1 80 ? 17.946 -14.932 -7.525 1 85.93 80 ASP B N 1
ATOM 2738 C CA . ASP B 1 80 ? 17.484 -16.174 -8.137 1 85.93 80 ASP B CA 1
ATOM 2739 C C . ASP B 1 80 ? 15.98 -16.353 -7.949 1 85.93 80 ASP B C 1
ATOM 2741 O O . ASP B 1 80 ? 15.347 -17.133 -8.664 1 85.93 80 ASP B O 1
ATOM 2745 N N . CYS B 1 81 ? 15.441 -15.533 -7.088 1 87.67 81 CYS B N 1
ATOM 2746 C CA . CYS B 1 81 ? 14.032 -15.734 -6.768 1 87.67 81 CYS B CA 1
ATOM 2747 C C . CYS B 1 81 ? 13.144 -14.858 -7.643 1 87.67 81 CYS B C 1
ATOM 2749 O O . CYS B 1 81 ? 11.917 -14.915 -7.543 1 87.67 81 CYS B O 1
ATOM 2751 N N . HIS B 1 82 ? 13.714 -14.078 -8.502 1 89.69 82 HIS B N 1
ATOM 2752 C CA . HIS B 1 82 ? 12.958 -13.16 -9.346 1 89.69 82 HIS B CA 1
ATOM 2753 C C . HIS B 1 82 ? 11.898 -13.9 -10.154 1 89.69 82 HIS B C 1
ATOM 2755 O O . HIS B 1 82 ? 10.746 -13.464 -10.222 1 89.69 82 HIS B O 1
ATOM 2761 N N . LYS B 1 83 ? 12.253 -14.964 -10.742 1 82.84 83 LYS B N 1
ATOM 2762 C CA . LYS B 1 83 ? 11.357 -15.732 -11.602 1 82.84 83 LYS B CA 1
ATOM 2763 C C . LYS B 1 83 ? 10.159 -16.259 -10.817 1 82.84 83 LYS B C 1
ATOM 2765 O O . LYS B 1 83 ? 9.017 -16.147 -11.267 1 82.84 83 LYS B O 1
ATOM 2770 N N . ASP B 1 84 ? 10.399 -16.686 -9.678 1 82.25 84 ASP B N 1
ATOM 2771 C CA . ASP B 1 84 ? 9.359 -17.335 -8.885 1 82.25 84 ASP B CA 1
ATOM 2772 C C . ASP B 1 84 ? 8.462 -16.302 -8.206 1 82.25 84 ASP B C 1
ATOM 2774 O O . ASP B 1 84 ? 7.247 -16.489 -8.119 1 82.25 84 ASP B O 1
ATOM 2778 N N . LEU B 1 85 ? 9.061 -15.272 -7.755 1 86.7 85 LEU B N 1
ATOM 2779 C CA . LEU B 1 85 ? 8.324 -14.349 -6.9 1 86.7 85 LEU B CA 1
ATOM 2780 C C . LEU B 1 85 ? 7.69 -13.233 -7.723 1 86.7 85 LEU B C 1
ATOM 2782 O O . LEU B 1 85 ? 6.708 -12.622 -7.296 1 86.7 85 LEU B O 1
ATOM 2786 N N . VAL B 1 86 ? 8.246 -12.943 -8.889 1 85.2 86 VAL B N 1
ATOM 2787 C CA . VAL B 1 86 ? 7.763 -11.791 -9.643 1 85.2 86 VAL B CA 1
ATOM 2788 C C . VAL B 1 86 ? 7.268 -12.243 -11.015 1 85.2 86 VAL B C 1
ATOM 2790 O O . VAL B 1 86 ? 6.102 -12.035 -11.361 1 85.2 86 VAL B O 1
ATOM 2793 N N . MET B 1 87 ? 7.965 -13.048 -11.689 1 77.31 87 MET B N 1
ATOM 2794 C CA . MET B 1 87 ? 7.657 -13.35 -13.084 1 77.31 87 MET B CA 1
ATOM 2795 C C . MET B 1 87 ? 6.546 -14.391 -13.182 1 77.31 87 MET B C 1
ATOM 2797 O O . MET B 1 87 ? 5.701 -14.321 -14.076 1 77.31 87 MET B O 1
ATOM 2801 N N . ALA B 1 88 ? 6.548 -15.295 -12.295 1 73.32 88 ALA B N 1
ATOM 2802 C CA . ALA B 1 88 ? 5.608 -16.411 -12.357 1 73.32 88 ALA B CA 1
ATOM 2803 C C . ALA B 1 88 ? 4.248 -16.015 -11.789 1 73.32 88 ALA B C 1
ATOM 2805 O O . ALA B 1 88 ? 3.274 -16.761 -11.916 1 73.32 88 ALA B O 1
ATOM 2806 N N . GLU B 1 89 ? 4.227 -14.819 -11.248 1 73.55 89 GLU B N 1
ATOM 2807 C CA . GLU B 1 89 ? 2.998 -14.408 -10.576 1 73.55 89 GLU B CA 1
ATOM 2808 C C . GLU B 1 89 ? 2.177 -13.467 -11.453 1 73.55 89 GLU B C 1
ATOM 2810 O O . GLU B 1 89 ? 2.575 -12.325 -11.69 1 73.55 89 GLU B O 1
ATOM 2815 N N . LYS B 1 90 ? 1.072 -13.854 -11.845 1 75.43 90 LYS B N 1
ATOM 2816 C CA . LYS B 1 90 ? 0.223 -13.112 -12.772 1 75.43 90 LYS B CA 1
ATOM 2817 C C . LYS B 1 90 ? -0.296 -11.827 -12.134 1 75.43 90 LYS B C 1
ATOM 2819 O O . LYS B 1 90 ? -0.406 -10.796 -12.802 1 75.43 90 LYS B O 1
ATOM 2824 N N . ASN B 1 91 ? -0.537 -11.899 -10.928 1 83.06 91 ASN B N 1
ATOM 2825 C CA . ASN B 1 91 ? -1.166 -10.754 -10.279 1 83.06 91 ASN B CA 1
ATOM 2826 C C . ASN B 1 91 ? -0.127 -9.762 -9.764 1 83.06 91 ASN B C 1
ATOM 2828 O O . ASN B 1 91 ? -0.473 -8.659 -9.338 1 83.06 91 ASN B O 1
ATOM 2832 N N . GLN B 1 92 ? 1.144 -10.104 -9.792 1 87.48 92 GLN B N 1
ATOM 2833 C CA . GLN B 1 92 ? 2.289 -9.241 -9.522 1 87.48 92 GLN B CA 1
ATOM 2834 C C . GLN B 1 92 ? 2.111 -8.485 -8.209 1 87.48 92 GLN B C 1
ATOM 2836 O O . GLN B 1 92 ? 2.295 -7.267 -8.158 1 87.48 92 GLN B O 1
ATOM 2841 N N . LEU B 1 93 ? 1.779 -9.173 -7.135 1 94.39 93 LEU B N 1
ATOM 2842 C CA . LEU B 1 93 ? 1.519 -8.556 -5.838 1 94.39 93 LEU B CA 1
ATOM 2843 C C . LEU B 1 93 ? 2.785 -7.917 -5.277 1 94.39 93 LEU B C 1
ATOM 2845 O O . LEU B 1 93 ? 2.732 -6.832 -4.694 1 94.39 93 LEU B O 1
ATOM 2849 N N . VAL B 1 94 ? 3.932 -8.58 -5.459 1 95.48 94 VAL B N 1
ATOM 2850 C CA . VAL B 1 94 ? 5.204 -8.047 -4.982 1 95.48 94 VAL B CA 1
ATOM 2851 C C . VAL B 1 94 ? 5.49 -6.709 -5.659 1 95.48 94 VAL B C 1
ATOM 2853 O O . VAL B 1 94 ? 5.819 -5.726 -4.991 1 95.48 94 VAL B O 1
ATOM 2856 N N . GLU B 1 95 ? 5.269 -6.634 -6.948 1 96.04 95 GLU B N 1
ATOM 2857 C CA . GLU B 1 95 ? 5.506 -5.405 -7.699 1 96.04 95 GLU B CA 1
ATOM 2858 C C . GLU B 1 95 ? 4.501 -4.322 -7.318 1 96.04 95 GLU B C 1
ATOM 2860 O O . GLU B 1 95 ? 4.854 -3.144 -7.225 1 96.04 95 GLU B O 1
ATOM 2865 N N . SER B 1 96 ? 3.263 -4.73 -7.168 1 97.02 96 SER B N 1
ATOM 2866 C CA . SER B 1 96 ? 2.233 -3.769 -6.79 1 97.02 96 SER B CA 1
ATOM 2867 C C . SER B 1 96 ? 2.546 -3.124 -5.444 1 97.02 96 SER B C 1
ATOM 2869 O O . SER B 1 96 ? 2.365 -1.917 -5.271 1 97.02 96 SER B O 1
ATOM 2871 N N . ALA B 1 97 ? 3.008 -3.945 -4.493 1 97.92 97 ALA B N 1
ATOM 2872 C CA . ALA B 1 97 ? 3.385 -3.42 -3.184 1 97.92 97 ALA B CA 1
ATOM 2873 C C . ALA B 1 97 ? 4.581 -2.479 -3.293 1 97.92 97 ALA B C 1
ATOM 2875 O O . ALA B 1 97 ? 4.606 -1.42 -2.661 1 97.92 97 ALA B O 1
ATOM 2876 N N . PHE B 1 98 ? 5.525 -2.873 -4.112 1 98.15 98 PHE B N 1
ATOM 2877 C CA . PHE B 1 98 ? 6.702 -2.036 -4.313 1 98.15 98 PHE B CA 1
ATOM 2878 C C . PHE B 1 98 ? 6.321 -0.713 -4.967 1 98.15 98 PHE B C 1
ATOM 2880 O O . PHE B 1 98 ? 6.8 0.347 -4.56 1 98.15 98 PHE B O 1
ATOM 2887 N N . GLN B 1 99 ? 5.471 -0.778 -5.908 1 97.63 99 GLN B N 1
ATOM 2888 C CA . GLN B 1 99 ? 5.027 0.421 -6.61 1 97.63 99 GLN B CA 1
ATOM 2889 C C . GLN B 1 99 ? 4.265 1.356 -5.675 1 97.63 99 GLN B C 1
ATOM 2891 O O . GLN B 1 99 ? 4.39 2.578 -5.773 1 97.63 99 GLN B O 1
ATOM 2896 N N . PHE B 1 100 ? 3.461 0.793 -4.882 1 98.1 100 PHE B N 1
ATOM 2897 C CA . PHE B 1 100 ? 2.769 1.607 -3.889 1 98.1 100 PHE B CA 1
ATOM 2898 C C . PHE B 1 100 ? 3.762 2.416 -3.064 1 98.1 100 PHE B C 1
ATOM 2900 O O . PHE B 1 100 ? 3.574 3.616 -2.858 1 98.1 100 PHE B O 1
ATOM 2907 N N . VAL B 1 101 ? 4.844 1.797 -2.572 1 98.45 101 VAL B N 1
ATOM 2908 C CA . VAL B 1 101 ? 5.864 2.434 -1.745 1 98.45 101 VAL B CA 1
ATOM 2909 C C . VAL B 1 101 ? 6.549 3.547 -2.534 1 98.45 101 VAL B C 1
ATOM 2911 O O . VAL B 1 101 ? 6.677 4.673 -2.048 1 98.45 101 VAL B O 1
ATOM 2914 N N . GLU B 1 102 ? 6.919 3.244 -3.749 1 97.43 102 GLU B N 1
ATOM 2915 C CA . GLU B 1 102 ? 7.64 4.206 -4.577 1 97.43 102 GLU B CA 1
ATOM 2916 C C . GLU B 1 102 ? 6.763 5.406 -4.919 1 97.43 102 GLU B C 1
ATOM 2918 O O . GLU B 1 102 ? 7.21 6.552 -4.836 1 97.43 102 GLU B O 1
ATOM 2923 N N . ASP B 1 103 ? 5.576 5.113 -5.272 1 96.97 103 ASP B N 1
ATOM 2924 C CA . ASP B 1 103 ? 4.652 6.175 -5.657 1 96.97 103 ASP B CA 1
ATOM 2925 C C . ASP B 1 103 ? 4.346 7.092 -4.475 1 96.97 103 ASP B C 1
ATOM 2927 O O . ASP B 1 103 ? 4.268 8.312 -4.633 1 96.97 103 ASP B O 1
ATOM 2931 N N . LEU B 1 104 ? 4.105 6.5 -3.344 1 97.52 104 LEU B N 1
ATOM 2932 C CA . LEU B 1 104 ? 3.813 7.302 -2.16 1 97.52 104 LEU B CA 1
ATOM 2933 C C . LEU B 1 104 ? 4.996 8.195 -1.803 1 97.52 104 LEU B C 1
ATOM 2935 O O . LEU B 1 104 ? 4.819 9.379 -1.507 1 97.52 104 LEU B O 1
ATOM 2939 N N . TRP B 1 105 ? 6.195 7.664 -1.849 1 96.93 105 TRP B N 1
ATOM 2940 C CA . TRP B 1 105 ? 7.423 8.384 -1.529 1 96.93 105 TRP B CA 1
ATOM 2941 C C . TRP B 1 105 ? 7.619 9.569 -2.468 1 96.93 105 TRP B C 1
ATOM 2943 O O . TRP B 1 105 ? 7.942 10.674 -2.025 1 96.93 105 TRP B O 1
ATOM 2953 N N . LYS B 1 106 ? 7.32 9.387 -3.727 1 95.48 106 LYS B N 1
ATOM 2954 C CA . LYS B 1 106 ? 7.515 10.413 -4.747 1 95.48 106 LYS B CA 1
ATOM 2955 C C . LYS B 1 106 ? 6.397 11.451 -4.704 1 95.48 106 LYS B C 1
ATOM 2957 O O . LYS B 1 106 ? 6.649 12.649 -4.849 1 95.48 106 LYS B O 1
ATOM 2962 N N . SER B 1 107 ? 5.21 10.972 -4.49 1 93.82 107 SER B N 1
ATOM 2963 C CA . SER B 1 107 ? 4.068 11.88 -4.513 1 93.82 107 SER B CA 1
ATOM 2964 C C . SER B 1 107 ? 4.103 12.843 -3.331 1 93.82 107 SER B C 1
ATOM 2966 O O . SER B 1 107 ? 3.535 13.935 -3.397 1 93.82 107 SER B O 1
ATOM 2968 N N . CYS B 1 108 ? 4.819 12.464 -2.291 1 94.62 108 CYS B N 1
ATOM 2969 C CA . CYS B 1 108 ? 4.943 13.315 -1.113 1 94.62 108 CYS B CA 1
ATOM 2970 C C . CYS B 1 108 ? 6.207 14.163 -1.183 1 94.62 108 CYS B C 1
ATOM 2972 O O . CYS B 1 108 ? 6.606 14.773 -0.189 1 94.62 108 CYS B O 1
ATOM 2974 N N . ASN B 1 109 ? 6.91 14.094 -2.348 1 93.35 109 ASN B N 1
ATOM 2975 C CA . ASN B 1 109 ? 8.127 14.862 -2.591 1 93.35 109 ASN B CA 1
ATOM 2976 C C . ASN B 1 109 ? 9.213 14.527 -1.573 1 93.35 109 ASN B C 1
ATOM 2978 O O . ASN B 1 109 ? 9.957 15.409 -1.14 1 93.35 109 ASN B O 1
ATOM 2982 N N . CYS B 1 110 ? 9.304 13.319 -1.107 1 95.97 110 CYS B N 1
ATOM 2983 C CA . CYS B 1 110 ? 10.269 12.921 -0.087 1 95.97 110 CYS B CA 1
ATOM 2984 C C . CYS B 1 110 ? 11.691 12.97 -0.633 1 95.97 110 CYS B C 1
ATOM 2986 O O . CYS B 1 110 ? 12.634 13.259 0.106 1 95.97 110 CYS B O 1
ATOM 2988 N N . PRO B 1 111 ? 11.9 12.683 -1.952 1 94.98 111 PRO B N 1
ATOM 2989 C CA . PRO B 1 111 ? 13.266 12.796 -2.469 1 94.98 111 PRO B CA 1
ATOM 2990 C C . PRO B 1 111 ? 13.865 14.184 -2.257 1 94.98 111 PRO B C 1
ATOM 2992 O O . PRO B 1 111 ? 15.083 14.32 -2.117 1 94.98 111 PRO B O 1
ATOM 2995 N N . ASP B 1 112 ? 13.07 15.158 -2.155 1 93.84 112 ASP B N 1
ATOM 2996 C CA . ASP B 1 112 ? 13.536 16.536 -2.029 1 93.84 112 ASP B CA 1
ATOM 2997 C C . ASP B 1 112 ? 13.97 16.84 -0.597 1 93.84 112 ASP B C 1
ATOM 2999 O O . ASP B 1 112 ? 14.562 17.889 -0.332 1 93.84 112 ASP B O 1
ATOM 3003 N N . CYS B 1 113 ? 13.766 15.922 0.228 1 96.03 113 CYS B N 1
ATOM 3004 C CA . CYS B 1 113 ? 14.137 16.115 1.625 1 96.03 113 CYS B CA 1
ATOM 3005 C C . CYS B 1 113 ? 15.572 15.669 1.875 1 96.03 113 CYS B C 1
ATOM 3007 O O . CYS B 1 113 ? 16.168 16.023 2.894 1 96.03 113 CYS B O 1
ATOM 3009 N N . PHE B 1 114 ? 16.117 14.896 0.938 1 96.94 114 PHE B N 1
ATOM 3010 C CA . PHE B 1 114 ? 17.352 14.188 1.252 1 96.94 114 PHE B CA 1
ATOM 3011 C C . PHE B 1 114 ? 18.395 14.408 0.163 1 96.94 114 PHE B C 1
ATOM 3013 O O . PHE B 1 114 ? 18.049 14.67 -0.991 1 96.94 114 PHE B O 1
ATOM 3020 N N . LYS B 1 115 ? 19.651 14.314 0.628 1 96.1 115 LYS B N 1
ATOM 3021 C CA . LYS B 1 115 ? 20.724 13.954 -0.294 1 96.1 115 LYS B CA 1
ATOM 3022 C C . LYS B 1 115 ? 20.675 12.469 -0.641 1 96.1 115 LYS B C 1
ATOM 3024 O O . LYS B 1 115 ? 20.508 11.625 0.241 1 96.1 115 LYS B O 1
ATOM 3029 N N . THR B 1 116 ? 20.743 12.127 -1.913 1 93.47 116 THR B N 1
ATOM 3030 C CA . THR B 1 116 ? 20.583 10.741 -2.337 1 93.47 116 THR B CA 1
ATOM 3031 C C . THR B 1 116 ? 21.877 10.208 -2.944 1 93.47 116 THR B C 1
ATOM 3033 O O . THR B 1 116 ? 22.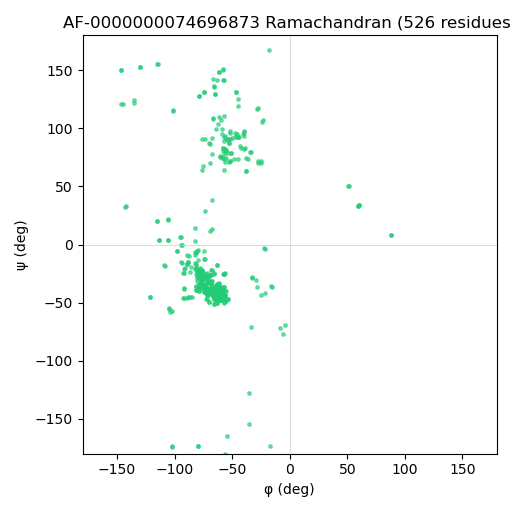73 10.983 -3.381 1 93.47 116 THR B O 1
ATOM 3036 N N . ASP B 1 117 ? 22.032 8.938 -2.904 1 92.97 117 ASP B N 1
ATOM 3037 C CA . ASP B 1 117 ? 23.16 8.306 -3.582 1 92.97 117 ASP B CA 1
ATOM 3038 C C . ASP B 1 117 ? 22.89 8.162 -5.078 1 92.97 117 ASP B C 1
ATOM 3040 O O . ASP B 1 117 ? 21.923 8.724 -5.597 1 92.97 117 ASP B O 1
ATOM 3044 N N . LYS B 1 118 ? 23.827 7.458 -5.764 1 90 118 LYS B N 1
ATOM 3045 C CA . LYS B 1 118 ? 23.747 7.312 -7.215 1 90 118 LYS B CA 1
ATOM 3046 C C . LYS B 1 118 ? 22.484 6.558 -7.622 1 90 118 LYS B C 1
ATOM 3048 O O . LYS B 1 118 ? 22.002 6.706 -8.747 1 90 118 LYS B O 1
ATOM 3053 N N . HIS B 1 119 ? 21.88 5.84 -6.619 1 86.95 119 HIS B N 1
ATOM 3054 C CA . HIS B 1 119 ? 20.713 5.024 -6.935 1 86.95 119 HIS B CA 1
ATOM 3055 C C . HIS B 1 119 ? 19.432 5.67 -6.417 1 86.95 119 HIS B C 1
ATOM 3057 O O . HIS B 1 119 ? 18.357 5.07 -6.487 1 86.95 119 HIS B O 1
ATOM 3063 N N . GLY B 1 120 ? 19.556 6.87 -5.851 1 87.19 120 GLY B N 1
ATOM 3064 C CA . GLY B 1 120 ? 18.371 7.568 -5.379 1 87.19 120 GLY B CA 1
ATOM 3065 C C . GLY B 1 120 ? 17.998 7.213 -3.952 1 87.19 120 GLY B C 1
ATOM 3066 O O . GLY B 1 120 ? 16.92 7.578 -3.478 1 87.19 120 GLY B O 1
ATOM 3067 N N . ILE B 1 121 ? 18.812 6.493 -3.258 1 93.39 121 ILE B N 1
ATOM 3068 C CA . ILE B 1 121 ? 18.579 6.105 -1.871 1 93.39 121 ILE B CA 1
ATOM 3069 C C . ILE B 1 121 ? 18.914 7.272 -0.945 1 93.39 121 ILE B C 1
ATOM 3071 O O . ILE B 1 121 ? 19.992 7.862 -1.045 1 93.39 121 ILE B O 1
ATOM 3075 N N . PRO B 1 122 ? 18.001 7.618 -0.094 1 96.94 122 PRO B N 1
ATOM 3076 C CA . PRO B 1 122 ? 18.266 8.734 0.817 1 96.94 122 PRO B CA 1
ATOM 3077 C C . PRO B 1 122 ? 19.408 8.445 1.789 1 96.94 122 PRO B C 1
ATOM 3079 O O . PRO B 1 122 ? 19.421 7.395 2.436 1 96.94 122 PRO B O 1
ATOM 3082 N N . ILE B 1 123 ? 20.327 9.359 1.86 1 95.85 123 ILE B N 1
ATOM 3083 C CA . ILE B 1 123 ? 21.489 9.204 2.728 1 95.85 123 ILE B CA 1
ATOM 3084 C C . ILE B 1 123 ? 21.334 10.09 3.961 1 95.85 123 ILE B C 1
ATOM 3086 O O . ILE B 1 123 ? 21.411 9.607 5.094 1 95.85 123 ILE B O 1
ATOM 3090 N N . ALA B 1 124 ? 21.119 11.437 3.73 1 96.53 124 ALA B N 1
ATOM 3091 C CA . ALA B 1 124 ? 21.028 12.389 4.834 1 96.53 124 ALA B CA 1
ATOM 3092 C C . ALA B 1 124 ? 20.043 13.51 4.512 1 96.53 124 ALA B C 1
ATOM 3094 O O . ALA B 1 124 ? 19.853 13.862 3.345 1 96.53 124 ALA B O 1
ATOM 3095 N N . VAL B 1 125 ? 19.464 14.008 5.549 1 97.29 125 VAL B N 1
ATOM 3096 C CA . VAL B 1 125 ? 18.576 15.154 5.386 1 97.29 125 VAL B CA 1
ATOM 3097 C C . VAL B 1 125 ? 19.378 16.367 4.918 1 97.29 125 VAL B C 1
ATOM 3099 O O . VAL B 1 125 ? 20.475 16.624 5.419 1 97.29 125 VAL B O 1
ATOM 3102 N N . LYS B 1 126 ? 18.852 17.096 3.955 1 96.05 126 LYS B N 1
ATOM 3103 C CA . LYS B 1 126 ? 19.503 18.308 3.465 1 96.05 126 LYS B CA 1
ATOM 3104 C C . LYS B 1 126 ? 19.628 19.35 4.573 1 96.05 126 LYS B C 1
ATOM 3106 O O . LYS B 1 126 ? 18.738 19.478 5.416 1 96.05 126 LYS B O 1
ATOM 3111 N N . 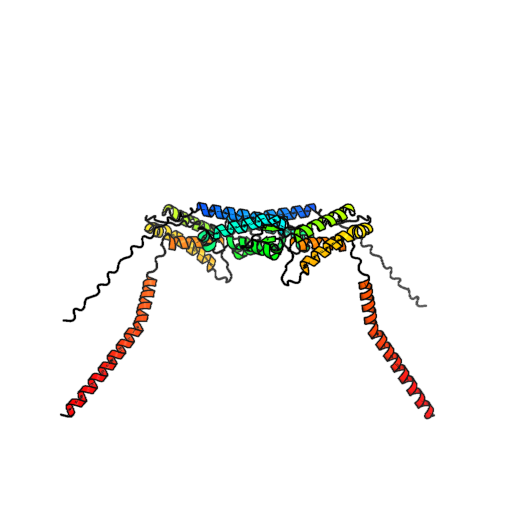GLN B 1 127 ? 20.648 20.155 4.552 1 95.32 127 GLN B N 1
ATOM 3112 C CA . GLN B 1 127 ? 20.932 21.141 5.589 1 95.32 127 GLN B CA 1
ATOM 3113 C C . GLN B 1 127 ? 19.836 22.201 5.656 1 95.32 127 GLN B C 1
ATOM 3115 O O . GLN B 1 127 ? 19.487 22.673 6.74 1 95.32 127 GLN B O 1
ATOM 3120 N N . GLU B 1 128 ? 19.356 22.601 4.518 1 94.21 128 GLU B N 1
ATOM 3121 C CA . GLU B 1 128 ? 18.311 23.621 4.487 1 94.21 128 GLU B CA 1
ATOM 3122 C C . GLU B 1 128 ? 17.051 23.142 5.202 1 94.21 128 GLU B C 1
ATOM 3124 O O . GLU B 1 128 ? 16.349 23.936 5.831 1 94.21 128 GLU B O 1
ATOM 3129 N N . ILE B 1 129 ? 16.82 21.832 5.094 1 96.17 129 ILE B N 1
ATOM 3130 C CA . ILE B 1 129 ? 15.653 21.249 5.746 1 96.17 129 ILE B CA 1
ATOM 3131 C C . ILE B 1 129 ? 15.864 21.227 7.258 1 96.17 129 ILE B C 1
ATOM 3133 O O . ILE B 1 129 ? 14.95 21.545 8.023 1 96.17 129 ILE B O 1
ATOM 3137 N N . LYS B 1 130 ? 17.023 20.848 7.708 1 96.75 130 LYS B N 1
ATOM 3138 C CA . LYS B 1 130 ? 17.354 20.869 9.129 1 96.75 130 LYS B CA 1
ATOM 3139 C C . LYS B 1 130 ? 17.178 22.268 9.714 1 96.75 130 LYS B C 1
ATOM 3141 O O . LYS B 1 130 ? 16.627 22.426 10.805 1 96.75 130 LYS B O 1
ATOM 3146 N N . THR B 1 131 ? 17.643 23.224 8.99 1 96.63 131 THR B N 1
ATOM 3147 C CA . THR B 1 131 ? 17.54 24.612 9.426 1 96.63 131 THR B CA 1
ATOM 3148 C C . THR B 1 131 ? 16.079 25.029 9.564 1 96.63 131 THR B C 1
ATOM 3150 O O . THR B 1 131 ? 15.708 25.703 10.527 1 96.63 131 THR B O 1
ATOM 3153 N N . PHE B 1 132 ? 15.318 24.629 8.554 1 96.4 132 PHE B N 1
ATOM 3154 C CA . PHE B 1 132 ? 13.893 24.932 8.599 1 96.4 132 PHE B CA 1
ATOM 3155 C C . PHE B 1 132 ? 13.261 24.376 9.87 1 96.4 132 PHE B C 1
ATOM 3157 O O . PHE B 1 132 ? 12.521 25.079 10.56 1 96.4 132 PHE B O 1
ATOM 3164 N N . PHE B 1 133 ? 13.523 23.16 10.189 1 96.84 133 PHE B N 1
ATOM 3165 C CA . PHE B 1 133 ? 12.866 22.527 11.327 1 96.84 133 PHE B CA 1
ATOM 3166 C C . PHE B 1 133 ? 13.39 23.097 12.639 1 96.84 133 PHE B C 1
ATOM 3168 O O . PHE B 1 133 ? 12.663 23.152 13.633 1 96.84 133 PHE B O 1
ATOM 3175 N N . HIS B 1 134 ? 14.62 23.593 12.703 1 97.02 134 HIS B N 1
ATOM 3176 C CA . HIS B 1 134 ? 15.101 24.32 13.872 1 97.02 134 HIS B CA 1
ATOM 3177 C C . HIS B 1 134 ? 14.304 25.601 14.091 1 97.02 134 HIS B C 1
ATOM 3179 O O . HIS B 1 134 ? 13.905 25.905 15.218 1 97.02 134 HIS B O 1
ATOM 3185 N N . LYS B 1 135 ? 14.088 26.319 12.979 1 97.37 135 LYS B N 1
ATOM 3186 C CA . LYS B 1 135 ? 13.296 27.543 13.063 1 97.37 135 LYS B CA 1
ATOM 3187 C C . LYS B 1 135 ? 11.859 27.242 13.476 1 97.37 135 LYS B C 1
ATOM 3189 O O . LYS B 1 135 ? 11.258 27.993 14.247 1 97.37 135 LYS B O 1
ATOM 3194 N N . LEU B 1 136 ? 11.367 26.172 12.897 1 95.84 136 LEU B N 1
ATOM 3195 C CA . LEU B 1 136 ? 10.012 25.771 13.26 1 95.84 136 LEU B CA 1
ATOM 3196 C C . LEU B 1 136 ? 9.908 25.5 14.757 1 95.84 136 LEU B C 1
ATOM 3198 O O . LEU B 1 136 ? 8.934 25.902 15.399 1 95.84 136 LEU B O 1
ATOM 3202 N N . GLN B 1 137 ? 10.876 24.799 15.279 1 94.48 137 GLN B N 1
ATOM 3203 C CA . GLN B 1 137 ? 10.889 24.486 16.704 1 94.48 137 GLN B CA 1
ATOM 3204 C C . GLN B 1 137 ? 10.894 25.759 17.546 1 94.48 137 GLN B C 1
ATOM 3206 O O . GLN B 1 137 ? 10.241 25.821 18.59 1 94.48 137 GLN B O 1
ATOM 3211 N N . GLU B 1 138 ? 11.567 26.77 17.116 1 94.67 138 GLU B N 1
ATOM 3212 C CA 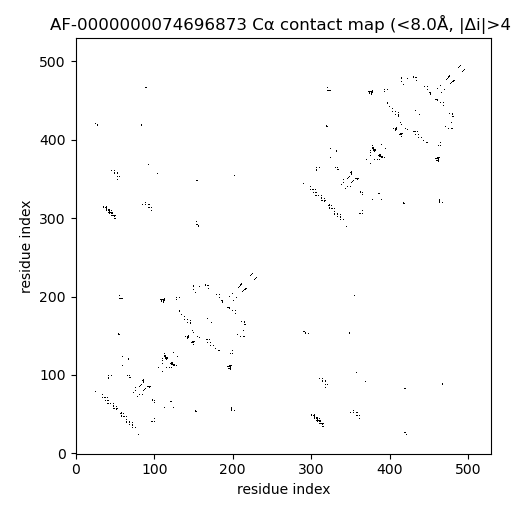. GLU B 1 138 ? 11.613 28.05 17.814 1 94.67 138 GLU B CA 1
ATOM 3213 C C . GLU B 1 138 ? 10.247 28.731 17.809 1 94.67 138 GLU B C 1
ATOM 3215 O O . GLU B 1 138 ? 9.825 29.296 18.82 1 94.67 138 GLU B O 1
ATOM 3220 N N . VAL B 1 139 ? 9.633 28.676 16.684 1 93.11 139 VAL B N 1
ATOM 3221 C CA . VAL B 1 139 ? 8.302 29.262 16.569 1 93.11 139 VAL B CA 1
ATOM 3222 C C . VAL B 1 139 ? 7.33 28.523 17.486 1 93.11 139 VAL B C 1
ATOM 3224 O O . VAL B 1 139 ? 6.541 29.148 18.198 1 93.11 139 VAL B O 1
ATOM 3227 N N . GLU B 1 140 ? 7.399 27.209 17.444 1 89.66 140 GLU B N 1
ATOM 3228 C CA . GLU B 1 140 ? 6.51 26.396 18.268 1 89.66 140 GLU B CA 1
ATOM 3229 C C . GLU B 1 140 ? 6.73 26.669 19.753 1 89.66 140 GLU B C 1
ATOM 3231 O O . GLU B 1 140 ? 5.772 26.749 20.524 1 89.66 140 GLU B O 1
ATOM 3236 N N . LEU B 1 141 ? 7.945 26.762 20.133 1 89.45 141 LEU B N 1
ATOM 3237 C CA . LEU B 1 141 ? 8.266 27.059 21.524 1 89.45 141 LEU B CA 1
ATOM 3238 C C . LEU B 1 141 ? 7.733 28.43 21.925 1 89.45 141 LEU B C 1
ATOM 3240 O O . LEU B 1 141 ? 7.214 28.6 23.03 1 89.45 141 LEU B O 1
ATOM 3244 N N . CYS B 1 142 ? 7.895 29.418 21.025 1 90.24 142 CYS B N 1
ATOM 3245 C CA . CYS B 1 142 ? 7.389 30.759 21.293 1 90.24 142 CYS B CA 1
ATOM 3246 C C . CYS B 1 142 ? 5.876 30.745 21.473 1 90.24 142 CYS B C 1
ATOM 3248 O O . CYS B 1 142 ? 5.356 31.315 22.434 1 90.24 142 CYS B O 1
ATOM 3250 N N . ILE B 1 143 ? 5.196 30.105 20.584 1 87.23 143 ILE B N 1
ATOM 3251 C CA . ILE B 1 143 ? 3.739 30.055 20.626 1 87.23 143 ILE B CA 1
ATOM 3252 C C . ILE B 1 143 ? 3.284 29.33 21.89 1 87.23 143 ILE B C 1
ATOM 3254 O O . ILE B 1 143 ? 2.346 29.768 22.561 1 87.23 143 ILE B O 1
ATOM 3258 N N . ASN B 1 144 ? 3.946 28.206 22.158 1 84.27 144 ASN B N 1
ATOM 3259 C CA . ASN B 1 144 ? 3.595 27.443 23.351 1 84.27 144 ASN B CA 1
ATOM 3260 C C . ASN B 1 144 ? 3.799 28.263 24.622 1 84.27 144 ASN B C 1
ATOM 3262 O O . ASN B 1 144 ? 3.038 28.128 25.582 1 84.27 144 ASN B O 1
ATOM 3266 N N . ASN B 1 145 ? 4.818 29.005 24.635 1 84.56 145 ASN B N 1
ATOM 3267 C CA . ASN B 1 145 ? 5.131 29.806 25.814 1 84.56 145 ASN B CA 1
ATOM 3268 C C . ASN B 1 145 ? 4.168 30.98 25.965 1 84.56 145 ASN B C 1
ATOM 3270 O O . ASN B 1 145 ? 3.972 31.489 27.07 1 84.56 145 ASN B O 1
ATOM 3274 N N . ASN B 1 146 ? 3.591 31.401 24.825 1 81.94 146 ASN B N 1
ATOM 3275 C CA . ASN B 1 146 ? 2.762 32.601 24.865 1 81.94 146 ASN B CA 1
ATOM 3276 C C . ASN B 1 146 ? 1.282 32.267 24.7 1 81.94 146 ASN B C 1
ATOM 3278 O O . ASN B 1 146 ? 0.427 33.147 24.807 1 81.94 146 ASN B O 1
ATOM 3282 N N . SER B 1 147 ? 1.064 31.055 24.18 1 72.69 147 SER B N 1
ATOM 3283 C CA . SER B 1 147 ? -0.329 30.66 23.993 1 72.69 147 SER B CA 1
ATOM 3284 C C . SER B 1 147 ? -0.567 29.231 24.468 1 72.69 147 SER B C 1
ATOM 3286 O O . SER B 1 147 ? 0.356 28.414 24.481 1 72.69 147 SER B O 1
ATOM 3288 N N . LYS B 1 148 ? -1.348 28.865 25.321 1 62.2 148 LYS B N 1
ATOM 3289 C CA . LYS B 1 148 ? -1.624 27.48 25.69 1 62.2 148 LYS B CA 1
ATOM 3290 C C . LYS B 1 148 ? -2.324 26.738 24.555 1 62.2 148 LYS B C 1
ATOM 3292 O O . LYS B 1 148 ? -2.97 25.713 24.781 1 62.2 148 LYS B O 1
ATOM 3297 N N . ILE B 1 149 ? -2.337 27.339 23.314 1 57.28 149 ILE B N 1
ATOM 3298 C CA . ILE B 1 149 ? -3.334 26.859 22.363 1 57.28 149 ILE B CA 1
ATOM 3299 C C . ILE B 1 149 ? -2.666 25.959 21.325 1 57.28 149 ILE B C 1
ATOM 3301 O O . ILE B 1 149 ? -3.229 24.937 20.927 1 57.28 149 ILE B O 1
ATOM 3305 N N . CYS B 1 150 ? -1.612 26.441 20.533 1 52.66 150 CYS B N 1
ATOM 3306 C CA . CYS B 1 150 ? -1.399 25.86 19.212 1 52.66 150 CYS B CA 1
ATOM 3307 C C . CYS B 1 150 ? -0.73 24.495 19.318 1 52.66 150 CYS B C 1
ATOM 3309 O O . CYS B 1 150 ? 0.482 24.407 19.524 1 52.66 150 CYS B O 1
ATOM 3311 N N . PRO B 1 151 ? -1.568 23.618 19.959 1 50.53 151 PRO B N 1
ATOM 3312 C CA . PRO B 1 151 ? -0.841 22.351 19.845 1 50.53 151 PRO B CA 1
ATOM 3313 C C . PRO B 1 151 ? -0.541 21.971 18.397 1 50.53 151 PRO B C 1
ATOM 3315 O O . PRO B 1 151 ? -1.441 21.981 17.553 1 50.53 151 PRO B O 1
ATOM 3318 N N . PHE B 1 152 ? 0.376 22.615 17.741 1 46.51 152 PHE B N 1
ATOM 3319 C CA . PHE B 1 152 ? 0.695 22.191 16.383 1 46.51 152 PHE B CA 1
ATOM 3320 C C . PHE B 1 152 ? 0.166 20.787 16.116 1 46.51 152 PHE B C 1
ATOM 3322 O O . PHE B 1 152 ? 0.038 19.98 17.04 1 46.51 152 PHE B O 1
ATOM 3329 N N . PRO B 1 153 ? 0.09 19.841 15.396 1 49.64 153 PRO B N 1
ATOM 3330 C CA . PRO B 1 153 ? -0.504 18.889 14.454 1 49.64 153 PRO B CA 1
ATOM 3331 C C . PRO B 1 153 ? -1.997 18.677 14.692 1 49.64 153 PRO B C 1
ATOM 3333 O O . PRO B 1 153 ? -2.766 18.546 13.736 1 49.64 153 PRO B O 1
ATOM 3336 N N . LEU B 1 154 ? -2.481 18.011 15.748 1 46.63 154 LEU B N 1
ATOM 3337 C CA . LEU B 1 154 ? -3.888 17.69 15.961 1 46.63 154 LEU B CA 1
ATOM 3338 C C . LEU B 1 154 ? -4.694 18.95 16.261 1 46.63 154 LEU B C 1
ATOM 3340 O O . LEU B 1 154 ? -4.576 19.524 17.346 1 46.63 154 LEU B O 1
ATOM 3344 N N . VAL B 1 155 ? -4.841 19.734 15.297 1 42.51 155 VAL B N 1
ATOM 3345 C CA . VAL B 1 155 ? -5.477 21.031 15.503 1 42.51 155 VAL B CA 1
ATOM 3346 C C . VAL B 1 155 ? -6.768 20.853 16.299 1 42.51 155 VAL B C 1
ATOM 3348 O O . VAL B 1 155 ? -7.72 20.233 15.821 1 42.51 155 VAL B O 1
ATOM 3351 N N . VAL B 1 156 ? -6.763 20.589 17.549 1 38.68 156 VAL B N 1
ATOM 3352 C CA . VAL B 1 156 ? -7.84 20.609 18.534 1 38.68 156 VAL B CA 1
ATOM 3353 C C . VAL B 1 156 ? -8.672 21.878 18.364 1 38.68 156 VAL B C 1
ATOM 3355 O O . VAL B 1 156 ? -8.145 22.928 17.99 1 38.68 156 VAL B O 1
ATOM 3358 N N . ASN B 1 157 ? -9.977 21.593 18.198 1 36.88 157 ASN B N 1
ATOM 3359 C CA . ASN B 1 157 ? -11.023 22.602 18.322 1 36.88 157 ASN B CA 1
ATOM 3360 C C . ASN B 1 157 ? -10.718 23.592 19.443 1 36.88 157 ASN B C 1
ATOM 3362 O O . ASN B 1 157 ? -10.804 23.246 20.622 1 36.88 157 ASN B O 1
ATOM 3366 N N . ILE B 1 158 ? -9.845 24.462 19.285 1 36.48 158 ILE B N 1
ATOM 3367 C CA . ILE B 1 158 ? -9.526 25.507 20.251 1 36.48 158 ILE B CA 1
ATOM 3368 C C . ILE B 1 158 ? -10.782 26.312 20.575 1 36.48 158 ILE B C 1
ATOM 3370 O O . ILE B 1 158 ? -11.318 27.013 19.714 1 36.48 158 ILE B O 1
ATOM 3374 N N . SER B 1 159 ? -11.749 25.738 21.297 1 36.62 159 SER B N 1
ATOM 3375 C CA . SER B 1 159 ? -12.731 26.669 21.842 1 36.62 159 SER B CA 1
ATOM 3376 C C . SER B 1 159 ? -12.079 27.988 22.244 1 36.62 159 SER B C 1
ATOM 3378 O O . SER B 1 159 ? -10.858 28.133 22.161 1 36.62 159 SER B O 1
ATOM 3380 N N . GLN B 1 160 ? -12.377 28.443 23.664 1 36.61 160 GLN B N 1
ATOM 3381 C CA . GLN B 1 160 ? -12.643 29.667 24.412 1 36.61 160 GLN B CA 1
ATOM 3382 C C . GLN B 1 160 ? -11.346 30.383 24.775 1 36.61 160 GLN B C 1
ATOM 3384 O O . GLN B 1 160 ? -11.338 31.27 25.632 1 36.61 160 GLN B O 1
ATOM 3389 N N . ALA B 1 161 ? -10.145 29.802 24.576 1 40.51 161 ALA B N 1
ATOM 3390 C CA . ALA B 1 161 ? -9.269 30.546 25.478 1 40.51 161 ALA B CA 1
ATOM 3391 C C . ALA B 1 161 ? -9.102 31.99 25.013 1 40.51 161 ALA B C 1
ATOM 3393 O O . ALA B 1 161 ? -8.687 32.239 23.879 1 40.51 161 ALA B O 1
ATOM 3394 N N . ASN B 1 162 ? -9.871 32.9 25.426 1 38.96 162 ASN B N 1
ATOM 3395 C CA . ASN B 1 162 ? -9.872 34.357 25.509 1 38.96 162 ASN B CA 1
ATOM 3396 C C . ASN B 1 162 ? -8.455 34.913 25.624 1 38.96 162 ASN B C 1
ATOM 3398 O O . ASN B 1 162 ? -8.269 36.118 25.801 1 38.96 162 ASN B O 1
ATOM 3402 N N . THR B 1 163 ? -7.62 34.128 26.39 1 43.86 163 THR B N 1
ATOM 3403 C CA . THR B 1 163 ? -6.539 34.989 26.856 1 43.86 163 THR B CA 1
ATOM 3404 C C . THR B 1 163 ? -5.853 35.68 25.681 1 43.86 163 THR B C 1
ATOM 3406 O O . THR B 1 163 ? -6.034 35.282 24.528 1 43.86 163 THR B O 1
ATOM 3409 N N . THR B 1 164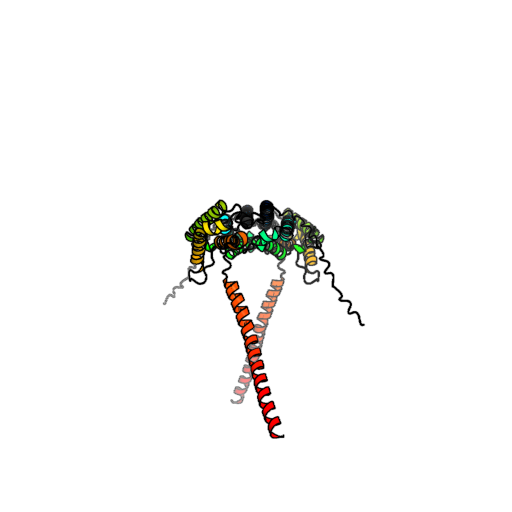 ? -4.528 36.356 25.792 1 47.05 164 THR B N 1
ATOM 3410 C CA . THR B 1 164 ? -3.673 37.426 25.291 1 47.05 164 THR B CA 1
ATOM 3411 C C . THR B 1 164 ? -3.128 37.081 23.908 1 47.05 164 THR B C 1
ATOM 3413 O O . THR B 1 164 ? -2.001 36.596 23.783 1 47.05 164 THR B O 1
ATOM 3416 N N . ALA B 1 165 ? -3.765 36.303 23.036 1 52.64 165 ALA B N 1
ATOM 3417 C CA . ALA B 1 165 ? -3.522 36.1 21.61 1 52.64 165 ALA B CA 1
ATOM 3418 C C . ALA B 1 165 ? -2.817 37.307 20.997 1 52.64 165 ALA B C 1
ATOM 3420 O O . ALA B 1 165 ? -1.942 37.154 20.142 1 52.64 165 ALA B O 1
ATOM 3421 N N . LYS B 1 166 ? -3.33 38.493 21.419 1 56.76 166 LYS B N 1
ATOM 3422 C CA . LYS B 1 166 ? -2.783 39.735 20.88 1 56.76 166 LYS B CA 1
ATOM 3423 C C . LYS B 1 166 ? -1.28 39.826 21.128 1 56.76 166 LYS B C 1
ATOM 3425 O O . LYS B 1 166 ? -0.528 40.272 20.258 1 56.76 166 LYS B O 1
ATOM 3430 N N . THR B 1 167 ? -0.804 39.031 22.316 1 79.56 167 THR B N 1
ATOM 3431 C CA . THR B 1 167 ? 0.61 39.206 22.627 1 79.56 167 THR B CA 1
ATOM 3432 C C . THR B 1 167 ? 1.456 38.163 21.903 1 79.56 167 THR B C 1
ATOM 3434 O O . THR B 1 167 ? 2.597 38.436 21.524 1 79.56 167 THR B O 1
ATOM 3437 N N . VAL B 1 168 ? 0.887 37.004 21.443 1 86.1 168 VAL B N 1
ATOM 3438 C CA . VAL B 1 168 ? 1.655 35.959 20.774 1 86.1 168 VAL B CA 1
ATOM 3439 C C . VAL B 1 168 ? 2.063 36.429 19.38 1 86.1 168 VAL B C 1
ATOM 3441 O O . VAL B 1 168 ? 3.184 36.173 18.935 1 86.1 168 VAL B O 1
ATOM 3444 N N . CYS B 1 169 ? 1.158 37.134 18.714 1 88.5 169 CYS B N 1
ATOM 3445 C CA . CYS B 1 169 ? 1.438 37.602 17.361 1 88.5 169 CYS B CA 1
ATOM 3446 C C . CYS B 1 169 ? 2.64 38.538 17.346 1 88.5 169 CYS B C 1
ATOM 3448 O O . CYS B 1 169 ? 3.519 38.412 16.491 1 88.5 169 CYS B O 1
ATOM 3450 N N . ASN B 1 170 ? 2.568 39.406 18.354 1 89.55 170 ASN B N 1
ATOM 3451 C CA . ASN B 1 170 ? 3.676 40.351 18.438 1 89.55 170 ASN B CA 1
ATOM 3452 C C . ASN B 1 170 ? 4.948 39.679 18.946 1 89.55 170 ASN B C 1
ATOM 3454 O O . ASN B 1 170 ? 6.04 39.944 18.438 1 89.55 170 ASN B O 1
ATOM 3458 N N . ASP B 1 171 ? 4.863 38.833 19.903 1 91.32 171 ASP B N 1
ATOM 3459 C CA . ASP B 1 171 ? 6.015 38.233 20.569 1 91.32 171 ASP B CA 1
ATOM 3460 C C . ASP B 1 171 ? 6.707 37.218 19.661 1 91.32 171 ASP B C 1
ATOM 3462 O O . ASP B 1 171 ? 7.924 37.037 19.737 1 91.32 171 ASP B O 1
ATOM 3466 N N . CYS B 1 172 ? 5.947 36.611 18.76 1 92.83 172 CYS B N 1
ATOM 3467 C CA . CYS B 1 172 ? 6.507 35.517 17.975 1 92.83 172 CYS B CA 1
ATOM 3468 C C . CYS B 1 172 ? 6.609 35.9 16.503 1 92.83 172 CYS B C 1
ATOM 3470 O O . CYS B 1 172 ? 6.978 35.073 15.666 1 92.83 172 CYS B O 1
ATOM 3472 N N . GLU B 1 173 ? 6.289 37.084 16.134 1 94.16 173 GLU B N 1
ATOM 3473 C CA . GLU B 1 173 ? 6.222 37.529 14.745 1 94.16 173 GLU B CA 1
ATOM 3474 C C . GLU B 1 173 ? 7.577 37.394 14.056 1 94.16 173 GLU B C 1
ATOM 3476 O O . GLU B 1 173 ? 7.655 36.946 12.911 1 94.16 173 GLU B O 1
ATOM 3481 N N . ARG B 1 174 ? 8.604 37.856 14.803 1 95.44 174 ARG B N 1
ATOM 3482 C CA . ARG B 1 174 ? 9.937 37.807 14.21 1 95.44 174 ARG B CA 1
ATOM 3483 C C . ARG B 1 174 ? 10.33 36.374 13.866 1 95.44 174 ARG B C 1
ATOM 3485 O O . ARG B 1 174 ? 10.883 36.116 12.795 1 95.44 174 ARG B O 1
ATOM 3492 N N . LEU B 1 175 ? 10.125 35.452 14.817 1 96.12 175 LEU B N 1
ATOM 3493 C CA . LEU B 1 175 ? 10.443 34.046 14.591 1 96.12 175 LEU B CA 1
ATOM 3494 C C . LEU B 1 175 ? 9.613 33.479 13.445 1 96.12 175 LEU B C 1
ATOM 3496 O O . LEU B 1 175 ? 10.132 32.745 12.601 1 96.12 175 LEU B O 1
ATOM 3500 N N . TYR B 1 176 ? 8.371 33.834 13.352 1 95.06 176 TYR B N 1
ATOM 3501 C CA . TYR B 1 176 ? 7.488 33.362 12.291 1 95.06 176 TYR B CA 1
ATOM 3502 C C . TYR B 1 176 ? 7.949 33.871 10.931 1 95.06 176 TYR B C 1
ATOM 3504 O O . TYR B 1 176 ? 7.959 33.122 9.951 1 95.06 176 TYR B O 1
ATOM 3512 N N . ARG B 1 177 ? 8.276 35.161 10.865 1 96.46 177 ARG B N 1
ATOM 3513 C CA . ARG B 1 177 ? 8.755 35.746 9.617 1 96.46 177 ARG B CA 1
ATOM 3514 C C . ARG B 1 177 ? 10.039 35.068 9.151 1 96.46 177 ARG B C 1
ATOM 3516 O O . ARG B 1 177 ? 10.24 34.864 7.952 1 96.46 177 ARG B O 1
ATOM 3523 N N . SER B 1 178 ? 10.893 34.788 10.105 1 97.17 178 SER B N 1
ATOM 3524 C CA . SER B 1 178 ? 12.13 34.089 9.772 1 97.17 178 SER B CA 1
ATOM 3525 C C . SER B 1 178 ? 11.846 32.71 9.187 1 97.17 178 SER B C 1
ATOM 3527 O O . SER B 1 178 ? 12.504 32.287 8.234 1 97.17 178 SER B O 1
ATOM 3529 N N . LEU B 1 179 ? 10.915 32.004 9.765 1 96.76 179 LEU B N 1
ATOM 3530 C CA . LEU B 1 179 ? 10.496 30.703 9.256 1 96.76 179 LEU B CA 1
ATOM 3531 C C . LEU B 1 179 ? 9.911 30.83 7.854 1 96.76 179 LEU B C 1
ATOM 3533 O O . LEU B 1 179 ? 10.267 30.064 6.955 1 96.76 179 LEU B O 1
ATOM 3537 N N . ALA B 1 180 ? 9.021 31.774 7.657 1 94.93 180 ALA B N 1
ATOM 3538 C CA . ALA B 1 180 ? 8.364 31.997 6.372 1 94.93 180 ALA B CA 1
ATOM 3539 C C . ALA B 1 180 ? 9.383 32.329 5.285 1 94.93 180 ALA B C 1
ATOM 3541 O O . ALA B 1 180 ? 9.246 31.889 4.141 1 94.93 180 ALA B O 1
ATOM 3542 N N . GLN B 1 181 ? 10.35 33.103 5.696 1 94.16 181 GLN B N 1
ATOM 3543 C CA . GLN B 1 181 ? 11.407 33.46 4.755 1 94.16 181 GLN B CA 1
ATOM 3544 C C . GLN B 1 181 ? 12.24 32.24 4.374 1 94.16 181 GLN B C 1
ATOM 3546 O O . GLN B 1 181 ? 12.641 32.091 3.218 1 94.16 181 GLN B O 1
ATOM 3551 N N . SER B 1 182 ? 12.552 31.453 5.391 1 93.82 182 SER B N 1
ATOM 3552 C CA . SER B 1 182 ? 13.274 30.217 5.11 1 93.82 182 SER B CA 1
ATOM 3553 C C . SER B 1 182 ? 12.521 29.353 4.103 1 93.82 182 SER B C 1
ATOM 3555 O O . SER B 1 182 ? 13.125 28.779 3.195 1 93.82 182 SER B O 1
ATOM 3557 N N . TYR B 1 183 ? 11.301 29.209 4.199 1 93.41 183 TYR B N 1
ATOM 3558 C CA . TYR B 1 183 ? 10.455 28.451 3.284 1 93.41 183 TYR B CA 1
ATOM 3559 C C . TYR B 1 183 ? 10.461 29.074 1.893 1 93.41 183 TYR B C 1
ATOM 3561 O O . TYR B 1 183 ? 10.583 28.368 0.89 1 93.41 183 TYR B O 1
ATOM 3569 N N . LYS B 1 184 ? 10.284 30.376 1.822 1 90.54 184 LYS B N 1
ATOM 3570 C CA . LYS B 1 184 ? 10.278 31.095 0.551 1 90.54 184 LYS B CA 1
ATOM 3571 C C . LYS B 1 184 ? 11.591 30.894 -0.2 1 90.54 184 LYS B C 1
ATOM 3573 O O . LYS B 1 184 ? 11.595 30.735 -1.423 1 90.54 184 LYS B O 1
ATOM 3578 N N . ASN B 1 185 ? 12.659 30.884 0.478 1 89.1 185 ASN B N 1
ATOM 3579 C CA . ASN B 1 185 ? 13.973 30.688 -0.125 1 89.1 185 ASN B CA 1
ATOM 3580 C C . ASN B 1 185 ? 14.094 29.309 -0.769 1 89.1 185 ASN B C 1
ATOM 3582 O O . ASN B 1 185 ? 14.782 29.149 -1.779 1 89.1 185 ASN B O 1
ATOM 3586 N N . MET B 1 186 ? 13.412 28.362 -0.125 1 89.09 186 MET B N 1
ATOM 3587 C CA . MET B 1 186 ? 13.465 26.997 -0.642 1 89.09 186 MET B CA 1
ATOM 3588 C C . MET B 1 186 ? 12.564 26.842 -1.863 1 89.09 186 MET B C 1
ATOM 3590 O O . MET B 1 186 ? 12.843 26.029 -2.746 1 89.09 186 MET B O 1
ATOM 3594 N N . THR B 1 187 ? 11.468 27.551 -1.893 1 84.84 187 THR B N 1
ATOM 3595 C CA . THR B 1 187 ? 10.49 27.416 -2.967 1 84.84 187 THR B CA 1
ATOM 3596 C C . THR B 1 187 ? 10.854 28.314 -4.146 1 84.84 187 THR B C 1
ATOM 3598 O O . THR B 1 187 ? 10.441 28.057 -5.279 1 84.84 187 THR B O 1
ATOM 3601 N N . ASN B 1 188 ? 11.266 29.644 -4.041 1 70.5 188 ASN B N 1
ATOM 3602 C CA . ASN B 1 188 ? 11.649 30.591 -5.083 1 70.5 188 ASN B CA 1
ATOM 3603 C C . ASN B 1 188 ? 12.971 30.201 -5.737 1 70.5 188 ASN B C 1
ATOM 3605 O O . ASN B 1 188 ? 13.338 30.746 -6.78 1 70.5 188 ASN B O 1
ATOM 3609 N N . SER B 1 189 ? 13.766 29.643 -5.027 1 55.78 189 SER B N 1
ATOM 3610 C CA . SER B 1 189 ? 14.987 29.332 -5.763 1 55.78 189 SER B CA 1
ATOM 3611 C C . SER B 1 189 ? 14.671 28.757 -7.14 1 55.78 189 SER B C 1
ATOM 3613 O O . SER B 1 189 ? 13.795 27.899 -7.274 1 55.78 189 SER B O 1
ATOM 3615 N N . ASP B 1 190 ? 14.61 29.76 -8.216 1 45.4 190 ASP B N 1
ATOM 3616 C CA . ASP B 1 190 ? 14.331 29.771 -9.648 1 45.4 190 ASP B CA 1
ATOM 3617 C C . ASP B 1 190 ? 14.421 28.364 -10.236 1 45.4 190 ASP B C 1
ATOM 3619 O O . ASP B 1 190 ? 14.252 28.178 -11.442 1 45.4 190 ASP B O 1
ATOM 3623 N N . SER B 1 191 ? 15.266 27.538 -9.819 1 43.14 191 SER B N 1
ATOM 3624 C CA . SER B 1 191 ? 15.219 26.444 -10.784 1 43.14 191 SER B CA 1
ATOM 3625 C C . SER B 1 191 ? 13.839 25.798 -10.822 1 43.14 191 SER B C 1
ATOM 3627 O O . SER B 1 191 ? 13.189 25.647 -9.785 1 43.14 191 SER B O 1
ATOM 3629 N N . ILE B 1 192 ? 13.047 25.945 -11.87 1 44.85 192 ILE B N 1
ATOM 3630 C CA . ILE B 1 192 ? 11.749 25.471 -12.338 1 44.85 192 ILE B CA 1
ATOM 3631 C C . ILE B 1 192 ? 11.206 24.42 -11.372 1 44.85 192 ILE B C 1
ATOM 3633 O O . ILE B 1 192 ? 10.038 24.474 -10.98 1 44.85 192 ILE B O 1
ATOM 3637 N N . GLU B 1 193 ? 11.707 23.147 -11.402 1 46.85 193 GLU B N 1
ATOM 3638 C CA . GLU B 1 193 ? 10.986 21.956 -10.964 1 46.85 193 GLU B CA 1
ATOM 3639 C C . GLU B 1 193 ? 11.08 21.779 -9.451 1 46.85 193 GLU B C 1
ATOM 3641 O O . GLU B 1 193 ? 11.118 20.652 -8.954 1 46.85 193 GLU B O 1
ATOM 3646 N N . TYR B 1 194 ? 11.526 22.814 -8.535 1 52.87 194 TYR B N 1
ATOM 3647 C CA . TYR B 1 194 ? 11.933 22.378 -7.203 1 52.87 194 TYR B CA 1
ATOM 3648 C C . TYR B 1 194 ? 10.722 21.994 -6.362 1 52.87 194 TYR B C 1
ATOM 3650 O O . TYR B 1 194 ? 9.94 22.857 -5.957 1 52.87 194 TYR B O 1
ATOM 3658 N N . LYS B 1 195 ? 10.252 20.784 -6.326 1 72.84 195 LYS B N 1
ATOM 3659 C CA . LYS B 1 195 ? 9.345 20.139 -5.381 1 72.84 195 LYS B CA 1
ATOM 3660 C C . LYS B 1 195 ? 9.918 20.162 -3.967 1 72.84 195 LYS B C 1
ATOM 3662 O O . LYS B 1 195 ? 11.135 20.085 -3.783 1 72.84 195 LYS B O 1
ATOM 3667 N N . VAL B 1 196 ? 9.323 21.034 -3.055 1 88.81 196 VAL B N 1
ATOM 3668 C CA . VAL B 1 196 ? 9.715 21.174 -1.656 1 88.81 196 VAL B CA 1
ATOM 3669 C C . VAL B 1 196 ? 9.402 19.885 -0.9 1 88.81 196 VAL B C 1
ATOM 3671 O O . VAL B 1 196 ? 8.399 19.224 -1.177 1 88.81 196 VAL B O 1
ATOM 3674 N N . CYS B 1 197 ? 10.37 19.649 -0.003 1 93.81 197 CYS B N 1
ATOM 3675 C CA . CYS B 1 197 ? 10.192 18.48 0.852 1 93.81 197 CYS B CA 1
ATOM 3676 C C . CYS B 1 197 ? 8.78 18.433 1.423 1 93.81 197 CYS B C 1
ATOM 3678 O O . CYS B 1 197 ? 8.295 19.423 1.972 1 93.81 197 CYS B O 1
ATOM 3680 N N . GLY B 1 198 ? 8.189 17.262 1.292 1 93.58 198 GLY B N 1
ATOM 3681 C CA . GLY B 1 198 ? 6.82 17.111 1.759 1 93.58 198 GLY B CA 1
ATOM 3682 C C . GLY B 1 198 ? 6.65 17.447 3.228 1 93.58 198 GLY B C 1
ATOM 3683 O O . GLY B 1 198 ? 5.642 18.037 3.623 1 93.58 198 GLY B O 1
ATOM 3684 N N . ASP B 1 199 ? 7.636 17.113 4.045 1 95.1 199 ASP B N 1
ATOM 3685 C CA . ASP B 1 199 ? 7.569 17.402 5.474 1 95.1 199 ASP B CA 1
ATOM 3686 C C . ASP B 1 199 ? 7.592 18.906 5.732 1 95.1 199 ASP B C 1
ATOM 3688 O O . ASP B 1 199 ? 6.915 19.397 6.638 1 95.1 199 ASP B O 1
ATOM 3692 N N . VAL B 1 200 ? 8.346 19.623 4.967 1 94.57 200 VAL B N 1
ATOM 3693 C CA . VAL B 1 200 ? 8.472 21.069 5.12 1 94.57 200 VAL B CA 1
ATOM 3694 C C . VAL B 1 200 ? 7.172 21.749 4.698 1 94.57 200 VAL B C 1
ATOM 3696 O O . VAL B 1 200 ? 6.647 22.601 5.419 1 94.57 200 VAL B O 1
ATOM 3699 N N . SER B 1 201 ? 6.702 21.354 3.53 1 92.39 201 SER B N 1
ATOM 3700 C CA . SER B 1 201 ? 5.473 21.946 3.012 1 92.39 201 SER B CA 1
ATOM 3701 C C . SER B 1 201 ? 4.309 21.734 3.975 1 92.39 201 SER B C 1
ATOM 3703 O O . SER B 1 201 ? 3.541 22.661 4.242 1 92.39 201 SER B O 1
ATOM 3705 N N . ALA B 1 202 ? 4.191 20.545 4.49 1 91.39 202 ALA B N 1
ATOM 3706 C CA . ALA B 1 202 ? 3.113 20.24 5.427 1 91.39 202 ALA B CA 1
ATOM 3707 C C . ALA B 1 202 ? 3.258 21.05 6.712 1 91.39 202 ALA B C 1
ATOM 3709 O O . ALA B 1 202 ? 2.278 21.602 7.22 1 91.39 202 ALA B O 1
ATOM 3710 N N . SER B 1 203 ? 4.456 21.137 7.211 1 92.66 203 SER B N 1
ATOM 3711 C CA . SER B 1 203 ? 4.7 21.863 8.453 1 92.66 203 SER B CA 1
ATOM 3712 C C . SER B 1 203 ? 4.421 23.353 8.287 1 92.66 203 SER B C 1
ATOM 3714 O O . SER B 1 203 ? 3.883 23.994 9.192 1 92.66 203 SER B O 1
ATOM 3716 N N . MET B 1 204 ? 4.83 23.807 7.139 1 91.85 204 MET B N 1
ATOM 3717 C CA . MET B 1 204 ? 4.544 25.216 6.882 1 91.85 204 MET B CA 1
ATOM 3718 C C . MET B 1 204 ? 3.041 25.455 6.779 1 91.85 204 MET B C 1
ATOM 3720 O O . MET B 1 204 ? 2.534 26.463 7.274 1 91.85 204 MET B O 1
ATOM 3724 N N . ASN B 1 205 ? 2.669 24.08 6.368 1 87.77 205 ASN B N 1
ATOM 3725 C CA . ASN B 1 205 ? 1.219 24.196 6.259 1 87.77 205 ASN B CA 1
ATOM 3726 C C . ASN B 1 205 ? 0.549 24.167 7.63 1 87.77 205 ASN B C 1
ATOM 3728 O O . ASN B 1 205 ? -0.364 24.951 7.896 1 87.77 205 ASN B O 1
ATOM 3732 N N . TYR B 1 206 ? 0.713 23.758 8.288 1 87.13 206 TYR B N 1
ATOM 3733 C CA . TYR B 1 206 ? 0.175 23.696 9.642 1 87.13 206 TYR B CA 1
ATOM 3734 C C . TYR B 1 206 ? 0.448 24.991 10.397 1 87.13 206 TYR B C 1
ATOM 3736 O O . TYR B 1 206 ? -0.427 25.505 11.098 1 87.13 206 TYR B O 1
ATOM 3744 N N . THR B 1 207 ? 1.578 25.465 10.184 1 88.37 207 THR B N 1
ATOM 3745 C CA . THR B 1 207 ? 1.99 26.668 10.899 1 88.37 207 THR B CA 1
ATOM 3746 C C . THR B 1 207 ? 1.211 27.884 10.405 1 88.37 207 THR B C 1
ATOM 3748 O O . THR B 1 207 ? 0.788 28.722 11.203 1 88.37 207 THR B O 1
ATOM 3751 N N . ARG B 1 208 ? 0.975 27.953 9.084 1 88.46 208 ARG B N 1
ATOM 3752 C CA . ARG B 1 208 ? 0.22 29.06 8.505 1 88.46 208 ARG B CA 1
ATOM 3753 C C . ARG B 1 208 ? -1.227 29.046 8.987 1 88.46 208 ARG B C 1
ATOM 3755 O O . ARG B 1 208 ? -1.797 30.098 9.286 1 88.46 208 ARG B O 1
ATOM 3762 N N . GLN B 1 209 ? -1.713 27.911 9.055 1 85.42 209 GLN B N 1
ATOM 3763 C CA . GLN B 1 209 ? -3.087 27.791 9.532 1 85.42 209 GLN B CA 1
ATOM 3764 C C . GLN B 1 209 ? -3.197 28.194 10.999 1 85.42 209 GLN B C 1
ATOM 3766 O O . GLN B 1 209 ? -4.148 28.872 11.393 1 85.42 209 GLN B O 1
ATOM 3771 N N . CYS B 1 210 ? -2.265 27.767 11.778 1 85.16 210 CYS B N 1
ATOM 3772 C CA . CYS B 1 210 ? -2.246 28.139 13.188 1 85.16 210 CYS B CA 1
ATOM 3773 C C . CYS B 1 210 ? -2.081 29.646 13.351 1 85.16 210 CYS B C 1
ATOM 3775 O O . CYS B 1 210 ? -2.8 30.272 14.132 1 85.16 210 CYS B O 1
ATOM 3777 N N . TRP B 1 211 ? -1.245 30.231 12.62 1 87.52 211 TRP B N 1
ATOM 3778 C CA . TRP B 1 211 ? -0.919 31.651 12.697 1 87.52 211 TRP B CA 1
ATOM 3779 C C . TRP B 1 211 ? -2.108 32.506 12.272 1 87.52 211 TRP B C 1
ATOM 3781 O O . TRP B 1 211 ? -2.469 33.465 12.959 1 87.52 211 TRP B O 1
ATOM 3791 N N . SER B 1 212 ? -2.79 32.074 11.203 1 85.45 212 SER B N 1
ATOM 3792 C CA . SER B 1 212 ? -3.827 32.907 10.602 1 85.45 212 SER B CA 1
ATOM 3793 C C . SER B 1 212 ? -5.198 32.597 11.193 1 85.45 212 SER B C 1
ATOM 3795 O O . SER B 1 212 ? -5.951 33.509 11.539 1 85.45 212 SER B O 1
ATOM 3797 N N . LYS B 1 213 ? -5.517 31.325 11.303 1 81.36 213 LYS B N 1
ATOM 3798 C CA . LYS B 1 213 ? -6.878 30.942 11.667 1 81.36 213 LYS B CA 1
ATOM 3799 C C . LYS B 1 213 ? -7.017 30.774 13.177 1 81.36 213 LYS B C 1
ATOM 3801 O O . LYS B 1 213 ? -8.017 31.193 13.764 1 81.36 213 LYS B O 1
ATOM 3806 N N . THR B 1 214 ? -5.967 30.224 13.79 1 80.65 214 THR B N 1
ATOM 3807 C CA . THR B 1 214 ? -6.087 29.922 15.212 1 80.65 214 THR B CA 1
ATOM 3808 C C . THR B 1 214 ? -5.67 31.124 16.056 1 80.65 214 THR B C 1
ATOM 3810 O O . THR B 1 214 ? -6.4 31.537 16.96 1 80.65 214 THR B O 1
ATOM 3813 N N . LEU B 1 215 ? -4.561 31.769 15.724 1 83.68 215 LEU B N 1
ATOM 3814 C CA . LEU B 1 215 ? -4.026 32.867 16.521 1 83.68 215 LEU B CA 1
ATOM 3815 C C . LEU B 1 215 ? -4.512 34.212 15.99 1 83.68 215 LEU B C 1
ATOM 3817 O O . LEU B 1 215 ? -4.407 35.23 16.678 1 83.68 215 LEU B O 1
ATOM 3821 N N . LYS B 1 216 ? -5.054 34.111 14.715 1 83.41 216 LYS B N 1
ATOM 3822 C CA . LYS B 1 216 ? -5.625 35.296 14.08 1 83.41 216 LYS B CA 1
ATOM 3823 C C . LYS B 1 216 ? -4.585 36.406 13.952 1 83.41 216 LYS B C 1
ATOM 3825 O O . LYS B 1 216 ? -4.879 37.572 14.22 1 83.41 216 LYS B O 1
ATOM 3830 N N . CYS B 1 217 ? -3.38 36.003 13.753 1 84.58 217 CYS B N 1
ATOM 3831 C CA . CYS B 1 217 ? -2.277 36.951 13.644 1 84.58 217 CYS B CA 1
ATOM 3832 C C . CYS B 1 217 ? -2.229 37.575 12.255 1 84.58 217 CYS B C 1
ATOM 3834 O O . CYS B 1 217 ? -1.468 38.515 12.018 1 84.58 217 CYS B O 1
ATOM 3836 N N . THR B 1 218 ? -2.771 37.013 11.228 1 77.38 218 THR B N 1
ATOM 3837 C CA . THR B 1 218 ? -2.726 37.605 9.895 1 77.38 218 THR B CA 1
ATOM 3838 C C . THR B 1 218 ? -3.598 38.855 9.829 1 77.38 218 THR B C 1
ATOM 3840 O O . THR B 1 218 ? -4.768 38.824 10.216 1 77.38 218 THR B O 1
ATOM 3843 N N . LYS B 1 219 ? -2.956 39.979 10.206 1 60.26 219 LYS B N 1
ATOM 3844 C CA . LYS B 1 219 ? -3.652 41.256 10.086 1 60.26 219 LYS B CA 1
ATOM 3845 C C . LYS B 1 219 ? -4.41 41.347 8.765 1 60.26 219 LYS B C 1
ATOM 3847 O O . LYS B 1 219 ? -3.836 41.124 7.697 1 60.26 219 LYS B O 1
ATOM 3852 N N . ILE B 1 220 ? -5.627 40.775 8.712 1 51.99 220 ILE B N 1
ATOM 3853 C CA . ILE B 1 220 ? -6.418 41.079 7.525 1 51.99 220 ILE B CA 1
ATOM 3854 C C . ILE B 1 220 ? -5.97 42.415 6.935 1 51.99 220 ILE B C 1
ATOM 3856 O O . ILE B 1 220 ? -6.052 43.452 7.597 1 51.99 220 ILE B O 1
ATOM 3860 N N . HIS B 1 221 ? -4.907 42.508 6.406 1 45.34 221 HIS B N 1
ATOM 3861 C CA . HIS B 1 221 ? -4.719 43.809 5.772 1 45.34 221 HIS B CA 1
ATOM 3862 C C . HIS B 1 221 ? -6.058 44.462 5.447 1 45.34 221 HIS B C 1
ATOM 3864 O O . HIS B 1 221 ? -6.976 43.798 4.962 1 45.34 221 HIS B O 1
ATOM 3870 N N . THR B 1 222 ? -6.495 45.444 6.098 1 46.62 222 THR B N 1
ATOM 3871 C CA . THR B 1 222 ? -7.422 46.499 5.703 1 46.62 222 THR B CA 1
ATOM 3872 C C . THR B 1 222 ? -7.478 46.629 4.184 1 46.62 222 THR B C 1
ATOM 3874 O O . THR B 1 222 ? -8.203 47.474 3.654 1 46.62 222 THR B O 1
ATOM 3877 N N . ASP B 1 223 ? -6.74 45.933 3.49 1 49.28 223 ASP B N 1
ATOM 3878 C CA . ASP B 1 223 ? -6.803 46.04 2.036 1 49.28 223 ASP B CA 1
ATOM 3879 C C . ASP B 1 223 ? -8.076 45.396 1.492 1 49.28 223 ASP B C 1
ATOM 3881 O O . ASP B 1 223 ? -8.565 45.776 0.426 1 49.28 223 ASP B O 1
ATOM 3885 N N . LEU B 1 224 ? -8.542 44.403 2.062 1 52.3 224 LEU B N 1
ATOM 3886 C CA . LEU B 1 224 ? -9.875 43.966 1.661 1 52.3 224 LEU B CA 1
ATOM 3887 C C . LEU B 1 224 ? -10.902 45.068 1.898 1 52.3 224 LEU B C 1
ATOM 3889 O O . LEU B 1 224 ? -11.799 45.273 1.077 1 52.3 224 LEU B O 1
ATOM 3893 N N . VAL B 1 225 ? -10.72 45.743 3.035 1 54.07 225 VAL B N 1
ATOM 3894 C CA . VAL B 1 225 ? -11.516 46.951 3.225 1 54.07 225 VAL B CA 1
ATOM 3895 C C . VAL B 1 225 ? -11.197 47.959 2.123 1 54.07 225 VAL B C 1
ATOM 3897 O O . VAL B 1 225 ? -12.103 48.579 1.559 1 54.07 225 VAL B O 1
ATOM 3900 N N . SER B 1 226 ? -9.874 48.003 1.808 1 55.2 226 SER B N 1
ATOM 3901 C CA . SER B 1 226 ? -9.535 48.876 0.689 1 55.2 226 SER B CA 1
ATOM 3902 C C . SER B 1 226 ? -10.03 48.298 -0.632 1 55.2 226 SER B C 1
ATOM 3904 O O . SER B 1 226 ? -10.57 49.024 -1.469 1 55.2 226 SER B O 1
ATOM 3906 N N . VAL B 1 227 ? -9.951 47.03 -0.786 1 65.82 227 VAL B N 1
ATOM 3907 C CA . VAL B 1 227 ? -10.395 46.401 -2.026 1 65.82 227 VAL B CA 1
ATOM 3908 C C . VAL B 1 227 ? -11.92 46.354 -2.064 1 65.82 227 VAL B C 1
ATOM 3910 O O . VAL B 1 227 ? -12.531 46.646 -3.095 1 65.82 227 VAL B O 1
ATOM 3913 N N . LEU B 1 228 ? -12.538 46.138 -1.036 1 63.26 228 LEU B N 1
ATOM 3914 C CA . LEU B 1 228 ? -13.994 46.213 -0.976 1 63.26 228 LEU B CA 1
ATOM 3915 C C . LEU B 1 228 ? -14.469 47.658 -1.092 1 63.26 228 LEU B C 1
ATOM 3917 O O . LEU B 1 228 ? -15.444 47.941 -1.792 1 63.26 228 LEU B O 1
ATOM 3921 N N . SER B 1 229 ? -13.724 48.568 -0.403 1 65.65 229 SER B N 1
ATOM 3922 C CA . SER B 1 229 ? -14.043 49.983 -0.558 1 65.65 229 SER B CA 1
ATOM 3923 C C . SER B 1 229 ? -13.802 50.451 -1.989 1 65.65 229 SER B C 1
ATOM 3925 O O . SER B 1 229 ? -14.621 51.178 -2.556 1 65.65 229 SER B O 1
ATOM 3927 N N . LEU B 1 230 ? -12.722 49.844 -2.576 1 72.65 230 LEU B N 1
ATOM 3928 C CA . LEU B 1 230 ? -12.424 50.208 -3.957 1 72.65 230 LEU B CA 1
ATOM 3929 C C . LEU B 1 230 ? -13.4 49.538 -4.918 1 72.65 230 LEU B C 1
ATOM 3931 O O . LEU B 1 230 ? -13.845 50.155 -5.888 1 72.65 230 LEU B O 1
ATOM 3935 N N . THR B 1 231 ? -13.924 48.417 -4.68 1 72.43 231 THR B N 1
ATOM 3936 C CA . THR B 1 231 ? -14.903 47.735 -5.519 1 72.43 231 THR B CA 1
ATOM 3937 C C . THR B 1 231 ? -16.277 48.387 -5.388 1 72.43 231 THR B C 1
ATOM 3939 O O . THR B 1 231 ? -16.978 48.576 -6.384 1 72.43 231 THR B O 1
ATOM 3942 N N . ILE B 1 232 ? -16.618 48.761 -4.188 1 74.09 232 ILE B N 1
ATOM 3943 C CA . ILE B 1 232 ? -17.864 49.488 -3.973 1 74.09 232 ILE B CA 1
ATOM 3944 C C . ILE B 1 232 ? -17.785 50.857 -4.645 1 74.09 232 ILE B C 1
ATOM 3946 O O . ILE B 1 232 ? -18.732 51.286 -5.309 1 74.09 232 ILE B O 1
ATOM 3950 N N . PHE B 1 233 ? -16.581 51.527 -4.553 1 70.82 233 PHE B N 1
ATOM 3951 C CA . PHE B 1 233 ? -16.352 52.82 -5.188 1 70.82 233 PHE B CA 1
ATOM 3952 C C . PHE B 1 233 ? -16.442 52.701 -6.705 1 70.82 233 PHE B C 1
ATOM 3954 O O . PHE B 1 233 ? -17.091 53.519 -7.359 1 70.82 233 PHE B O 1
ATOM 3961 N N . PHE B 1 234 ? -16.002 51.628 -7.288 1 75.9 234 PHE B N 1
ATOM 3962 C CA . PHE B 1 234 ? -16.017 51.429 -8.732 1 75.9 234 PHE B CA 1
ATOM 3963 C C . PHE B 1 234 ? -17.398 50.988 -9.203 1 75.9 234 PHE B C 1
ATOM 3965 O O . PHE B 1 234 ? -17.852 51.392 -10.276 1 75.9 234 PHE B O 1
ATOM 3972 N N . CYS B 1 235 ? -18.18 50.345 -8.406 1 77.32 235 CYS B N 1
ATOM 3973 C CA . CYS B 1 235 ? -19.534 49.916 -8.74 1 77.32 235 CYS B CA 1
ATOM 3974 C C . CYS B 1 235 ? -20.514 51.079 -8.647 1 77.32 235 CYS B C 1
ATOM 3976 O O . CYS B 1 235 ? -21.509 51.117 -9.373 1 77.32 235 CYS B O 1
ATOM 3978 N N . PHE B 1 236 ? -20.084 52.022 -7.864 1 74.42 236 PHE B N 1
ATOM 3979 C CA . PHE B 1 236 ? -20.912 53.212 -7.709 1 74.42 236 PHE B CA 1
ATOM 3980 C C . PHE B 1 236 ? -20.578 54.247 -8.776 1 74.42 236 PHE B C 1
ATOM 3982 O O . PHE B 1 236 ? -21.403 55.106 -9.095 1 74.42 236 PHE B O 1
ATOM 3989 N N . LEU B 1 237 ? -19.339 53.979 -9.44 1 75.74 237 LEU B N 1
ATOM 3990 C CA . LEU B 1 237 ? -18.912 54.888 -10.498 1 75.74 237 LEU B CA 1
ATOM 3991 C C . LEU B 1 237 ? -19.905 54.88 -11.656 1 75.74 237 LEU B C 1
ATOM 3993 O O . LEU B 1 237 ? -20.299 55.94 -12.148 1 75.74 237 LEU B O 1
ATOM 3997 N N . PRO B 1 238 ? -20.463 53.818 -12.165 1 76.59 238 PRO B N 1
ATOM 3998 C CA . PRO B 1 238 ? -21.437 53.889 -13.257 1 76.59 238 PRO B CA 1
ATOM 3999 C C . PRO B 1 238 ? -22.776 54.475 -12.816 1 76.59 238 PRO B C 1
ATOM 4001 O O . PRO B 1 238 ? -23.415 55.206 -13.578 1 76.59 238 PRO B O 1
ATOM 4004 N N . VAL B 1 239 ? -23.251 54.318 -11.66 1 74.71 239 VAL B N 1
ATOM 4005 C CA . VAL B 1 239 ? -24.519 54.812 -11.132 1 74.71 239 VAL B CA 1
ATOM 4006 C C . VAL B 1 239 ? -24.468 56.332 -11.002 1 74.71 239 VAL B C 1
ATOM 4008 O O . VAL B 1 239 ? -25.408 57.027 -11.395 1 74.71 239 VAL B O 1
ATOM 4011 N N . ILE B 1 240 ? -23.325 56.886 -10.552 1 75.12 240 ILE B N 1
ATOM 4012 C CA . ILE B 1 240 ? -23.13 58.327 -10.43 1 75.12 240 ILE B CA 1
ATOM 4013 C C . ILE B 1 240 ? -23.073 58.959 -11.818 1 75.12 240 ILE B C 1
ATOM 4015 O O . ILE B 1 240 ? -23.682 60.005 -12.056 1 75.12 240 ILE B O 1
ATOM 4019 N N . PHE B 1 241 ? -22.463 58.256 -12.76 1 74.64 241 PHE B N 1
ATOM 4020 C CA . PHE B 1 241 ? -22.338 58.763 -14.121 1 74.64 241 PHE B CA 1
ATOM 4021 C C . PHE B 1 241 ? -23.695 58.791 -14.815 1 74.64 241 PHE B C 1
ATOM 4023 O O . PHE B 1 241 ? -24.052 59.785 -15.451 1 74.64 241 PHE B O 1
ATOM 4030 N N . TYR B 1 242 ? -24.508 57.829 -14.647 1 79.77 242 TYR B N 1
ATOM 4031 C CA . TYR B 1 242 ? -25.793 57.747 -15.333 1 79.77 242 TYR B CA 1
ATOM 4032 C C . TYR B 1 242 ? -26.804 58.705 -14.713 1 79.77 242 TYR B C 1
ATOM 4034 O O . TYR B 1 242 ? -27.595 59.328 -15.425 1 79.77 242 TYR B O 1
ATOM 4042 N N . THR B 1 243 ? -26.731 58.899 -13.474 1 77.73 243 THR B N 1
ATOM 4043 C CA . THR B 1 243 ? -27.634 59.827 -12.803 1 77.73 243 THR B CA 1
ATOM 4044 C C . THR B 1 243 ? -27.253 61.272 -13.111 1 77.73 243 THR B C 1
ATOM 4046 O O . THR B 1 243 ? -28.125 62.129 -13.267 1 77.73 243 THR B O 1
ATOM 4049 N N . SER B 1 244 ? -25.938 61.512 -13.357 1 74.82 244 SER B N 1
ATOM 4050 C CA . SER B 1 244 ? -25.462 62.845 -13.714 1 74.82 244 SER B CA 1
ATOM 4051 C C . SER B 1 244 ? -25.845 63.203 -15.146 1 74.82 244 SER B C 1
ATOM 4053 O O . SER B 1 244 ? -26.218 64.344 -15.428 1 74.82 244 SER B O 1
ATOM 4055 N N . VAL B 1 245 ? -25.828 62.223 -15.979 1 75.47 245 VAL B N 1
ATOM 4056 C CA . VAL B 1 245 ? -26.192 62.439 -17.376 1 75.47 245 VAL B CA 1
ATOM 4057 C C . VAL B 1 245 ? -27.696 62.673 -17.488 1 75.47 245 VAL B C 1
ATOM 4059 O O . VAL B 1 245 ? -28.14 63.559 -18.222 1 75.47 245 VAL B O 1
ATOM 4062 N N . LYS B 1 246 ? -28.53 61.979 -16.837 1 71.68 246 LYS B N 1
ATOM 4063 C CA . LYS B 1 246 ? -29.981 62.129 -16.883 1 71.68 246 LYS B CA 1
ATOM 4064 C C . LYS B 1 246 ? -30.416 63.463 -16.284 1 71.68 246 LYS B C 1
ATOM 4066 O O . LYS B 1 246 ? -31.324 64.116 -16.803 1 71.68 246 LYS B O 1
ATOM 4071 N N . MET B 1 247 ? -29.766 63.899 -15.237 1 68.98 247 MET B N 1
ATOM 4072 C CA . MET B 1 247 ? -30.097 65.167 -14.595 1 68.98 247 MET B CA 1
ATOM 4073 C C . MET B 1 247 ? -29.708 66.345 -15.483 1 68.98 247 MET B C 1
ATOM 4075 O O . MET B 1 247 ? -30.412 67.355 -15.525 1 68.98 247 MET B O 1
ATOM 4079 N N . GLN B 1 248 ? -28.637 66.132 -16.293 1 74.17 248 GLN B N 1
ATOM 4080 C CA . GLN B 1 248 ? -28.236 67.177 -17.229 1 74.17 248 GLN B CA 1
ATOM 4081 C C . GLN B 1 248 ? -29.138 67.188 -18.46 1 74.17 248 GLN B C 1
ATOM 4083 O O . GLN B 1 248 ? -29.417 68.249 -19.022 1 74.17 248 GLN B O 1
ATOM 4088 N N . GLY B 1 249 ? -29.566 66.056 -18.901 1 64.77 249 GLY B N 1
ATOM 4089 C CA . GLY B 1 249 ? -30.478 65.993 -20.032 1 64.77 249 GLY B CA 1
ATOM 4090 C C . GLY B 1 249 ? -31.836 66.601 -19.737 1 64.77 249 GLY B C 1
ATOM 4091 O O . GLY B 1 249 ? -32.424 67.266 -20.594 1 64.77 249 GLY B O 1
ATOM 4092 N N . ASP B 1 250 ? -32.363 66.324 -18.559 1 62.17 250 ASP B N 1
ATOM 4093 C CA . ASP B 1 250 ? -33.679 66.843 -18.199 1 62.17 250 ASP B CA 1
ATOM 4094 C C . ASP B 1 250 ? -33.632 68.354 -17.983 1 62.17 250 ASP B C 1
ATOM 4096 O O . ASP B 1 250 ? -34.618 69.052 -18.231 1 62.17 250 ASP B O 1
ATOM 4100 N N . SER B 1 251 ? -32.517 68.954 -17.607 1 58.76 251 SER B N 1
ATOM 4101 C CA . SER B 1 251 ? -32.426 70.4 -17.436 1 58.76 251 SER B CA 1
ATOM 4102 C C . SER B 1 251 ? -32.436 71.118 -18.781 1 58.76 251 SER B C 1
ATOM 4104 O O . SER B 1 251 ? -32.898 72.256 -18.88 1 58.76 251 SER B O 1
ATOM 4106 N N . LYS B 1 252 ? -31.958 70.353 -19.775 1 57.76 252 LYS B N 1
ATOM 4107 C CA . LYS B 1 252 ? -31.961 70.999 -21.084 1 57.76 252 LYS B CA 1
ATOM 4108 C C . LYS B 1 252 ? -33.366 71.03 -21.678 1 57.76 252 LYS B C 1
ATOM 4110 O O . LYS B 1 252 ? -33.743 71.997 -22.343 1 57.76 252 LYS B O 1
ATOM 4115 N N . ASN B 1 253 ? -34.194 70.178 -21.363 1 54.78 253 ASN B N 1
ATOM 4116 C CA . ASN B 1 253 ? -35.536 70.185 -21.937 1 54.78 253 ASN B CA 1
ATOM 4117 C C . ASN B 1 253 ? -36.445 71.182 -21.224 1 54.78 253 ASN B C 1
ATOM 4119 O O . ASN B 1 253 ? -37.406 71.682 -21.811 1 54.78 253 ASN B O 1
ATOM 4123 N N . ARG B 1 254 ? -36.133 71.643 -20.076 1 56.13 254 ARG B N 1
ATOM 4124 C CA . ARG B 1 254 ? -36.995 72.617 -19.415 1 56.13 254 ARG B CA 1
ATOM 4125 C C . ARG B 1 254 ? -36.758 74.02 -19.965 1 56.13 254 ARG B C 1
ATOM 4127 O O . ARG B 1 254 ? -37.691 74.819 -20.066 1 56.13 254 ARG B O 1
ATOM 4134 N N . ASN B 1 255 ? -35.557 74.352 -20.392 1 54.19 255 ASN B N 1
ATOM 4135 C CA . ASN B 1 255 ? -35.342 75.72 -20.85 1 54.19 255 ASN B CA 1
ATOM 4136 C C . ASN B 1 255 ? -35.906 75.937 -22.251 1 54.19 255 ASN B C 1
ATOM 4138 O O . ASN B 1 255 ? -36.369 77.033 -22.576 1 54.19 255 ASN B O 1
ATOM 4142 N N . THR B 1 256 ? -35.977 74.977 -23.095 1 54.98 256 THR B N 1
ATOM 4143 C CA . THR B 1 256 ? -36.49 75.229 -24.437 1 54.98 256 THR B CA 1
ATOM 4144 C C . THR B 1 256 ? -38.008 75.377 -24.417 1 54.98 256 THR B C 1
ATOM 4146 O O . THR B 1 256 ? -38.584 76.041 -25.282 1 54.98 256 THR B O 1
ATOM 4149 N N . GLY B 1 257 ? -38.656 74.811 -23.401 1 49.4 257 GLY B N 1
ATOM 4150 C CA . GLY B 1 257 ? -40.107 74.908 -23.422 1 49.4 257 GLY B CA 1
ATOM 4151 C C . GLY B 1 257 ? -40.619 76.276 -23.014 1 49.4 257 GLY B C 1
ATOM 4152 O O . GLY B 1 257 ? -41.732 76.662 -23.378 1 49.4 257 GLY B O 1
ATOM 4153 N N . SER B 1 258 ? -39.835 76.958 -22.194 1 52.48 258 SER B N 1
ATOM 4154 C CA . SER B 1 258 ? -40.41 78.205 -21.7 1 52.48 258 SER B CA 1
ATOM 4155 C C . SER B 1 258 ? -40.296 79.316 -22.738 1 52.48 258 SER B C 1
ATOM 4157 O O . SER B 1 258 ? -41.021 80.311 -22.673 1 52.48 258 SER B O 1
ATOM 4159 N N . PHE B 1 259 ? -39.397 79.263 -23.676 1 52.52 259 PHE B N 1
ATOM 4160 C CA . PHE B 1 259 ? -39.265 80.401 -24.579 1 52.52 259 PHE B CA 1
ATOM 4161 C C . PHE B 1 259 ? -40.398 80.418 -25.599 1 52.52 259 PHE B C 1
ATOM 4163 O O . PHE B 1 259 ? -40.856 81.486 -26.008 1 52.52 259 PHE B O 1
ATOM 4170 N N . LEU B 1 260 ? -40.977 79.325 -25.956 1 48.2 260 LEU B N 1
ATOM 4171 C CA . LEU B 1 260 ? -41.958 79.408 -27.033 1 48.2 260 LEU B CA 1
ATOM 4172 C C . LEU B 1 260 ? -43.278 79.978 -26.524 1 48.2 260 LEU B C 1
ATOM 4174 O O . LEU B 1 260 ? -44.041 80.569 -27.291 1 48.2 260 LEU B O 1
ATOM 4178 N N . VAL B 1 261 ? -43.537 79.901 -25.254 1 52.24 261 VAL B N 1
ATOM 4179 C CA . VAL B 1 261 ? -44.886 80.319 -24.888 1 52.24 261 VAL B CA 1
ATOM 4180 C C . VAL B 1 261 ? -44.945 81.841 -24.784 1 52.24 261 VAL B C 1
ATOM 4182 O O . VAL B 1 261 ? -45.995 82.445 -25.016 1 52.24 261 VAL B O 1
ATOM 4185 N N . GLU B 1 262 ? -43.86 82.545 -24.519 1 52.67 262 GLU B N 1
ATOM 4186 C CA . GLU B 1 262 ? -44.058 83.976 -24.309 1 52.67 262 GLU B CA 1
ATOM 4187 C C . GLU B 1 262 ? -44.243 84.708 -25.635 1 52.67 262 GLU B C 1
ATOM 4189 O O . GLU B 1 262 ? -44.795 85.81 -25.671 1 52.67 262 GLU B O 1
ATOM 4194 N N . SER B 1 263 ? -43.819 84.183 -26.754 1 50.96 263 SER B N 1
ATOM 4195 C CA . SER B 1 263 ? -43.957 85.007 -27.95 1 50.96 263 SER B CA 1
ATOM 4196 C C . SER B 1 263 ? -45.382 84.962 -28.492 1 50.96 263 SER B C 1
ATOM 4198 O O . SER B 1 263 ? -45.704 85.65 -29.462 1 50.96 263 SER B O 1
ATOM 4200 N N . GLN B 1 264 ? -46.247 84.009 -28.035 1 46.2 264 GLN B N 1
ATOM 4201 C CA . GLN B 1 264 ? -47.565 84.026 -28.66 1 46.2 264 GLN B CA 1
ATOM 4202 C C . GLN B 1 264 ? -48.499 85.001 -27.949 1 46.2 264 GLN B C 1
ATOM 4204 O O . GLN B 1 264 ? -49.544 85.372 -28.487 1 46.2 264 GLN B O 1
ATOM 4209 N N . ASN B 1 265 ? -48.268 85.355 -26.648 1 37.65 265 ASN B N 1
ATOM 4210 C CA . ASN B 1 265 ? -49.186 86.424 -26.268 1 37.65 265 ASN B CA 1
ATOM 4211 C C . ASN B 1 265 ? -48.636 87.796 -26.647 1 37.65 265 ASN B C 1
ATOM 4213 O O . ASN B 1 265 ? -47.46 88.084 -26.416 1 37.65 265 ASN B O 1
#

Radius of gyration: 41.0 Å; Cα contacts (8 Å, |Δi|>4): 515; chains: 2; bounding box: 118×130×124 Å

Secondary structure (DSSP, 8-state):
---------------------------HHHHHHHHHHHHHHHHHHHHHHHHTBTTB-HHHHTHHHHHHHHHHHHHHHHSTTHIIIIIT-TT-HHHHHHHHHHHHHHHTTGGGGEEE-TTS-EEEE-HHHHHHHHHHHHHHHHHHHH-S---SSS--------S-HHHHHHHHHHHHHHHHHHHHHHHHSS-TT----HHHHHHHHHHHHIIIIIS--S---THHHHHHHHHHHHHHHHHHHHHHHHHHHHHHHHHHHHHHHHHH-/---------------------------HHHHHHHHHHHHHHHHHHHHHHHHTBTTB-HHHHTHHHHHHHHHHHHHHHHSTTHIIIIIT-TT-HHHHHHHHHHHHHHHTTGGGGEEE-TTS-EEEE-HHHHHHHHHHHHHHHHHHHH-S---SSS--------S-HHHHHHHHHHHHHHHHHHHHHHHHSS-TT----HHHHHHHHHHHHIIIIIS--S---THHHHHHHHHHHHHHHHHHHHHHHHHHHHHHHHHHHHHHHHTT-

InterPro domains:
  IPR019172 Osteopetrosis-associated transmembrane protein 1 precursor [PF09777] (31-255)
  IPR019172 Osteopetrosis-associated transmembrane protein 1 precursor [PTHR15644] (18-255)

Foldseek 3Di:
DPPPPPPPPPPPPPPPPPPPPPPVQPDPVNLVVLVVQLVVLLVVLVVLQVVCVFVNPNLVRSLVSLLSNVVSLCCCCVHNNVCVQAVVDPVRVSVVSNVVSVCVCVVLVSLLQADADPVSRGDGGDPLNVVLVVLLVVLVVLCVVVPVQLPQGPNPPRPDPPPPLVVSLVRRVVSLVVSVVSVCCQVPPPPPPNDHRSSSVSSNVRVVCCCCVVSVSPPPPCVVVVVVVVVVVVVVVVVVVVVVVVVVVVVVVVVVVVVVVVVVD/DPPPPPPPPPPPPPPPPPPPPPPVQPPPVRLVVLVVQLVVLLVVLVVLQVVCVFLNPNLVRSLVSLLSNVVSVCCCCVHNNVCVQAVVDPVRVSVVSNVVSVCVCVVLVSLLQADAPPVSRGDGGDPLNVVLVVLLVVLVVLCVVVPVQCPQGPNPPPPDPPPPLVVSLVRRVVSLVVSVVSVCCQVPPPPPPNDHRSSSVSSNVRVVCCCCPVSVSPPPPCVVVVVVVVVVVVVCVVVVVVVVVVVVVVVVVVVVVVVVPVVVD

Nearest PDB structures (foldseek):
  8j80-assembly1_A  TM=2.023E-01  e=6.307E+00  Homo sapiens
  7aan-assembly1_B  TM=1.500E-01  e=9.328E+00  Homo sapiens
  7cq7-assembly1_A  TM=8.257E-01  e=1.057E-09  Homo sapiens